Protein AF-0000000085880322 (afdb_homodimer)

pLDDT: mean 81.12, std 27.13, range [18.86, 98.88]

Sequence (532 aa):
MTLLVLLIIFLLPGCHCTVSTVGDVSVLEGGSVTVPCHYNPQYTSHVKYWCQGRMREFCTSLARTDDPESPPNGKGRVTIADDPTQHVFTVSMRNLTEEDSGWYWCGVELGGMWVSDSTASLHISVIQGVSVVSSLLSADEGSSVTVQCLYSKNLRSIEKQWCRSGNLNSCVVTDSEGTFSSTKVFIHDDRNSMFLVTIHQLEMRDSGWYWCRAGQQQVAVHVSVTAQTTTLSTSTIQNLKTTVRNPSVMSSTDPHRENAETSRDKMTLLVLLIIFLLPGCHCTVSTVGDVSVLEGGSVTVPCHYNPQYTSHVKYWCQGRMREFCTSLARTDDPESPPNGKGRVTIADDPTQHVFTVSMRNLTEEDSGWYWCGVELGGMWVSDSTASLHISVIQGVSVVSSLLSADEGSSVTVQCLYSKNLRSIEKQWCRSGNLNSCVVTDSEGTFSSTKVFIHDDRNSMFLVTIHQLEMRDSGWYWCRAGQQQVAVHVSVTAQTTTLSTSTIQNLKTTVRNPSVMSSTDPHRENAETSRDK

Radius of gyration: 36.37 Å; Cα contacts (8 Å, |Δi|>4): 1120; chains: 2; bounding box: 167×111×96 Å

Organism: NCBI:txid630221

Nearest PDB structures (foldseek):
  5f1s-assembly1_A  TM=9.711E-01  e=1.059E-33  Oncorhynchus mykiss
  5ggs-assembly2_Y  TM=8.121E-01  e=3.864E-07  Homo sapiens
  6umv-assembly1_A  TM=7.434E-01  e=2.470E-07  Homo sapiens
  1fo0-assembly1_A  TM=7.767E-01  e=5.069E-06  Mus musculus
  8es7-assembly1_A  TM=4.496E-01  e=1.655E-06  Homo sapiens

Solvent-accessible surface area (backbone atoms only — not comparable to full-atom values): 30355 Å² total; per-residue (Å²): 136,84,79,76,77,77,78,74,76,71,74,65,75,72,82,72,69,49,24,45,60,61,73,66,42,78,44,44,22,54,34,67,50,75,46,56,33,33,42,46,74,90,49,54,86,44,47,41,37,34,28,42,36,90,44,79,92,73,34,46,67,35,34,30,65,89,42,66,85,53,29,60,90,38,88,76,39,52,48,62,48,78,38,65,75,39,28,34,34,37,36,36,40,44,65,36,41,59,83,67,38,43,34,32,33,42,36,35,52,69,55,66,99,84,46,76,57,42,54,32,64,35,43,38,42,38,42,81,47,42,46,60,82,66,48,73,45,75,39,45,40,62,37,64,48,74,44,53,34,33,40,11,48,93,48,43,88,45,55,42,35,43,28,43,44,68,35,78,87,57,50,43,61,33,46,98,83,29,36,34,80,57,91,46,43,38,35,47,38,73,68,55,44,41,34,38,39,32,40,39,62,34,43,67,82,65,38,43,53,28,31,48,32,43,81,94,29,56,36,72,32,36,38,43,45,41,78,64,70,70,70,71,73,71,71,68,74,70,76,72,75,73,70,76,71,71,78,74,80,74,79,82,70,78,87,75,90,81,76,91,69,91,74,68,87,124,136,85,80,76,77,77,76,74,74,72,73,64,74,72,82,72,68,49,25,45,60,60,74,66,44,77,44,46,23,55,33,67,49,75,47,58,34,36,42,45,72,91,48,53,87,42,47,40,37,35,27,42,34,90,43,79,94,71,35,46,67,36,34,30,64,89,42,66,84,53,32,54,92,40,88,76,37,51,48,64,48,77,36,64,75,39,28,35,35,36,37,36,40,44,64,36,41,59,83,67,38,44,34,32,34,42,35,36,52,67,53,68,99,86,46,76,58,43,53,32,65,34,42,37,42,37,42,80,47,44,45,61,81,66,48,73,45,74,42,45,41,61,36,62,48,74,44,53,31,33,39,9,48,92,48,44,88,46,54,43,35,44,28,42,44,66,36,79,86,56,49,44,61,34,48,97,83,30,38,34,81,56,91,46,43,38,37,45,39,71,69,55,45,40,34,37,40,31,41,40,63,35,44,68,82,66,38,44,52,30,30,48,31,44,80,93,30,57,35,73,33,36,37,43,46,41,76,64,70,72,71,72,71,72,73,67,74,69,75,74,74,75,67,79,72,72,79,74,81,77,75,81,75,76,82,82,86,82,78,90,74,90,88,80,78,133

InterPro domains:
  IPR003599 Immunoglobulin domain subtype [SM00409] (22-125)
  IPR003599 Immunoglobulin domain subtype [SM00409] (134-226)
  IPR007110 Immunoglobulin-like domain [PS50835] (13-123)
  IPR007110 Immunoglobulin-like domain [PS50835] (128-233)
  IPR013106 Immunoglobulin V-set domain [PF07686] (24-124)
  IPR013106 Immunoglobulin V-set domain [PF07686] (135-217)
  IPR013783 Immunoglobulin-like fold [G3DSA:2.60.40.10] (18-128)
  IPR013783 Immunoglobulin-like fold [G3DSA:2.60.40.10] (129-235)
  IPR036179 Immunoglobulin-like domain superfamily [SSF48726] (23-122)
  IPR036179 Immunoglobulin-like domain superfamily [SSF48726] (132-224)
  IPR050671 CD300 family immune receptors [PTHR11860] (5-129)

Foldseek 3Di:
DPPPPPPPPPPPPDPPLQKDWDAAEEAEAQAKDKIKIAGHLVLLPFKKWKWFDPDPVPTHTQAIPVCQPCRDPPPPQWGWADDSVRRIIMIMGGRDDQVNWHKMKIWTDPDDPPDDIRIDMYTYGYDFFKDWPAQEEEDEAQAKDKTKMWGHLVLLQFWKWKFAPPDPVRIDTADNQNWDDDPAWTWHDPSRTIIMIMGGRDDQVNFHKMWTDGPPGIDIHTYGYDYDPPPPCPVPVPPPPVVPPPPPPPPPPDDDDDDPPPPDDD/DPPPPPPPPPPPPDPPLQKDWDAAEEAEAQAKDKIKIAGHLVLLPFKKWKWFDPDPVPTHTQAIPVCQPCRDPPPPQWGWADDSVRRIIMIMGGRDDQVNWHKMKIWTDPDDPPDDIRIDMYTYGYDFFKDWPAQEEEDEAQAKDKTKMWGHLVLLQFWKWKFAPPDPVRIDTADNQNWDDDPAWTWHDPSRTIIMIMGGRDDQVNFHWMWTDGPPGIDIHTYGYDYDPPPPCPPPPPPPPPPPPPPPPPPPPPDDDDDDDDDDDD

Structure (mmCIF, N/CA/C/O backbone):
data_AF-0000000085880322-model_v1
#
loop_
_entity.id
_entity.type
_entity.pdbx_description
1 polymer 'Polymeric immunoglobulin receptor'
#
loop_
_atom_site.group_PDB
_atom_site.id
_atom_site.type_symbol
_atom_site.label_atom_id
_atom_site.label_alt_id
_atom_site.label_comp_id
_atom_site.label_asym_id
_atom_site.label_entity_id
_atom_site.label_seq_id
_atom_site.pdbx_PDB_ins_code
_atom_site.Cartn_x
_atom_site.Cartn_y
_atom_site.Cartn_z
_atom_site.occupancy
_atom_site.B_iso_or_equiv
_atom_site.auth_seq_id
_atom_site.auth_comp_id
_atom_site.auth_asym_id
_atom_site.auth_atom_id
_atom_site.pdbx_PDB_model_num
ATOM 1 N N . MET A 1 1 ? -42.844 -8.797 44.5 1 33.19 1 MET A N 1
ATOM 2 C CA . MET A 1 1 ? -41.844 -7.75 44.469 1 33.19 1 MET A CA 1
ATOM 3 C C . MET A 1 1 ? -40.875 -7.957 43.312 1 33.19 1 MET A C 1
ATOM 5 O O . MET A 1 1 ? -40.031 -8.875 43.344 1 33.19 1 MET A O 1
ATOM 9 N N . THR A 1 2 ? -41.344 -7.734 42.031 1 36.94 2 THR A N 1
ATOM 10 C CA . THR A 1 2 ? -40.656 -7.824 40.75 1 36.94 2 THR A CA 1
ATOM 11 C C . THR A 1 2 ? -39.469 -6.855 40.688 1 36.94 2 THR A C 1
ATOM 13 O O . THR A 1 2 ? -39.656 -5.648 40.875 1 36.94 2 THR A O 1
ATOM 16 N N . LEU A 1 3 ? -38.25 -7.297 41.094 1 32.28 3 LEU A N 1
ATOM 17 C CA . LEU A 1 3 ? -37 -6.562 41 1 32.28 3 LEU A CA 1
ATOM 18 C C . LEU A 1 3 ? -36.719 -6.125 39.562 1 32.28 3 LEU A C 1
ATOM 20 O O . LEU A 1 3 ? -36.531 -6.961 38.688 1 32.28 3 LEU A O 1
ATOM 24 N N . LEU A 1 4 ? -37.312 -4.973 39.156 1 31.45 4 LEU A N 1
ATOM 25 C CA . LEU A 1 4 ? -37 -4.301 37.906 1 31.45 4 LEU A CA 1
ATOM 26 C C . LEU A 1 4 ? -35.531 -3.904 37.875 1 31.45 4 LEU A C 1
ATOM 28 O O . LEU A 1 4 ? -35.094 -3.055 38.656 1 31.45 4 LEU A O 1
ATOM 32 N N . VAL A 1 5 ? -34.594 -4.816 37.562 1 33.03 5 VAL A N 1
ATOM 33 C CA . VAL A 1 5 ? -33.188 -4.5 37.281 1 33.03 5 VAL A CA 1
ATOM 34 C C . VAL A 1 5 ? -33.094 -3.523 36.125 1 33.03 5 VAL A C 1
ATOM 36 O O . VAL A 1 5 ? -33.469 -3.852 35 1 33.03 5 VAL A O 1
ATOM 39 N N . LEU A 1 6 ? -33.25 -2.223 36.375 1 29.56 6 LEU A N 1
ATOM 40 C CA . LEU A 1 6 ? -32.969 -1.181 35.406 1 29.56 6 LEU A CA 1
ATOM 41 C C . LEU A 1 6 ? -31.484 -1.239 34.969 1 29.56 6 LEU A C 1
ATOM 43 O O . LEU A 1 6 ? -30.594 -0.992 35.781 1 29.56 6 LEU A O 1
ATOM 47 N N . LEU A 1 7 ? -31.156 -2.133 34.094 1 28.94 7 LEU A N 1
ATOM 48 C CA . LEU A 1 7 ? -29.844 -2.082 33.438 1 28.94 7 LEU A CA 1
ATOM 49 C C . LEU A 1 7 ? -29.594 -0.716 32.812 1 28.94 7 LEU A C 1
ATOM 51 O O . LEU A 1 7 ? -30.234 -0.366 31.812 1 28.94 7 LEU A O 1
ATOM 55 N N . ILE A 1 8 ? -29.266 0.264 33.625 1 32.97 8 ILE A N 1
ATOM 56 C CA . ILE A 1 8 ? -28.812 1.534 33.062 1 32.97 8 ILE A CA 1
ATOM 57 C C . ILE A 1 8 ? -27.594 1.305 32.188 1 32.97 8 ILE A C 1
ATOM 59 O O . ILE A 1 8 ? -26.531 0.874 32.688 1 32.97 8 ILE A O 1
ATOM 63 N N . ILE A 1 9 ? -27.75 0.917 30.969 1 32.97 9 ILE A N 1
ATOM 64 C CA . ILE A 1 9 ? -26.672 0.955 30 1 32.97 9 ILE A CA 1
ATOM 65 C C . ILE A 1 9 ? -26.047 2.348 29.969 1 32.97 9 ILE A C 1
ATOM 67 O O . ILE A 1 9 ? -26.703 3.322 29.594 1 32.97 9 ILE A O 1
ATOM 71 N N . PHE A 1 10 ? -25.172 2.686 30.953 1 30.06 10 PHE A N 1
ATOM 72 C CA . PHE A 1 10 ? -24.328 3.863 30.797 1 30.06 10 PHE A CA 1
ATOM 73 C C . PHE A 1 10 ? -23.688 3.896 29.422 1 30.06 10 PHE A C 1
ATOM 75 O O . PHE A 1 10 ? -22.844 3.053 29.094 1 30.06 10 PHE A O 1
ATOM 82 N N . LEU A 1 11 ? -24.359 4.277 28.391 1 31.66 11 LEU A N 1
ATOM 83 C CA . LEU A 1 11 ? -23.641 4.797 27.234 1 31.66 11 LEU A CA 1
ATOM 84 C C . LEU A 1 11 ? -22.453 5.637 27.672 1 31.66 11 LEU A C 1
ATOM 86 O O . LEU A 1 11 ? -22.609 6.707 28.266 1 31.66 11 LEU A O 1
ATOM 90 N N . LEU A 1 12 ? -21.391 5.098 28.344 1 35.03 12 LEU A N 1
ATOM 91 C CA . LEU A 1 12 ? -20.203 5.949 28.453 1 35.03 12 LEU A CA 1
ATOM 92 C C . LEU A 1 12 ? -20.109 6.887 27.25 1 35.03 12 LEU A C 1
ATOM 94 O O . LEU A 1 12 ? -20.391 6.492 26.125 1 35.03 12 LEU A O 1
ATOM 98 N N . PRO A 1 13 ? -20.266 8.172 27.422 1 37.69 13 PRO A N 1
ATOM 99 C CA . PRO A 1 13 ? -19.828 9.023 26.312 1 37.69 13 PRO A CA 1
ATOM 100 C C . PRO A 1 13 ? -18.656 8.445 25.531 1 37.69 13 PRO A C 1
ATOM 102 O O . PRO A 1 13 ? -17.859 7.688 26.078 1 37.69 13 PRO A O 1
ATOM 105 N N . GLY A 1 14 ? -18.797 8.008 24.281 1 38.5 14 GLY A N 1
ATOM 106 C CA . GLY A 1 14 ? -17.734 7.727 23.328 1 38.5 14 GLY A CA 1
ATOM 107 C C . GLY A 1 14 ? -16.469 8.516 23.594 1 38.5 14 GLY A C 1
ATOM 108 O O . GLY A 1 14 ? -16.531 9.688 23.984 1 38.5 14 GLY A O 1
ATOM 109 N N . CYS A 1 15 ? -15.484 8.07 24.297 1 42.25 15 CYS A N 1
ATOM 110 C CA . CYS A 1 15 ? -14.148 8.656 24.297 1 42.25 15 CYS A CA 1
ATOM 111 C C . CYS A 1 15 ? -13.906 9.453 23.016 1 42.25 15 CYS A C 1
ATOM 113 O O . CYS A 1 15 ? -13.797 8.867 21.922 1 42.25 15 CYS A O 1
ATOM 115 N N . HIS A 1 16 ? -14.539 10.609 22.688 1 48.56 16 HIS A N 1
ATOM 116 C CA . HIS A 1 16 ? -14.242 11.57 21.641 1 48.56 16 HIS A CA 1
ATOM 117 C C . HIS A 1 16 ? -12.742 11.695 21.406 1 48.56 16 HIS A C 1
ATOM 119 O O . HIS A 1 16 ? -12.047 12.367 22.156 1 48.56 16 HIS A O 1
ATOM 125 N N . CYS A 1 17 ? -12.117 10.727 21.016 1 61.38 17 CYS A N 1
ATOM 126 C CA . CYS A 1 17 ? -10.742 10.922 20.562 1 61.38 17 CYS A CA 1
ATOM 127 C C . CYS A 1 17 ? -10.625 12.188 19.719 1 61.38 17 CYS A C 1
ATOM 129 O O . CYS A 1 17 ? -11.297 12.328 18.703 1 61.38 17 CYS A O 1
ATOM 131 N N . THR A 1 18 ? -9.953 13.281 20.375 1 87.19 18 THR A N 1
ATOM 132 C CA . THR A 1 18 ? -9.898 14.641 19.844 1 87.19 18 THR A CA 1
ATOM 133 C C . THR A 1 18 ? -8.781 14.766 18.812 1 87.19 18 THR A C 1
ATOM 135 O O . THR A 1 18 ? -8.828 15.648 17.953 1 87.19 18 THR A O 1
ATOM 138 N N . VAL A 1 19 ? -7.922 13.734 18.922 1 96.25 19 VAL A N 1
ATOM 139 C CA . VAL A 1 19 ? -6.871 13.703 17.922 1 96.25 19 VAL A CA 1
ATOM 140 C C . VAL A 1 19 ? -6.938 12.391 17.141 1 96.25 19 VAL A C 1
ATOM 142 O O . VAL A 1 19 ? -7.188 11.328 17.719 1 96.25 19 VAL A O 1
ATOM 145 N N . SER A 1 20 ? -6.859 12.383 15.82 1 96.06 20 SER A N 1
ATOM 146 C CA . SER A 1 20 ? -6.852 11.18 15 1 96.06 20 SER A CA 1
ATOM 147 C C . SER A 1 20 ? -5.715 11.211 13.984 1 96.06 20 SER A C 1
ATOM 149 O O . SER A 1 20 ? -5.211 12.281 13.641 1 96.06 20 SER A O 1
ATOM 151 N N . THR A 1 21 ? -5.258 10.062 13.586 1 97.31 21 THR A N 1
ATOM 152 C CA . THR A 1 21 ? -4.203 9.922 12.586 1 97.31 21 THR A CA 1
ATOM 153 C C . THR A 1 21 ? -4.418 8.672 11.742 1 97.31 21 THR A C 1
ATOM 155 O O . THR A 1 21 ? -5.449 8.008 11.859 1 97.31 21 THR A O 1
ATOM 158 N N . VAL A 1 22 ? -3.502 8.484 10.797 1 95.06 22 VAL A N 1
ATOM 159 C CA . VAL A 1 22 ? -3.605 7.336 9.898 1 95.06 22 VAL A CA 1
ATOM 160 C C . VAL A 1 22 ? -3.182 6.066 10.633 1 95.06 22 VAL A C 1
ATOM 162 O O . VAL A 1 22 ? -2.678 6.129 11.758 1 95.06 22 VAL A O 1
ATOM 165 N N . GLY A 1 23 ? -3.469 4.91 10.008 1 93.31 23 GLY A N 1
ATOM 166 C CA . GLY A 1 23 ? -3.045 3.635 10.57 1 93.31 23 GLY A CA 1
ATOM 167 C C . GLY A 1 23 ? -1.551 3.402 10.453 1 93.31 23 GLY A C 1
ATOM 168 O O . GLY A 1 23 ? -0.806 4.297 10.047 1 93.31 23 GLY A O 1
ATOM 169 N N . ASP A 1 24 ? -1.149 2.213 10.852 1 94.81 24 ASP A N 1
ATOM 170 C CA . ASP A 1 24 ? 0.268 1.862 10.844 1 94.81 24 ASP A CA 1
ATOM 171 C C . ASP A 1 24 ? 0.855 1.99 9.438 1 94.81 24 ASP A C 1
ATOM 173 O O . ASP A 1 24 ? 0.161 1.761 8.445 1 94.81 24 ASP A O 1
ATOM 177 N N . VAL A 1 25 ? 2.121 2.32 9.453 1 95.94 25 VAL A N 1
ATOM 178 C CA . VAL A 1 25 ? 2.771 2.555 8.172 1 95.94 25 VAL A CA 1
ATOM 179 C C . VAL A 1 25 ? 4.051 1.722 8.078 1 95.94 25 VAL A C 1
ATOM 181 O O . VAL A 1 25 ? 4.773 1.574 9.062 1 95.94 25 VAL A O 1
ATOM 184 N N . SER A 1 26 ? 4.266 1.158 6.902 1 95.69 26 SER A N 1
ATOM 185 C CA . SER A 1 26 ? 5.527 0.504 6.582 1 95.69 26 SER A CA 1
ATOM 186 C C . SER A 1 26 ? 6.277 1.254 5.488 1 95.69 26 SER A C 1
ATOM 188 O O . SER A 1 26 ? 5.68 1.661 4.488 1 95.69 26 SER A O 1
ATOM 190 N N . VAL A 1 27 ? 7.578 1.486 5.707 1 97.06 27 VAL A N 1
ATOM 191 C CA . VAL A 1 27 ? 8.375 2.24 4.75 1 97.06 27 VAL A CA 1
ATOM 192 C C . VAL A 1 27 ? 9.75 1.592 4.598 1 97.06 27 VAL A C 1
ATOM 194 O O . VAL A 1 27 ? 10.273 0.994 5.543 1 97.06 27 VAL A O 1
ATOM 197 N N . LEU A 1 28 ? 10.328 1.694 3.357 1 98.19 28 LEU A N 1
ATOM 198 C CA . LEU A 1 28 ? 11.68 1.187 3.123 1 98.19 28 LEU A CA 1
ATOM 199 C C . LEU A 1 28 ? 12.727 2.127 3.711 1 98.19 28 LEU A C 1
ATOM 201 O O . LEU A 1 28 ? 12.586 3.35 3.629 1 98.19 28 LEU A O 1
ATOM 205 N N . GLU A 1 29 ? 13.758 1.495 4.203 1 97.88 29 GLU A N 1
ATOM 206 C CA . GLU A 1 29 ? 14.852 2.291 4.754 1 97.88 29 GLU A CA 1
ATOM 207 C C . GLU A 1 29 ? 15.352 3.314 3.74 1 97.88 29 GLU A C 1
ATOM 209 O O . GLU A 1 29 ? 15.484 3.01 2.553 1 97.88 29 GLU A O 1
ATOM 214 N N . GLY A 1 30 ? 15.68 4.496 4.293 1 96.62 30 GLY A N 1
ATOM 215 C CA . GLY A 1 30 ? 16.062 5.605 3.436 1 96.62 30 GLY A CA 1
ATOM 216 C C . GLY A 1 30 ? 14.883 6.441 2.969 1 96.62 30 GLY A C 1
ATOM 217 O O . GLY A 1 30 ? 15.062 7.535 2.432 1 96.62 30 GLY A O 1
ATOM 218 N N . GLY A 1 31 ? 13.695 5.895 3.236 1 96.31 31 GLY A N 1
ATOM 219 C CA . GLY A 1 31 ? 12.484 6.59 2.816 1 96.31 31 GLY A CA 1
ATOM 220 C C . GLY A 1 31 ? 12.023 7.637 3.811 1 96.31 31 GLY A C 1
ATOM 221 O O . GLY A 1 31 ? 12.734 7.941 4.773 1 96.31 31 GLY A O 1
ATOM 222 N N . SER A 1 32 ? 10.852 8.258 3.488 1 95.31 32 SER A N 1
ATOM 223 C CA . SER A 1 32 ? 10.25 9.289 4.32 1 95.31 32 SER A CA 1
ATOM 224 C C . SER A 1 32 ? 8.766 9.008 4.566 1 95.31 32 SER A C 1
ATOM 226 O O . SER A 1 32 ? 8.141 8.25 3.822 1 95.31 32 SER A O 1
ATOM 228 N N . VAL A 1 33 ? 8.32 9.578 5.645 1 96.94 33 VAL A N 1
ATOM 229 C CA . VAL A 1 33 ? 6.895 9.469 5.93 1 96.94 33 VAL A CA 1
ATOM 230 C C . VAL A 1 33 ? 6.328 10.852 6.273 1 96.94 33 VAL A C 1
ATOM 232 O O . VAL A 1 33 ? 7.039 11.703 6.809 1 96.94 33 VAL A O 1
ATOM 235 N N . THR A 1 34 ? 5.152 11.109 5.816 1 96.56 34 THR A N 1
ATOM 236 C CA . THR A 1 34 ? 4.355 12.266 6.195 1 96.56 34 THR A CA 1
ATOM 237 C C . THR A 1 34 ? 3.068 11.836 6.891 1 96.56 34 THR A C 1
ATOM 239 O O . THR A 1 34 ? 2.246 11.133 6.305 1 96.56 34 THR A O 1
ATOM 242 N N . VAL A 1 35 ? 2.908 12.242 8.086 1 97.75 35 VAL A N 1
ATOM 243 C CA . VAL A 1 35 ? 1.798 11.789 8.914 1 97.75 35 VAL A CA 1
ATOM 244 C C . VAL A 1 35 ? 0.898 12.969 9.266 1 97.75 35 VAL A C 1
ATOM 246 O O . VAL A 1 35 ? 1.326 13.898 9.961 1 97.75 35 VAL A O 1
ATOM 249 N N . PRO A 1 36 ? -0.346 12.945 8.812 1 98.19 36 PRO A N 1
ATOM 250 C CA . PRO A 1 36 ? -1.306 13.961 9.258 1 98.19 36 PRO A CA 1
ATOM 251 C C . PRO A 1 36 ? -1.928 13.633 10.609 1 98.19 36 PRO A C 1
ATOM 253 O O . PRO A 1 36 ? -2.309 12.484 10.852 1 98.19 36 PRO A O 1
ATOM 256 N N . CYS A 1 37 ? -2.008 14.57 11.492 1 98.56 37 CYS A N 1
ATOM 257 C CA . CYS A 1 37 ? -2.668 14.469 12.789 1 98.56 37 CYS A CA 1
ATOM 258 C C . CYS A 1 37 ? -3.799 15.484 12.906 1 98.56 37 CYS A C 1
ATOM 260 O O . CYS A 1 37 ? -3.551 16.688 13.086 1 98.56 37 CYS A O 1
ATOM 262 N N . HIS A 1 38 ? -4.98 14.961 12.875 1 97.31 38 HIS A N 1
ATOM 263 C CA . HIS A 1 38 ? -6.145 15.836 12.914 1 97.31 38 HIS A CA 1
ATOM 264 C C . HIS A 1 38 ? -6.598 16.078 14.352 1 97.31 38 HIS A C 1
ATOM 266 O O . HIS A 1 38 ? -6.582 15.156 15.18 1 97.31 38 HIS A O 1
ATOM 272 N N . TYR A 1 39 ? -7.031 17.328 14.609 1 97.25 39 TYR A N 1
ATOM 273 C CA . TYR A 1 39 ? -7.445 17.672 15.969 1 97.25 39 TYR A CA 1
ATOM 274 C C . TYR A 1 39 ? -8.734 18.484 15.961 1 97.25 39 TYR A C 1
ATOM 276 O O . TYR A 1 39 ? -9.133 19.016 14.922 1 97.25 39 TYR A O 1
ATOM 284 N N . ASN A 1 40 ? -9.359 18.531 17.094 1 95.56 40 ASN A N 1
ATOM 285 C CA . ASN A 1 40 ? -10.578 19.312 17.266 1 95.56 40 ASN A CA 1
ATOM 286 C C . ASN A 1 40 ? -10.297 20.812 17.234 1 95.56 40 ASN A C 1
ATOM 288 O O . ASN A 1 40 ? -9.305 21.266 17.812 1 95.56 40 ASN A O 1
ATOM 292 N N . PRO A 1 41 ? -11.242 21.562 16.594 1 94.56 41 PRO A N 1
ATOM 293 C CA . PRO A 1 41 ? -11.047 23 16.469 1 94.56 41 PRO A CA 1
ATOM 294 C C . PRO A 1 41 ? -10.789 23.703 17.797 1 94.56 41 PRO A C 1
ATOM 296 O O . PRO A 1 41 ? -10.148 24.75 17.844 1 94.56 41 PRO A O 1
ATOM 299 N N . GLN A 1 42 ? -11.266 23.156 18.875 1 94.12 42 GLN A N 1
ATOM 300 C CA . GLN A 1 42 ? -11.094 23.766 20.188 1 94.12 42 GLN A CA 1
ATOM 301 C C . GLN A 1 42 ? -9.625 23.781 20.594 1 94.12 42 GLN A C 1
ATOM 303 O O . GLN A 1 42 ? -9.242 24.516 21.516 1 94.12 42 GLN A O 1
ATOM 308 N N . TYR A 1 43 ? -8.797 23.031 19.859 1 95.12 43 TYR A N 1
ATOM 309 C CA . TYR A 1 43 ? -7.395 22.938 20.25 1 95.12 43 TYR A CA 1
ATOM 310 C C . TYR A 1 43 ? -6.504 23.719 19.297 1 95.12 43 TYR A C 1
ATOM 312 O O . TYR A 1 43 ? -5.289 23.516 19.25 1 95.12 43 TYR A O 1
ATOM 320 N N . THR A 1 44 ? -7.031 24.609 18.531 1 95.69 44 THR A N 1
ATOM 321 C CA . THR A 1 44 ? -6.328 25.375 17.516 1 95.69 44 THR A CA 1
ATOM 322 C C . THR A 1 44 ? -5.125 26.109 18.109 1 95.69 44 THR A C 1
ATOM 324 O O . THR A 1 44 ? -4.051 26.141 17.5 1 95.69 44 THR A O 1
ATOM 327 N N . SER A 1 45 ? -5.258 26.656 19.312 1 95.31 45 SER A N 1
ATOM 328 C CA . SER A 1 45 ? -4.211 27.484 19.891 1 95.31 45 SER A CA 1
ATOM 329 C C . SER A 1 45 ? -3.273 26.672 20.766 1 95.31 45 SER A C 1
ATOM 331 O O . SER A 1 45 ? -2.283 27.188 21.297 1 95.31 45 SER A O 1
ATOM 333 N N . HIS A 1 46 ? -3.539 25.438 20.953 1 95.88 46 HIS A N 1
ATOM 334 C CA . HIS A 1 46 ? -2.727 24.578 21.812 1 95.88 46 HIS A CA 1
ATOM 335 C C . HIS A 1 46 ? -1.453 24.141 21.109 1 95.88 46 HIS A C 1
ATOM 337 O O . HIS A 1 46 ? -1.4 24.109 19.875 1 95.88 46 HIS A O 1
ATOM 343 N N . VAL A 1 47 ? -0.543 23.781 21.891 1 95.69 47 VAL A N 1
ATOM 344 C CA . VAL A 1 47 ? 0.708 23.25 21.359 1 95.69 47 VAL A CA 1
ATOM 345 C C . VAL A 1 47 ? 0.51 21.812 20.891 1 95.69 47 VAL A C 1
ATOM 347 O O . VAL A 1 47 ? -0.137 21.016 21.562 1 95.69 47 VAL A O 1
ATOM 350 N N . LYS A 1 48 ? 1.038 21.516 19.672 1 96.75 48 LYS A N 1
ATOM 351 C CA . LYS A 1 48 ? 1.06 20.156 19.141 1 96.75 48 LYS A CA 1
ATOM 352 C C . LYS A 1 48 ? 2.463 19.547 19.219 1 96.75 48 LYS A C 1
ATOM 354 O O . LYS A 1 48 ? 3.457 20.281 19.125 1 96.75 48 LYS A O 1
ATOM 359 N N . TYR A 1 49 ? 2.52 18.188 19.359 1 95.38 49 TYR A N 1
ATOM 360 C CA . TYR A 1 49 ? 3.846 17.594 19.422 1 95.38 49 TYR A CA 1
ATOM 361 C C . TYR A 1 49 ? 3.832 16.172 18.859 1 95.38 49 TYR A C 1
ATOM 363 O O . TYR A 1 49 ? 2.766 15.586 18.672 1 95.38 49 TYR A O 1
ATOM 371 N N . TRP A 1 50 ? 4.98 15.703 18.516 1 96.38 50 TRP A N 1
ATOM 372 C CA . TRP A 1 50 ? 5.273 14.375 18 1 96.38 50 TRP A CA 1
ATOM 373 C C . TRP A 1 50 ? 6.305 13.672 18.875 1 96.38 50 TRP A C 1
ATOM 375 O O . TRP A 1 50 ? 7.387 14.203 19.125 1 96.38 50 TRP A O 1
ATOM 385 N N . CYS A 1 51 ? 5.949 12.484 19.375 1 95.44 51 CYS A N 1
ATOM 386 C CA . CYS A 1 51 ? 6.895 11.82 20.266 1 95.44 51 CYS A CA 1
ATOM 387 C C . CYS A 1 51 ? 6.984 10.328 19.938 1 95.44 51 CYS A 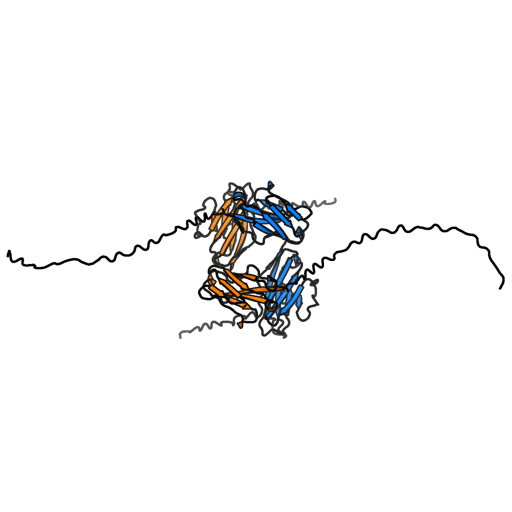C 1
ATOM 389 O O . CYS A 1 51 ? 6.09 9.773 19.312 1 95.44 51 CYS A O 1
ATOM 391 N N . GLN A 1 52 ? 8.062 9.758 20.328 1 96.25 52 GLN A N 1
ATOM 392 C CA . GLN A 1 52 ? 8.352 8.352 20.047 1 96.25 52 GLN A CA 1
ATOM 393 C C . GLN A 1 52 ? 8.414 7.539 21.344 1 96.25 52 GLN A C 1
ATOM 395 O O . GLN A 1 52 ? 9.055 7.957 22.312 1 96.25 52 GLN A O 1
ATOM 400 N N . GLY A 1 53 ? 7.691 6.402 21.312 1 96.88 53 GLY A N 1
ATOM 401 C CA . GLY A 1 53 ? 7.711 5.492 22.453 1 96.88 53 GLY A CA 1
ATOM 402 C C . GLY A 1 53 ? 6.504 4.578 22.5 1 96.88 53 GLY A C 1
ATOM 403 O O . GLY A 1 53 ? 5.453 4.895 21.938 1 96.88 53 GLY A O 1
ATOM 404 N N . ARG A 1 54 ? 6.656 3.504 23.203 1 95.62 54 ARG A N 1
ATOM 405 C CA . ARG A 1 54 ? 5.57 2.533 23.312 1 95.62 54 ARG A CA 1
ATOM 406 C C . ARG A 1 54 ? 4.43 3.086 24.172 1 95.62 54 ARG A C 1
ATOM 408 O O . ARG A 1 54 ? 3.26 2.822 23.891 1 95.62 54 ARG A O 1
ATOM 415 N N . MET A 1 55 ? 4.852 3.84 25.141 1 94.94 55 MET A N 1
ATOM 416 C CA . MET A 1 55 ? 3.873 4.473 26.016 1 94.94 55 MET A CA 1
ATOM 417 C C . MET A 1 55 ? 3.971 5.992 25.938 1 94.94 55 MET A C 1
ATOM 419 O O . MET A 1 55 ? 5.07 6.551 25.969 1 94.94 55 MET A O 1
ATOM 423 N N . ARG A 1 56 ? 2.871 6.574 25.906 1 91 56 ARG A N 1
ATOM 424 C CA . ARG A 1 56 ? 2.805 8.023 25.734 1 91 56 ARG A CA 1
ATOM 425 C C . ARG A 1 56 ? 3.502 8.742 26.891 1 91 56 ARG A C 1
ATOM 427 O O . ARG A 1 56 ? 4.199 9.734 26.672 1 91 56 ARG A O 1
ATOM 434 N N . GLU A 1 57 ? 3.324 8.273 28.078 1 89.88 57 GLU A N 1
ATOM 435 C CA . GLU A 1 57 ? 3.836 8.922 29.281 1 89.88 57 GLU A CA 1
ATOM 436 C C . GLU A 1 57 ? 5.363 8.93 29.297 1 89.88 57 GLU A C 1
ATOM 438 O O . GLU A 1 57 ? 5.977 9.711 30.031 1 89.88 57 GLU A O 1
ATOM 443 N N . PHE A 1 58 ? 5.949 8.047 28.531 1 92.38 58 PHE A N 1
ATOM 444 C CA . PHE A 1 58 ? 7.398 7.898 28.578 1 92.38 58 PHE A CA 1
ATOM 445 C C . PHE A 1 58 ? 8 8.141 27.188 1 92.38 58 PHE A C 1
ATOM 447 O O . PHE A 1 58 ? 9.148 7.758 26.938 1 92.38 58 PHE A O 1
ATOM 454 N N . CYS A 1 59 ? 7.234 8.758 26.406 1 93.06 59 CYS A N 1
ATOM 455 C CA . CYS A 1 59 ? 7.73 8.922 25.031 1 93.06 59 CYS A CA 1
ATOM 456 C C . CYS A 1 59 ? 8.695 10.094 24.938 1 93.06 59 CYS A C 1
ATOM 458 O O . CYS A 1 59 ? 8.672 10.992 25.797 1 93.06 59 CYS A O 1
ATOM 460 N N . THR A 1 60 ? 9.586 10.039 23.984 1 92.81 60 THR A N 1
ATOM 461 C CA . THR A 1 60 ? 10.562 11.094 23.719 1 92.81 60 THR A CA 1
ATOM 462 C C . THR A 1 60 ? 10.031 12.062 22.672 1 92.81 60 THR A C 1
ATOM 464 O O . THR A 1 60 ? 9.68 11.664 21.562 1 92.81 60 THR A O 1
ATOM 467 N N . SER A 1 61 ? 10.039 13.359 23 1 92.44 61 SER A N 1
ATOM 468 C CA . SER A 1 61 ? 9.57 14.391 22.094 1 92.44 61 SER A CA 1
ATOM 469 C C . SER A 1 61 ? 10.523 14.562 20.906 1 92.44 61 SER A C 1
ATOM 471 O O . SER A 1 61 ? 11.727 14.734 21.109 1 92.44 61 SER A O 1
ATOM 473 N N . LEU A 1 62 ? 9.977 14.523 19.75 1 93.5 62 LEU A N 1
ATOM 474 C CA . LEU A 1 62 ? 10.805 14.656 18.562 1 93.5 62 LEU A CA 1
ATOM 475 C C . LEU A 1 62 ? 10.586 16 17.891 1 93.5 62 LEU A C 1
ATOM 477 O O . LEU A 1 62 ? 11.484 16.531 17.234 1 93.5 62 LEU A O 1
ATOM 481 N N . ALA A 1 63 ? 9.445 16.516 17.953 1 93.69 63 ALA A N 1
ATOM 482 C CA . ALA A 1 63 ? 9.086 17.812 17.359 1 93.69 63 ALA A CA 1
ATOM 483 C C . ALA A 1 63 ? 7.895 18.438 18.078 1 93.69 63 ALA A C 1
ATOM 485 O O . ALA A 1 63 ? 7.004 17.719 18.547 1 93.69 63 ALA A O 1
ATOM 486 N N . ARG A 1 64 ? 7.898 19.734 18.172 1 94.38 64 ARG A N 1
ATOM 487 C CA . ARG A 1 64 ? 6.828 20.5 18.797 1 94.38 64 ARG A CA 1
ATOM 488 C C . ARG A 1 64 ? 6.602 21.812 18.062 1 94.38 64 ARG A C 1
ATOM 490 O O . ARG A 1 64 ? 7.543 22.391 17.516 1 94.38 64 ARG A O 1
ATOM 497 N N . THR A 1 65 ? 5.387 22.281 18.109 1 94.31 65 THR A N 1
ATOM 498 C CA . THR A 1 65 ? 5.059 23.469 17.344 1 94.31 65 THR A CA 1
ATOM 499 C C . THR A 1 65 ? 5.543 24.719 18.062 1 94.31 65 THR A C 1
ATOM 501 O O . THR A 1 65 ? 5.684 25.781 17.438 1 94.31 65 THR A O 1
ATOM 504 N N . ASP A 1 66 ? 5.754 24.734 19.406 1 92.25 66 ASP A N 1
ATOM 505 C CA . ASP A 1 66 ? 6.25 25.906 20.125 1 92.25 66 ASP A CA 1
ATOM 506 C C . ASP A 1 66 ? 7.773 25.969 20.078 1 92.25 66 ASP A C 1
ATOM 508 O O . ASP A 1 66 ? 8.367 26.953 20.516 1 92.25 66 ASP A O 1
ATOM 512 N N . ASP A 1 67 ? 8.43 24.969 19.562 1 84.44 67 ASP A N 1
ATOM 513 C CA . ASP A 1 67 ? 9.875 24.922 19.375 1 84.44 67 ASP A CA 1
ATOM 514 C C . ASP A 1 67 ? 10.25 24.172 18.109 1 84.44 67 ASP A C 1
ATOM 516 O O . ASP A 1 67 ? 10.859 23.094 18.156 1 84.44 67 ASP A O 1
ATOM 520 N N . PRO A 1 68 ? 9.914 24.797 16.984 1 68.88 68 PRO A N 1
ATOM 521 C CA . PRO A 1 68 ? 10.055 24.031 15.734 1 68.88 68 PRO A CA 1
ATOM 522 C C . PRO A 1 68 ? 11.508 23.719 15.398 1 68.88 68 PRO A C 1
ATOM 524 O O . PRO A 1 68 ? 11.789 22.766 14.664 1 68.88 68 PRO A O 1
ATOM 527 N N . GLU A 1 69 ? 12.484 24.625 15.82 1 66.12 69 GLU A N 1
ATOM 528 C CA . GLU A 1 69 ? 13.891 24.438 15.461 1 66.12 69 GLU A CA 1
ATOM 529 C C . GLU A 1 69 ? 14.578 23.438 16.391 1 66.12 69 GLU A C 1
ATOM 531 O O . GLU A 1 69 ? 15.688 22.984 16.109 1 66.12 69 GLU A O 1
ATOM 536 N N . SER A 1 70 ? 13.992 23.109 17.531 1 56.62 70 SER A N 1
ATOM 537 C CA . SER A 1 70 ? 14.719 22.328 18.531 1 56.62 70 SER A CA 1
ATOM 538 C C . SER A 1 70 ? 14.531 20.828 18.328 1 56.62 70 SER A C 1
ATOM 540 O O . SER A 1 70 ? 13.609 20.234 18.875 1 56.62 70 SER A O 1
ATOM 542 N N . PRO A 1 71 ? 14.703 20.328 17.156 1 52.94 71 PRO A N 1
ATOM 543 C CA . PRO A 1 71 ? 14.5 18.891 17.359 1 52.94 71 PRO A CA 1
ATOM 544 C C . PRO A 1 71 ? 15.328 18.344 18.531 1 52.94 71 PRO A C 1
ATOM 546 O O . PRO A 1 71 ? 16.531 18.609 18.625 1 52.94 71 PRO A O 1
ATOM 549 N N . PRO A 1 72 ? 14.805 18.172 19.641 1 53.59 72 PRO A N 1
ATOM 550 C CA . PRO A 1 72 ? 15.914 17.562 20.375 1 53.59 72 PRO A CA 1
ATOM 551 C C . PRO A 1 72 ? 16.828 16.719 19.484 1 53.59 72 PRO A C 1
ATOM 553 O O . PRO A 1 72 ? 17.625 17.266 18.719 1 53.59 72 PRO A O 1
ATOM 556 N N . ASN A 1 73 ? 16.969 15.273 19.969 1 47.44 73 ASN A N 1
ATOM 557 C CA . ASN A 1 73 ? 17.781 14.219 19.359 1 47.44 73 ASN A CA 1
ATOM 558 C C . ASN A 1 73 ? 17.406 13.992 17.891 1 47.44 73 ASN A C 1
ATOM 560 O O . ASN A 1 73 ? 17.922 13.086 17.25 1 47.44 73 ASN A O 1
ATOM 564 N N . GLY A 1 74 ? 16.375 14.578 17.422 1 50.84 74 GLY A N 1
ATOM 565 C CA . GLY A 1 74 ? 16.141 14.227 16.031 1 50.84 74 GLY A CA 1
ATOM 566 C C . GLY A 1 74 ? 17.016 14.984 15.062 1 50.84 74 GLY A C 1
ATOM 567 O O . GLY A 1 74 ? 17.219 16.188 15.211 1 50.84 74 GLY A O 1
ATOM 568 N N . LYS A 1 75 ? 18.047 14.578 14.594 1 53.31 75 LYS A N 1
ATOM 569 C CA . LYS A 1 75 ? 19.172 14.953 13.719 1 53.31 75 LYS A CA 1
ATOM 570 C C . LYS A 1 75 ? 18.688 15.781 12.539 1 53.31 75 LYS A C 1
ATOM 572 O O . LYS A 1 75 ? 19.297 15.766 11.469 1 53.31 75 LYS A O 1
ATOM 577 N N . GLY A 1 76 ? 17.594 16.562 12.672 1 62.94 76 GLY A N 1
ATOM 578 C CA . GLY A 1 76 ? 17.188 17.344 11.516 1 62.94 76 GLY A CA 1
ATOM 579 C C . GLY A 1 76 ? 16.312 16.578 10.555 1 62.94 76 GLY A C 1
ATOM 580 O O . GLY A 1 76 ? 15.852 17.125 9.547 1 62.94 76 GLY A O 1
ATOM 581 N N . ARG A 1 77 ? 15.844 15.453 11.008 1 86.62 77 ARG A N 1
ATOM 582 C CA . ARG A 1 77 ? 15.148 14.609 10.047 1 86.62 77 ARG A CA 1
ATOM 583 C C . ARG A 1 77 ? 13.641 14.633 10.281 1 86.62 77 ARG A C 1
ATOM 585 O O . ARG A 1 77 ? 12.875 14.109 9.477 1 86.62 77 ARG A O 1
ATOM 592 N N . VAL A 1 78 ? 13.219 15.445 11.391 1 93.5 78 VAL A N 1
ATOM 593 C CA . VAL A 1 78 ? 11.797 15.477 11.711 1 93.5 78 VAL A CA 1
ATOM 594 C C . VAL A 1 78 ? 11.289 16.922 11.672 1 93.5 78 VAL A C 1
ATOM 596 O O . VAL A 1 78 ? 11.898 17.812 12.258 1 93.5 78 VAL A O 1
ATOM 599 N N . THR A 1 79 ? 10.227 17.156 10.938 1 93.31 79 THR A N 1
ATOM 600 C CA . THR A 1 79 ? 9.602 18.469 10.875 1 93.31 79 THR A CA 1
ATOM 601 C C . THR A 1 79 ? 8.117 18.391 11.219 1 93.31 79 THR A C 1
ATOM 603 O O . THR A 1 79 ? 7.473 17.375 10.945 1 93.31 79 THR A O 1
ATOM 606 N N . ILE A 1 80 ? 7.637 19.422 11.906 1 95.19 80 ILE A N 1
ATOM 607 C CA . ILE A 1 80 ? 6.227 19.516 12.273 1 95.19 80 ILE A CA 1
ATOM 608 C C . ILE A 1 80 ? 5.645 20.844 11.797 1 95.19 80 ILE A C 1
ATOM 610 O O . ILE A 1 80 ? 6.273 21.891 11.953 1 95.19 80 ILE A O 1
ATOM 614 N N . ALA A 1 81 ? 4.5 2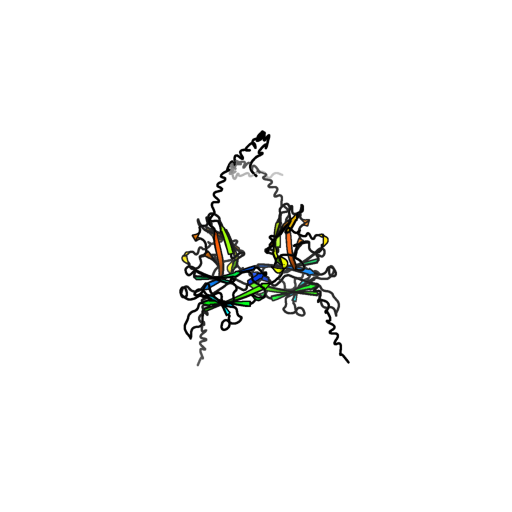0.766 11.055 1 94.56 81 ALA A N 1
ATOM 615 C CA . ALA A 1 81 ? 3.805 21.953 10.57 1 94.56 81 ALA A CA 1
ATOM 616 C C . ALA A 1 81 ? 2.328 21.906 10.953 1 94.56 81 ALA A C 1
ATOM 618 O O . ALA A 1 81 ? 1.626 20.953 10.648 1 94.56 81 ALA A O 1
ATOM 619 N N . ASP A 1 82 ? 1.887 23 11.641 1 96.44 82 ASP A N 1
ATOM 620 C CA . ASP A 1 82 ? 0.49 23.094 12.055 1 96.44 82 ASP A CA 1
ATOM 621 C C . ASP A 1 82 ? -0.312 23.969 11.078 1 96.44 82 ASP A C 1
ATOM 623 O O . ASP A 1 82 ? 0.148 25.031 10.664 1 96.44 82 ASP A O 1
ATOM 627 N N . ASP A 1 83 ? -1.479 23.484 10.648 1 96.88 83 ASP A N 1
ATOM 628 C CA . ASP A 1 83 ? -2.465 24.25 9.898 1 96.88 83 ASP A CA 1
ATOM 629 C C . ASP A 1 83 ? -3.736 24.469 10.711 1 96.88 83 ASP A C 1
ATOM 631 O O . ASP A 1 83 ? -4.664 23.656 10.656 1 96.88 83 ASP A O 1
ATOM 635 N N . PRO A 1 84 ? -3.791 25.609 11.406 1 96.69 84 PRO A N 1
ATOM 636 C CA . PRO A 1 84 ? -4.934 25.844 12.289 1 96.69 84 PRO A CA 1
ATOM 637 C C . PRO A 1 84 ? -6.254 25.953 11.531 1 96.69 84 PRO A C 1
ATOM 639 O O . PRO A 1 84 ? -7.32 25.703 12.094 1 96.69 84 PRO A O 1
ATOM 642 N N . THR A 1 85 ? -6.16 26.391 10.266 1 96.06 85 THR A N 1
ATOM 643 C CA . THR A 1 85 ? -7.367 26.531 9.461 1 96.06 85 THR A CA 1
ATOM 644 C C . THR A 1 85 ? -7.984 25.172 9.148 1 96.06 85 THR A C 1
ATOM 646 O O . THR A 1 85 ? -9.203 25.016 9.18 1 96.06 85 THR A O 1
ATOM 649 N N . GLN A 1 86 ? -7.176 24.203 8.898 1 97.19 86 GLN A N 1
ATOM 650 C CA . GLN A 1 86 ? -7.676 22.875 8.508 1 97.19 86 GLN A CA 1
ATOM 651 C C . GLN A 1 86 ? -7.66 21.922 9.688 1 97.19 86 GLN A C 1
ATOM 653 O O . GLN A 1 86 ? -8.047 20.75 9.547 1 97.19 86 GLN A O 1
ATOM 658 N N . HIS A 1 87 ? -7.219 22.344 10.789 1 97.25 87 HIS A N 1
ATOM 659 C CA . HIS A 1 87 ? -7.188 21.578 12.023 1 97.25 87 HIS A CA 1
ATOM 660 C C . HIS A 1 87 ? -6.402 20.281 11.852 1 97.25 87 HIS A C 1
ATOM 662 O O . HIS A 1 87 ? -6.883 19.203 12.211 1 97.25 87 HIS A O 1
ATOM 668 N N . VAL A 1 88 ? -5.223 20.406 11.305 1 97.94 88 VAL A N 1
ATOM 669 C CA . VAL A 1 88 ? -4.332 19.266 11.094 1 97.94 88 VAL A CA 1
ATOM 670 C C . VAL A 1 88 ? -2.879 19.719 11.242 1 97.94 88 VAL A C 1
ATOM 672 O O . VAL A 1 88 ? -2.496 20.781 10.758 1 97.94 88 VAL A O 1
ATOM 675 N N . PHE A 1 89 ? -2.131 19.016 12.055 1 97.62 89 PHE A N 1
ATOM 676 C CA . PHE A 1 89 ? -0.685 19.203 11.984 1 97.62 89 PHE A CA 1
ATOM 677 C C . PHE A 1 89 ? -0.021 18 11.32 1 97.62 89 PHE A C 1
ATOM 679 O O . PHE A 1 89 ? -0.479 16.859 11.469 1 97.62 89 PHE A O 1
ATOM 686 N N . THR A 1 90 ? 1.006 18.297 10.547 1 97.5 90 THR A N 1
ATOM 687 C CA . THR A 1 90 ? 1.667 17.297 9.734 1 97.5 90 THR A CA 1
ATOM 688 C C . THR A 1 90 ? 3.107 17.094 10.188 1 97.5 90 THR A C 1
ATOM 690 O O . THR A 1 90 ? 3.84 18.047 10.406 1 97.5 90 THR A O 1
ATOM 693 N N . VAL A 1 91 ? 3.408 15.836 10.273 1 96.12 91 VAL A N 1
ATOM 694 C CA . VAL A 1 91 ? 4.77 15.484 10.664 1 96.12 91 VAL A CA 1
ATOM 695 C C . VAL A 1 91 ? 5.473 14.789 9.5 1 96.12 91 VAL A C 1
ATOM 697 O O . VAL A 1 91 ? 4.902 13.906 8.859 1 96.12 91 VAL A O 1
ATOM 700 N N . SER A 1 92 ? 6.656 15.25 9.227 1 95.62 92 SER A N 1
ATOM 701 C CA . SER A 1 92 ? 7.48 14.609 8.203 1 95.62 92 SER A CA 1
ATOM 702 C C . SER A 1 92 ? 8.781 14.086 8.789 1 95.62 92 SER A C 1
ATOM 704 O O . SER A 1 92 ? 9.492 14.812 9.492 1 95.62 92 SER A O 1
ATOM 706 N N . MET A 1 93 ? 9.055 12.859 8.562 1 95.81 93 MET A N 1
ATOM 707 C CA . MET A 1 93 ? 10.32 12.227 8.945 1 95.81 93 MET A CA 1
ATOM 708 C C . MET A 1 93 ? 11.062 11.711 7.715 1 95.81 93 MET A C 1
ATOM 710 O O . MET A 1 93 ? 10.492 10.977 6.902 1 95.81 93 MET A O 1
ATOM 714 N N . ARG A 1 94 ? 12.289 12.039 7.594 1 95.12 94 ARG A N 1
ATOM 715 C CA . ARG A 1 94 ? 13.047 11.688 6.398 1 95.12 94 ARG A CA 1
ATOM 716 C C . ARG A 1 94 ? 14.211 10.773 6.738 1 95.12 94 ARG A C 1
ATOM 718 O O . ARG A 1 94 ? 14.602 10.656 7.902 1 95.12 94 ARG A O 1
ATOM 725 N N . ASN A 1 95 ? 14.75 10.109 5.688 1 95.06 95 ASN A N 1
ATOM 726 C CA . ASN A 1 95 ? 15.922 9.25 5.785 1 95.06 95 ASN A CA 1
ATOM 727 C C . ASN A 1 95 ? 15.805 8.273 6.945 1 95.06 95 ASN A C 1
ATOM 729 O O . ASN A 1 95 ? 16.719 8.164 7.77 1 95.06 95 ASN A O 1
ATOM 733 N N . LEU A 1 96 ? 14.719 7.594 6.922 1 96.81 96 LEU A N 1
ATOM 734 C CA . LEU A 1 96 ? 14.391 6.703 8.031 1 96.81 96 LEU A CA 1
ATOM 735 C C . LEU A 1 96 ? 15.273 5.465 8.016 1 96.81 96 LEU A C 1
ATOM 737 O O . LEU A 1 96 ? 15.617 4.953 6.945 1 96.81 96 LEU A O 1
ATOM 741 N N . THR A 1 97 ? 15.656 4.98 9.25 1 96.38 97 THR A N 1
ATOM 742 C CA . THR A 1 97 ? 16.422 3.75 9.414 1 96.38 97 THR A CA 1
ATOM 743 C C . THR A 1 97 ? 15.641 2.732 10.242 1 96.38 97 THR A C 1
ATOM 745 O O . THR A 1 97 ? 14.617 3.068 10.844 1 96.38 97 THR A O 1
ATOM 748 N N . GLU A 1 98 ? 16.078 1.542 10.25 1 96.75 98 GLU A N 1
ATOM 749 C CA . GLU A 1 98 ? 15.406 0.492 11.008 1 96.75 98 GLU A CA 1
ATOM 750 C C . GLU A 1 98 ? 15.273 0.878 12.477 1 96.75 98 GLU A C 1
ATOM 752 O O . GLU A 1 98 ? 14.312 0.482 13.141 1 96.75 98 GLU A O 1
ATOM 757 N N . GLU A 1 99 ? 16.188 1.671 12.938 1 95.44 99 GLU A N 1
ATOM 758 C CA . GLU A 1 99 ? 16.172 2.111 14.328 1 95.44 99 GLU A CA 1
ATOM 759 C C . GLU A 1 99 ? 14.984 3.033 14.594 1 95.44 99 GLU A C 1
ATOM 761 O O . GLU A 1 99 ? 14.586 3.225 15.75 1 95.44 99 GLU A O 1
ATOM 766 N N . ASP A 1 100 ? 14.492 3.574 13.555 1 96.19 100 ASP A N 1
ATOM 767 C CA . ASP A 1 100 ? 13.367 4.488 13.695 1 96.19 100 ASP A CA 1
ATOM 768 C C . ASP A 1 100 ? 12.047 3.723 13.797 1 96.19 100 ASP A C 1
ATOM 770 O O . ASP A 1 100 ? 10.992 4.32 14.023 1 96.19 100 ASP A O 1
ATOM 774 N N . SER A 1 101 ? 12.117 2.438 13.648 1 97.94 101 SER A N 1
ATOM 775 C CA . SER A 1 101 ? 10.898 1.651 13.805 1 97.94 101 SER A CA 1
ATOM 776 C C . SER A 1 101 ? 10.367 1.733 15.234 1 97.94 101 SER A C 1
ATOM 778 O O . SER A 1 101 ? 11.141 1.679 16.188 1 97.94 101 SER A O 1
ATOM 780 N N . GLY A 1 102 ? 8.992 1.887 15.336 1 97.62 102 GLY A N 1
ATOM 781 C CA . GLY A 1 102 ? 8.422 1.926 16.672 1 97.62 102 GLY A CA 1
ATOM 782 C C . GLY A 1 102 ? 7.09 2.648 16.734 1 97.62 102 GLY A C 1
ATOM 783 O O . GLY A 1 102 ? 6.488 2.939 15.695 1 97.62 102 GLY A O 1
ATOM 784 N N . TRP A 1 103 ? 6.707 2.877 17.969 1 98.31 103 TRP A N 1
ATOM 785 C CA . TRP A 1 103 ? 5.457 3.582 18.219 1 98.31 103 TRP A CA 1
ATOM 786 C C . TRP A 1 103 ? 5.688 5.086 18.297 1 98.31 103 TRP A C 1
ATOM 788 O O . TRP A 1 103 ? 6.672 5.539 18.891 1 98.31 103 TRP A O 1
ATOM 798 N N . TYR A 1 104 ? 4.762 5.793 17.719 1 97.5 104 TYR A N 1
ATOM 799 C CA . TYR A 1 104 ? 4.781 7.25 17.719 1 97.5 104 TYR A CA 1
ATOM 800 C C . TYR A 1 104 ? 3.434 7.816 18.156 1 97.5 104 TYR A C 1
ATOM 802 O O . TYR A 1 104 ? 2.404 7.148 18.031 1 97.5 104 TYR A O 1
ATOM 810 N N . TRP A 1 105 ? 3.494 9.07 18.609 1 97.56 105 TRP A N 1
ATOM 811 C CA . TRP A 1 105 ? 2.279 9.68 19.141 1 97.56 105 TRP A CA 1
ATOM 812 C C . TRP A 1 105 ? 2.109 11.102 18.609 1 97.56 105 TRP A C 1
ATOM 814 O O . TRP A 1 105 ? 3.027 11.922 18.719 1 97.56 105 TRP A O 1
ATOM 824 N N . CYS A 1 106 ? 0.937 11.25 18.016 1 97.81 106 CYS A N 1
ATOM 825 C CA . CYS A 1 106 ? 0.443 12.617 17.875 1 97.81 106 CYS A CA 1
ATOM 826 C C . CYS A 1 106 ? -0.098 13.133 19.203 1 97.81 106 CYS A C 1
ATOM 828 O O . CYS A 1 106 ? -0.866 12.445 19.875 1 97.81 106 CYS A O 1
ATOM 830 N N . GLY A 1 107 ? 0.304 14.43 19.516 1 96.69 107 GLY A N 1
ATOM 831 C CA . GLY A 1 107 ? -0.219 14.938 20.781 1 96.69 107 GLY A CA 1
ATOM 832 C C . GLY A 1 107 ? -0.595 16.406 20.719 1 96.69 107 GLY A C 1
ATOM 833 O O . GLY A 1 107 ? 0.072 17.203 20.047 1 96.69 107 GLY A O 1
ATOM 834 N N . VAL A 1 108 ? -1.651 16.719 21.391 1 96.69 108 VAL A N 1
ATOM 835 C CA . VAL A 1 108 ? -2.041 18.094 21.672 1 96.69 108 VAL A CA 1
ATOM 836 C C . VAL A 1 108 ? -1.927 18.359 23.188 1 96.69 108 VAL A C 1
ATOM 838 O O . VAL A 1 108 ? -2.537 17.656 23.984 1 96.69 108 VAL A O 1
ATOM 841 N N . GLU A 1 109 ? -1.18 19.344 23.438 1 93.94 109 GLU A N 1
ATOM 842 C CA . GLU A 1 109 ? -0.979 19.672 24.844 1 93.94 109 GLU A CA 1
ATOM 843 C C . GLU A 1 109 ? -2.176 20.438 25.406 1 93.94 109 GLU A C 1
ATOM 845 O O . GLU A 1 109 ? -2.496 21.531 24.938 1 93.94 109 GLU A O 1
ATOM 850 N N . LEU A 1 110 ? -2.875 19.953 26.266 1 90.38 110 LEU A N 1
ATOM 851 C CA . LEU A 1 110 ? -4.043 20.609 26.844 1 90.38 110 LEU A CA 1
ATOM 852 C C . LEU A 1 110 ? -3.668 21.359 28.125 1 90.38 110 LEU A C 1
ATOM 854 O O . LEU A 1 110 ? -4.32 22.344 28.484 1 90.38 110 LEU A O 1
ATOM 858 N N . GLY A 1 111 ? -2.594 21.125 28.594 1 76.81 111 GLY A N 1
ATOM 859 C CA . GLY A 1 111 ? -2.162 21.844 29.781 1 76.81 111 GLY A CA 1
ATOM 860 C C . GLY A 1 111 ? -2.834 21.344 31.047 1 76.81 111 GLY A C 1
ATOM 861 O O . GLY A 1 111 ? -3.67 20.438 31 1 76.81 111 GLY A O 1
ATOM 862 N N . GLY A 1 112 ? -2.441 21.781 32.156 1 67.88 112 GLY A N 1
ATOM 863 C CA . GLY A 1 112 ? -3.027 21.547 33.469 1 67.88 112 GLY A CA 1
ATOM 864 C C . GLY A 1 112 ? -2.537 20.266 34.125 1 67.88 112 GLY A C 1
ATOM 865 O O . GLY A 1 112 ? -2.145 19.328 33.438 1 67.88 112 GLY A O 1
ATOM 866 N N . MET A 1 113 ? -2.146 20.281 35.281 1 67.88 113 MET A N 1
ATOM 867 C CA . MET A 1 113 ? -1.562 19.203 36.062 1 67.88 113 MET A CA 1
ATOM 868 C C . MET A 1 113 ? -2.471 17.969 36.062 1 67.88 113 MET A C 1
ATOM 870 O O . MET A 1 113 ? -1.991 16.844 36.125 1 67.88 113 MET A O 1
ATOM 874 N N . TRP A 1 114 ? -3.854 18.109 35.719 1 76.75 114 TRP A N 1
ATOM 875 C CA . TRP A 1 114 ? -4.77 17 35.906 1 76.75 114 TRP A CA 1
ATOM 876 C C . TRP A 1 114 ? -5.438 16.609 34.594 1 76.75 114 TRP A C 1
ATOM 878 O O . TRP A 1 114 ? -6.344 15.766 34.562 1 76.75 114 TRP A O 1
ATOM 888 N N . VAL A 1 115 ? -5.023 17.266 33.531 1 79.62 115 VAL A N 1
ATOM 889 C CA . VAL A 1 115 ? -5.691 16.922 32.281 1 79.62 115 VAL A CA 1
ATOM 890 C C . VAL A 1 115 ? -4.703 16.266 31.328 1 79.62 115 VAL A C 1
ATOM 892 O O . VAL A 1 115 ? -3.641 16.828 31.031 1 79.62 115 VAL A O 1
ATOM 895 N N . SER A 1 116 ? -5.031 15.031 31 1 87.31 116 SER A N 1
ATOM 896 C CA . SER A 1 116 ? -4.176 14.305 30.062 1 87.31 116 SER A CA 1
ATOM 897 C C . SER A 1 116 ? -4.27 14.898 28.656 1 87.31 116 SER A C 1
ATOM 899 O O . SER A 1 116 ? -5.332 15.359 28.25 1 87.31 116 SER A O 1
ATOM 901 N N . ASP A 1 117 ? -3.156 14.914 27.984 1 92.81 117 ASP A N 1
ATOM 902 C CA . ASP A 1 117 ? -3.104 15.391 26.594 1 92.81 117 ASP A CA 1
ATOM 903 C C . ASP A 1 117 ? -3.984 14.539 25.688 1 92.81 117 ASP A C 1
ATOM 905 O O . ASP A 1 117 ? -4.297 13.391 26.016 1 92.81 117 ASP A O 1
ATOM 909 N N . SER A 1 118 ? -4.598 15.148 24.672 1 94.31 118 SER A N 1
ATOM 910 C CA . SER A 1 118 ? -5.27 14.391 23.625 1 94.31 118 SER A CA 1
ATOM 911 C C . SER A 1 118 ? -4.266 13.789 22.641 1 94.31 118 SER A C 1
ATOM 913 O O . SER A 1 118 ? -3.412 14.508 22.109 1 94.31 118 SER A O 1
ATOM 915 N N . THR A 1 119 ? -4.312 12.414 22.438 1 96.5 119 THR A N 1
ATOM 916 C CA . THR A 1 119 ? -3.256 11.789 21.641 1 96.5 119 THR A CA 1
ATOM 917 C C . THR A 1 119 ? -3.828 10.703 20.734 1 96.5 119 THR A C 1
ATOM 919 O O . THR A 1 119 ? -4.949 10.242 20.953 1 96.5 119 THR A O 1
ATOM 922 N N . ALA A 1 120 ? -3.158 10.414 19.656 1 97.56 120 ALA A N 1
ATOM 923 C CA . ALA A 1 120 ? -3.348 9.266 18.781 1 97.56 120 ALA A CA 1
ATOM 924 C C . ALA A 1 120 ? -2.008 8.633 18.406 1 97.56 120 ALA A C 1
ATOM 926 O O . ALA A 1 120 ? -0.998 9.328 18.297 1 97.56 120 ALA A O 1
ATOM 927 N N . SER A 1 121 ? -1.989 7.344 18.266 1 97.75 121 SER A N 1
ATOM 928 C CA . SER A 1 121 ? -0.709 6.684 18.031 1 97.75 121 SER A CA 1
ATOM 929 C C . SER A 1 121 ? -0.734 5.883 16.734 1 97.75 121 SER A C 1
ATOM 931 O O . SER A 1 121 ? -1.805 5.609 16.188 1 97.75 121 SER A O 1
ATOM 933 N N . LEU A 1 122 ? 0.375 5.594 16.203 1 98 122 LEU A N 1
ATOM 934 C CA . LEU A 1 122 ? 0.585 4.684 15.086 1 98 122 LEU A CA 1
ATOM 935 C C . LEU A 1 122 ? 1.952 4.012 15.18 1 98 122 LEU A C 1
ATOM 937 O O . LEU A 1 122 ? 2.846 4.512 15.867 1 98 122 LEU A O 1
ATOM 941 N N . HIS A 1 123 ? 2.027 2.889 14.594 1 98.25 123 HIS A N 1
ATOM 942 C CA . HIS A 1 123 ? 3.314 2.209 14.508 1 98.25 123 HIS A CA 1
ATOM 943 C C . HIS A 1 123 ? 3.965 2.436 13.148 1 98.25 123 HIS A C 1
ATOM 945 O O . HIS A 1 123 ? 3.305 2.32 12.109 1 98.25 123 HIS A O 1
ATOM 951 N N . ILE A 1 124 ? 5.18 2.793 13.07 1 98 124 ILE A N 1
ATOM 952 C CA . ILE A 1 124 ? 5.965 2.912 11.852 1 98 124 ILE A CA 1
ATOM 953 C C . ILE A 1 124 ? 6.984 1.774 11.773 1 98 124 ILE A C 1
ATOM 955 O O . ILE A 1 124 ? 7.801 1.608 12.68 1 98 124 ILE A O 1
ATOM 959 N N . SER A 1 125 ? 6.895 1.02 10.766 1 97.81 125 SER A N 1
ATOM 960 C CA . SER A 1 125 ? 7.855 -0.047 10.5 1 97.81 125 SER A CA 1
ATOM 961 C C . SER A 1 125 ? 8.789 0.321 9.352 1 97.81 125 SER A C 1
ATOM 963 O O . SER A 1 125 ? 8.344 0.528 8.227 1 97.81 125 SER A O 1
ATOM 965 N N . VAL A 1 126 ? 10.023 0.412 9.648 1 97.75 126 VAL A N 1
ATOM 966 C CA . VAL A 1 126 ? 11.031 0.64 8.617 1 97.75 126 VAL A CA 1
ATOM 967 C C . VAL A 1 126 ? 11.695 -0.684 8.242 1 97.75 126 VAL A C 1
ATOM 969 O O . VAL A 1 126 ? 12.297 -1.345 9.094 1 97.75 126 VAL A O 1
ATOM 972 N N . ILE A 1 127 ? 11.586 -1.04 6.984 1 96.94 127 ILE A N 1
ATOM 973 C CA . ILE A 1 127 ? 12.047 -2.363 6.578 1 96.94 127 ILE A CA 1
ATOM 974 C C . ILE A 1 127 ? 13.102 -2.229 5.484 1 96.94 127 ILE A C 1
ATOM 976 O O . ILE A 1 127 ? 13.234 -1.17 4.863 1 96.94 127 ILE A O 1
ATOM 980 N N . GLN A 1 128 ? 13.852 -3.291 5.309 1 97.56 128 GLN A N 1
ATOM 981 C CA . GLN A 1 128 ? 14.828 -3.369 4.227 1 97.56 128 GLN A CA 1
ATOM 982 C C . GLN A 1 128 ? 14.375 -4.352 3.15 1 97.56 128 GLN A C 1
ATOM 984 O O . GLN A 1 128 ? 13.625 -5.289 3.434 1 97.56 128 GLN A O 1
ATOM 989 N N . GLY A 1 129 ? 14.836 -4.051 1.889 1 97.62 129 GLY A N 1
ATOM 990 C CA . GLY A 1 129 ? 14.547 -4.988 0.816 1 97.62 129 GLY A CA 1
ATOM 991 C C . GLY A 1 129 ? 14 -4.316 -0.429 1 97.62 129 GLY A C 1
ATOM 992 O O . GLY A 1 129 ? 14.375 -3.189 -0.751 1 97.62 129 GLY A O 1
ATOM 993 N N . VAL A 1 130 ? 13.297 -5.16 -1.171 1 98 130 VAL A N 1
ATOM 994 C CA . VAL A 1 130 ? 12.688 -4.727 -2.424 1 98 130 VAL A CA 1
ATOM 995 C C . VAL A 1 130 ? 11.172 -4.789 -2.311 1 98 130 VAL A C 1
ATOM 997 O O . VAL A 1 130 ? 10.625 -5.699 -1.681 1 98 130 VAL A O 1
ATOM 1000 N N . SER A 1 131 ? 10.547 -3.783 -2.814 1 97.31 131 SER A N 1
ATOM 1001 C CA . SER A 1 131 ? 9.086 -3.746 -2.906 1 97.31 131 SER A CA 1
ATOM 1002 C C . SER A 1 131 ? 8.633 -3.27 -4.281 1 97.31 131 SER A C 1
ATOM 1004 O O . SER A 1 131 ? 9.461 -3.018 -5.164 1 97.31 131 SER A O 1
ATOM 1006 N N . VAL A 1 132 ? 7.309 -3.344 -4.492 1 97.44 132 VAL A N 1
ATOM 1007 C CA . VAL A 1 132 ? 6.77 -2.932 -5.781 1 97.44 132 VAL A CA 1
ATOM 1008 C C . VAL A 1 132 ? 5.492 -2.121 -5.578 1 97.44 132 VAL A C 1
ATOM 1010 O O . VAL A 1 132 ? 4.738 -2.369 -4.633 1 97.44 132 VAL A O 1
ATOM 1013 N N . VAL A 1 133 ? 5.293 -1.125 -6.484 1 94.81 133 VAL A N 1
ATOM 1014 C CA . VAL A 1 133 ? 4.109 -0.274 -6.387 1 94.81 133 VAL A CA 1
ATOM 1015 C C . VAL A 1 133 ? 2.859 -1.085 -6.719 1 94.81 133 VAL A C 1
ATOM 1017 O O . VAL A 1 133 ? 1.841 -0.975 -6.031 1 94.81 133 VAL A O 1
ATOM 1020 N N . SER A 1 134 ? 2.938 -1.916 -7.734 1 95.31 134 SER A N 1
ATOM 1021 C CA . SER A 1 134 ? 1.855 -2.809 -8.133 1 95.31 134 SER A CA 1
ATOM 1022 C C . SER A 1 134 ? 2.385 -4.195 -8.484 1 95.31 134 SER A C 1
ATOM 1024 O O . SER A 1 134 ? 3.264 -4.336 -9.336 1 95.31 134 SER A O 1
ATOM 1026 N N . SER A 1 135 ? 1.767 -5.184 -7.836 1 96.44 135 SER A N 1
ATOM 1027 C CA . SER A 1 135 ? 2.285 -6.531 -8.039 1 96.44 135 SER A CA 1
ATOM 1028 C C . SER A 1 135 ? 1.518 -7.266 -9.133 1 96.44 135 SER A C 1
ATOM 1030 O O . SER A 1 135 ? 1.932 -8.336 -9.57 1 96.44 135 SER A O 1
ATOM 1032 N N . LEU A 1 136 ? 0.388 -6.793 -9.477 1 96.44 136 LEU A N 1
ATOM 1033 C CA . LEU A 1 136 ? -0.428 -7.371 -10.531 1 96.44 136 LEU A CA 1
ATOM 1034 C C . LEU A 1 136 ? -0.687 -6.355 -11.641 1 96.44 136 LEU A C 1
ATOM 1036 O O . LEU A 1 136 ? -1.389 -5.363 -11.43 1 96.44 136 LEU A O 1
ATOM 1040 N N . LEU A 1 137 ? -0.162 -6.598 -12.828 1 97.62 137 LEU A N 1
ATOM 1041 C CA . LEU A 1 137 ? -0.305 -5.688 -13.953 1 97.62 137 LEU A CA 1
ATOM 1042 C C . LEU A 1 137 ? -0.926 -6.395 -15.148 1 97.62 137 LEU A C 1
ATOM 1044 O O . LEU A 1 137 ? -0.722 -7.598 -15.344 1 97.62 137 LEU A O 1
ATOM 1048 N N . SER A 1 138 ? -1.662 -5.605 -15.891 1 96.88 138 SER A N 1
ATOM 1049 C CA . SER A 1 138 ? -2.266 -6.121 -17.109 1 96.88 138 SER A CA 1
ATOM 1050 C C . SER A 1 138 ? -2.094 -5.137 -18.266 1 96.88 138 SER A C 1
ATOM 1052 O O . SER A 1 138 ? -2.168 -3.924 -18.078 1 96.88 138 SER A O 1
ATOM 1054 N N . ALA A 1 139 ? -1.867 -5.684 -19.422 1 97.31 139 ALA A N 1
ATOM 1055 C CA . ALA A 1 139 ? -1.715 -4.867 -20.625 1 97.31 139 ALA A CA 1
ATOM 1056 C C . ALA A 1 139 ? -2.078 -5.664 -21.875 1 97.31 139 ALA A C 1
ATOM 1058 O O . ALA A 1 139 ? -2.137 -6.895 -21.844 1 97.31 139 ALA A O 1
ATOM 1059 N N . ASP A 1 140 ? -2.27 -4.902 -22.953 1 97.06 140 ASP A N 1
ATOM 1060 C CA . ASP A 1 140 ? -2.65 -5.543 -24.219 1 97.06 140 ASP A CA 1
ATOM 1061 C C . ASP A 1 140 ? -1.419 -6 -24.984 1 97.06 140 ASP A C 1
ATOM 1063 O O . ASP A 1 140 ? -0.358 -5.379 -24.906 1 97.06 140 ASP A O 1
ATOM 1067 N N . GLU A 1 141 ? -1.738 -7.074 -25.75 1 97.44 141 GLU A N 1
ATOM 1068 C CA . GLU A 1 141 ? -0.68 -7.508 -26.656 1 97.44 141 GLU A CA 1
ATOM 1069 C C . GLU A 1 141 ? -0.236 -6.367 -27.562 1 97.44 141 GLU A C 1
ATOM 1071 O O . GLU A 1 141 ? -1.064 -5.59 -28.047 1 97.44 141 GLU A O 1
ATOM 1076 N N . GLY A 1 142 ? 0.997 -6.242 -27.844 1 96.56 142 GLY A N 1
ATOM 1077 C CA . GLY A 1 142 ? 1.542 -5.188 -28.672 1 96.56 142 GLY A CA 1
ATOM 1078 C C . GLY A 1 142 ? 1.867 -3.92 -27.906 1 96.56 142 GLY A C 1
ATOM 1079 O O . GLY A 1 142 ? 2.633 -3.08 -28.391 1 96.56 142 GLY A O 1
ATOM 1080 N N . SER A 1 143 ? 1.297 -3.758 -26.719 1 97.31 143 SER A N 1
ATOM 1081 C CA . SER A 1 143 ? 1.546 -2.574 -25.906 1 97.31 143 SER A CA 1
ATOM 1082 C C . SER A 1 143 ? 2.754 -2.775 -25 1 97.31 143 SER A C 1
ATOM 1084 O O . SER A 1 143 ? 3.562 -3.678 -25.219 1 97.31 143 SER A O 1
ATOM 1086 N N . SER A 1 144 ? 2.982 -1.818 -24.078 1 98 144 SER A N 1
ATOM 1087 C CA . SER A 1 144 ? 4.074 -1.901 -23.125 1 98 144 SER A CA 1
ATOM 1088 C C . SER A 1 144 ? 3.557 -1.824 -21.688 1 98 144 SER A C 1
ATOM 1090 O O . SER A 1 144 ? 2.438 -1.365 -21.453 1 98 144 SER A O 1
ATOM 1092 N N . VAL A 1 145 ? 4.359 -2.34 -20.859 1 98.19 145 VAL A N 1
ATOM 1093 C CA . VAL A 1 145 ? 4.043 -2.232 -19.438 1 98.19 145 VAL A CA 1
ATOM 1094 C C . VAL A 1 145 ? 5.293 -1.816 -18.656 1 98.19 145 VAL A C 1
ATOM 1096 O O . VAL A 1 145 ? 6.402 -2.246 -18.984 1 98.19 145 VAL A O 1
ATOM 1099 N N . THR A 1 146 ? 5.098 -0.948 -17.734 1 98.62 146 THR A N 1
ATOM 1100 C CA . THR A 1 146 ? 6.207 -0.494 -16.891 1 98.62 146 THR A CA 1
ATOM 1101 C C . THR A 1 146 ? 5.984 -0.885 -15.438 1 98.62 146 THR A C 1
ATOM 1103 O O . THR A 1 146 ? 4.93 -0.593 -14.867 1 98.62 146 THR A O 1
ATOM 1106 N N . VAL A 1 147 ? 6.953 -1.545 -14.859 1 98.56 147 VAL A N 1
ATOM 1107 C CA . VAL A 1 147 ? 6.93 -1.951 -13.453 1 98.56 147 VAL A CA 1
ATOM 1108 C C . VAL A 1 147 ? 7.797 -1.005 -12.633 1 98.56 147 VAL A C 1
ATOM 1110 O O . VAL A 1 147 ? 8.938 -0.723 -12.992 1 98.56 147 VAL A O 1
ATOM 1113 N N . GLN A 1 148 ? 7.254 -0.54 -11.531 1 98.56 148 GLN A N 1
ATOM 1114 C CA . GLN A 1 148 ? 7.984 0.335 -10.625 1 98.56 148 GLN A CA 1
ATOM 1115 C C . GLN A 1 148 ? 8.461 -0.428 -9.391 1 98.56 148 GLN A C 1
ATOM 1117 O O . GLN A 1 148 ? 7.688 -0.665 -8.461 1 98.56 148 GLN A O 1
ATOM 1122 N N . CYS A 1 149 ? 9.711 -0.724 -9.352 1 98.81 149 CYS A N 1
ATOM 1123 C CA . CYS A 1 149 ? 10.344 -1.447 -8.25 1 98.81 149 CYS A CA 1
ATOM 1124 C C . CYS A 1 149 ? 11.047 -0.488 -7.297 1 98.81 149 CYS A C 1
ATOM 1126 O O . CYS A 1 149 ? 11.727 0.442 -7.73 1 98.81 149 CYS A O 1
ATOM 1128 N N . LEU A 1 150 ? 10.773 -0.729 -6.047 1 98.56 150 LEU A N 1
ATOM 1129 C CA . LEU A 1 150 ? 11.383 0.096 -5.016 1 98.56 150 LEU A CA 1
ATOM 1130 C C . LEU A 1 150 ? 12.406 -0.706 -4.215 1 98.56 150 LEU A C 1
ATOM 1132 O O . LEU A 1 150 ? 12.281 -1.926 -4.082 1 98.56 150 LEU A O 1
ATOM 1136 N N . TYR A 1 151 ? 13.438 -0.019 -3.715 1 98.5 151 TYR A N 1
ATOM 1137 C CA . TYR A 1 151 ? 14.438 -0.706 -2.91 1 98.5 151 TYR A CA 1
ATOM 1138 C C . TYR A 1 151 ? 14.961 0.196 -1.797 1 98.5 151 TYR A C 1
ATOM 1140 O O . TYR A 1 151 ? 14.922 1.424 -1.916 1 98.5 151 TYR A O 1
ATOM 1148 N N . SER A 1 152 ? 15.391 -0.431 -0.749 1 98.38 152 SER A N 1
ATOM 1149 C CA . SER A 1 152 ? 15.898 0.295 0.409 1 98.38 152 SER A CA 1
ATOM 1150 C C . SER A 1 152 ? 17.312 0.817 0.158 1 98.38 152 SER A C 1
ATOM 1152 O O . SER A 1 152 ? 18 0.362 -0.763 1 98.38 152 SER A O 1
ATOM 1154 N N . LYS A 1 153 ? 17.75 1.68 0.993 1 97.69 153 LYS A N 1
ATOM 1155 C CA . LYS A 1 153 ? 18.984 2.422 0.848 1 97.69 153 LYS A CA 1
ATOM 1156 C C . LYS A 1 153 ? 20.188 1.476 0.763 1 97.69 153 LYS A C 1
ATOM 1158 O O . LYS A 1 153 ? 21.141 1.734 0.024 1 97.69 153 LYS A O 1
ATOM 1163 N N . ASN A 1 154 ? 20.172 0.358 1.503 1 96.94 154 ASN A N 1
ATOM 1164 C CA . ASN A 1 154 ? 21.297 -0.566 1.565 1 96.94 154 ASN A CA 1
ATOM 1165 C C . ASN A 1 154 ? 21.516 -1.284 0.236 1 96.94 154 ASN A C 1
ATOM 1167 O O . ASN A 1 154 ? 22.547 -1.917 0.025 1 96.94 154 ASN A O 1
ATOM 1171 N N . LEU A 1 155 ? 20.578 -1.119 -0.676 1 97.81 155 LEU A N 1
ATOM 1172 C CA . LEU A 1 155 ? 20.672 -1.817 -1.954 1 97.81 155 LEU A CA 1
ATOM 1173 C C . LEU A 1 155 ? 21.016 -0.849 -3.08 1 97.81 155 LEU A C 1
ATOM 1175 O O . LEU A 1 155 ? 21.062 -1.238 -4.25 1 97.81 155 LEU A O 1
ATOM 1179 N N . ARG A 1 156 ? 21.266 0.399 -2.781 1 97 156 ARG A N 1
ATOM 1180 C CA . ARG A 1 156 ? 21.453 1.456 -3.768 1 97 156 ARG A CA 1
ATOM 1181 C C . ARG A 1 156 ? 22.641 1.139 -4.684 1 97 156 ARG A C 1
ATOM 1183 O O . ARG A 1 156 ? 22.562 1.36 -5.895 1 97 156 ARG A O 1
ATOM 1190 N N . SER A 1 157 ? 23.672 0.53 -4.137 1 96.31 157 SER A N 1
ATOM 1191 C CA . SER A 1 157 ? 24.906 0.314 -4.898 1 96.31 157 SER A CA 1
ATOM 1192 C C . SER A 1 157 ? 24.891 -1.04 -5.602 1 96.31 157 SER A C 1
ATOM 1194 O O . SER A 1 157 ? 25.797 -1.363 -6.355 1 96.31 157 SER A O 1
ATOM 1196 N N . ILE A 1 158 ? 23.859 -1.78 -5.359 1 97.44 158 ILE A N 1
ATOM 1197 C CA . ILE A 1 158 ? 23.75 -3.117 -5.934 1 97.44 158 ILE A CA 1
ATOM 1198 C C . ILE A 1 158 ? 23.031 -3.045 -7.281 1 97.44 158 ILE A C 1
ATOM 1200 O O . ILE A 1 158 ? 22.047 -2.316 -7.426 1 97.44 158 ILE A O 1
ATOM 1204 N N . GLU A 1 159 ? 23.531 -3.748 -8.172 1 98.06 159 GLU A N 1
ATOM 1205 C CA . GLU A 1 159 ? 22.875 -3.812 -9.477 1 98.06 159 GLU A CA 1
ATOM 1206 C C . GLU A 1 159 ? 21.453 -4.352 -9.344 1 98.06 159 GLU A C 1
ATOM 1208 O O . GLU A 1 159 ? 21.172 -5.152 -8.453 1 98.06 159 GLU A O 1
ATOM 1213 N N . LYS A 1 160 ? 20.562 -3.953 -10.211 1 98.75 160 LYS A N 1
ATOM 1214 C CA . LYS A 1 160 ? 19.172 -4.379 -10.219 1 98.75 160 LYS A CA 1
ATOM 1215 C C . LYS A 1 160 ? 18.922 -5.418 -11.312 1 98.75 160 LYS A C 1
ATOM 1217 O O . LYS A 1 160 ? 19.594 -5.414 -12.344 1 98.75 160 LYS A O 1
ATOM 1222 N N . GLN A 1 161 ? 17.984 -6.262 -11.023 1 98.56 161 GLN A N 1
ATOM 1223 C CA . GLN A 1 161 ? 17.734 -7.359 -11.961 1 98.56 161 GLN A CA 1
ATOM 1224 C C . GLN A 1 161 ? 16.25 -7.566 -12.18 1 98.56 161 GLN A C 1
ATOM 1226 O O . GLN A 1 161 ? 15.438 -7.258 -11.305 1 98.56 161 GLN A O 1
ATOM 1231 N N . TRP A 1 162 ? 15.992 -8.047 -13.367 1 98.69 162 TRP A N 1
ATOM 1232 C CA . TRP A 1 162 ? 14.664 -8.492 -13.766 1 98.69 162 TRP A CA 1
ATOM 1233 C C . TRP A 1 162 ? 14.703 -9.906 -14.312 1 98.69 162 TRP A C 1
ATOM 1235 O O . TRP A 1 162 ? 15.461 -10.195 -15.25 1 98.69 162 TRP A O 1
ATOM 1245 N N . CYS A 1 163 ? 13.875 -10.781 -13.641 1 98.12 163 CYS A N 1
ATOM 1246 C CA . CYS A 1 163 ? 13.945 -12.195 -13.992 1 98.12 163 CYS A CA 1
ATOM 1247 C C . CYS A 1 163 ? 12.547 -12.781 -14.141 1 98.12 163 CYS A C 1
ATOM 1249 O O . CYS A 1 163 ? 11.633 -12.414 -13.406 1 98.12 163 CYS A O 1
ATOM 1251 N N . ARG A 1 164 ? 12.398 -13.688 -15.078 1 97.44 164 ARG A N 1
ATOM 1252 C CA . ARG A 1 164 ? 11.188 -14.5 -15.117 1 97.44 164 ARG A CA 1
ATOM 1253 C C . ARG A 1 164 ? 11.25 -15.625 -14.086 1 97.44 164 ARG A C 1
ATOM 1255 O O . ARG A 1 164 ? 12.281 -16.281 -13.93 1 97.44 164 ARG A O 1
ATOM 1262 N N . SER A 1 165 ? 10.18 -15.789 -13.391 1 96.81 165 SER A N 1
ATOM 1263 C CA . SER A 1 165 ? 10.156 -16.797 -12.344 1 96.81 165 SER A CA 1
ATOM 1264 C C . SER A 1 165 ? 10.43 -18.188 -12.914 1 96.81 165 SER A C 1
ATOM 1266 O O . SER A 1 165 ? 9.883 -18.547 -13.961 1 96.81 165 SER A O 1
ATOM 1268 N N . GLY A 1 166 ? 11.281 -18.953 -12.273 1 93.5 166 GLY A N 1
ATOM 1269 C CA . GLY A 1 166 ? 11.578 -20.328 -12.664 1 93.5 166 GLY A CA 1
ATOM 1270 C C . GLY A 1 166 ? 12.656 -20.422 -13.727 1 93.5 166 GLY A C 1
ATOM 1271 O O . GLY A 1 166 ? 13.07 -21.531 -14.086 1 93.5 166 GLY A O 1
ATOM 1272 N N . ASN A 1 167 ? 13.086 -19.281 -14.289 1 94.31 167 ASN A N 1
ATOM 1273 C CA . ASN A 1 167 ? 14.094 -19.266 -15.344 1 94.31 167 ASN A CA 1
ATOM 1274 C C . ASN A 1 167 ? 15.227 -18.281 -15.023 1 94.31 167 ASN A C 1
ATOM 1276 O O . ASN A 1 167 ? 15.172 -17.125 -15.422 1 94.31 167 ASN A O 1
ATOM 1280 N N . LEU A 1 168 ? 16.266 -18.781 -14.492 1 91.56 168 LEU A N 1
ATOM 1281 C CA . LEU A 1 168 ? 17.391 -17.953 -14.07 1 91.56 168 LEU A CA 1
ATOM 1282 C C . LEU A 1 168 ? 18.109 -17.344 -15.273 1 91.56 168 LEU A C 1
ATOM 1284 O O . LEU A 1 168 ? 18.719 -16.281 -15.172 1 91.56 168 LEU A O 1
ATOM 1288 N N . ASN A 1 169 ? 18.016 -18.016 -16.391 1 95.56 169 ASN A N 1
ATOM 1289 C CA . ASN A 1 169 ? 18.703 -17.547 -17.594 1 95.56 169 ASN A CA 1
ATOM 1290 C C . ASN A 1 169 ? 18.016 -16.328 -18.188 1 95.56 169 ASN A C 1
ATOM 1292 O O . ASN A 1 169 ? 18.594 -15.633 -19.047 1 95.56 169 ASN A O 1
ATOM 1296 N N . SER A 1 170 ? 16.844 -16.047 -17.703 1 96.38 170 SER A N 1
ATOM 1297 C CA . SER A 1 170 ? 16.094 -14.898 -18.203 1 96.38 170 SER A CA 1
ATOM 1298 C C . SER A 1 170 ? 16.516 -13.609 -17.531 1 96.38 170 SER A C 1
ATOM 1300 O O . SER A 1 170 ? 16.141 -12.516 -17.953 1 96.38 170 SER A O 1
ATOM 1302 N N . CYS A 1 171 ? 17.375 -13.703 -16.516 1 97.81 171 CYS A N 1
ATOM 1303 C CA . CYS A 1 171 ? 17.703 -12.539 -15.703 1 97.81 171 CYS A CA 1
ATOM 1304 C C . CYS A 1 171 ? 18.547 -11.539 -16.5 1 97.81 171 CYS A C 1
ATOM 1306 O O . CYS A 1 171 ? 19.531 -11.922 -17.125 1 97.81 171 CYS A O 1
ATOM 1308 N N . VAL A 1 172 ? 18.047 -10.375 -16.484 1 98.56 172 VAL A N 1
ATOM 1309 C CA . VAL A 1 172 ? 18.828 -9.273 -17.031 1 98.56 172 VAL A CA 1
ATOM 1310 C C . VAL A 1 172 ? 19.25 -8.32 -15.922 1 98.56 172 VAL A C 1
ATOM 1312 O O . VAL A 1 172 ? 18.531 -8.156 -14.938 1 98.56 172 VAL A O 1
ATOM 1315 N N . VAL A 1 173 ? 20.406 -7.664 -16.078 1 98.31 173 VAL A N 1
ATOM 1316 C CA . VAL A 1 173 ? 21.031 -6.91 -14.992 1 98.31 173 VAL A CA 1
ATOM 1317 C C . VAL A 1 173 ? 21.438 -5.527 -15.492 1 98.31 173 VAL A C 1
ATOM 1319 O O . VAL A 1 173 ? 21.906 -5.383 -16.625 1 98.31 173 VAL A O 1
ATOM 1322 N N . THR A 1 174 ? 21.203 -4.582 -14.648 1 98.62 174 THR A N 1
ATOM 1323 C CA . THR A 1 174 ? 21.609 -3.23 -15.008 1 98.62 174 THR A CA 1
ATOM 1324 C C . THR A 1 174 ? 23.141 -3.131 -15.047 1 98.62 174 THR A C 1
ATOM 1326 O O . THR A 1 174 ? 23.828 -3.879 -14.359 1 98.62 174 THR A O 1
ATOM 1329 N N . ASP A 1 175 ? 23.656 -2.168 -15.797 1 97.44 175 ASP A N 1
ATOM 1330 C CA . ASP A 1 175 ? 25.078 -1.906 -15.859 1 97.44 175 ASP A CA 1
ATOM 1331 C C . ASP A 1 175 ? 25.5 -0.886 -14.805 1 97.44 175 ASP A C 1
ATOM 1333 O O . ASP A 1 175 ? 24.734 -0.574 -13.891 1 97.44 175 ASP A O 1
ATOM 1337 N N . SER A 1 176 ? 26.734 -0.373 -14.914 1 94.44 176 SER A N 1
ATOM 1338 C CA . SER A 1 176 ? 27.297 0.538 -13.914 1 94.44 176 SER A CA 1
ATOM 1339 C C . SER A 1 176 ? 26.562 1.876 -13.922 1 94.44 176 SER A C 1
ATOM 1341 O O . SER A 1 176 ? 26.625 2.619 -12.938 1 94.44 176 SER A O 1
ATOM 1343 N N . GLU A 1 177 ? 25.844 2.18 -15.039 1 95.25 177 GLU A N 1
ATOM 1344 C CA . GLU A 1 177 ? 25.078 3.422 -15.141 1 95.25 177 GLU A CA 1
ATOM 1345 C C . GLU A 1 177 ? 23.641 3.229 -14.664 1 95.25 177 GLU A C 1
ATOM 1347 O O . GLU A 1 177 ? 22.844 4.168 -14.695 1 95.25 177 GLU A O 1
ATOM 1352 N N . GLY A 1 178 ? 23.297 1.999 -14.305 1 97.62 178 GLY A N 1
ATOM 1353 C CA . GLY A 1 178 ? 21.969 1.709 -13.789 1 97.62 178 GLY A CA 1
ATOM 1354 C C . GLY A 1 178 ? 20.938 1.475 -14.883 1 97.62 178 GLY A C 1
ATOM 1355 O O . GLY A 1 178 ? 19.75 1.757 -14.703 1 97.62 178 GLY A O 1
ATOM 1356 N N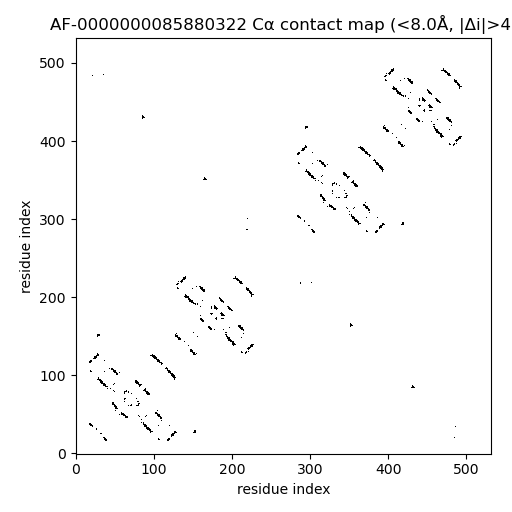 . THR A 1 179 ? 21.438 1.076 -16.016 1 98.12 179 THR A N 1
ATOM 1357 C CA . THR A 1 179 ? 20.5 0.885 -17.125 1 98.12 179 THR A CA 1
ATOM 1358 C C . THR A 1 179 ? 20.688 -0.494 -17.766 1 98.12 179 THR A C 1
ATOM 1360 O O . THR A 1 179 ? 21.734 -1.132 -17.578 1 98.12 179 THR A O 1
ATOM 1363 N N . PHE A 1 180 ? 19.75 -1.038 -18.391 1 98.56 180 PHE A N 1
ATOM 1364 C CA . PHE A 1 180 ? 19.734 -2.182 -19.297 1 98.56 180 PHE A CA 1
ATOM 1365 C C . PHE A 1 180 ? 18.766 -1.951 -20.438 1 98.56 180 PHE A C 1
ATOM 1367 O O . PHE A 1 180 ? 17.656 -1.446 -20.234 1 98.56 180 PHE A O 1
ATOM 1374 N N . SER A 1 181 ? 19.234 -2.252 -21.625 1 97.81 181 SER A N 1
ATOM 1375 C CA . SER A 1 181 ? 18.375 -2.061 -22.781 1 97.81 181 SER A CA 1
ATOM 1376 C C . SER A 1 181 ? 18.469 -3.24 -23.75 1 97.81 181 SER A C 1
ATOM 1378 O O . SER A 1 181 ? 19.562 -3.689 -24.078 1 97.81 181 SER A O 1
ATOM 1380 N N . SER A 1 182 ? 17.406 -3.766 -24.094 1 97 182 SER A N 1
ATOM 1381 C CA . SER A 1 182 ? 17.219 -4.738 -25.156 1 97 182 SER A CA 1
ATOM 1382 C C . SER A 1 182 ? 15.992 -4.418 -26 1 97 182 SER A C 1
ATOM 1384 O O . SER A 1 182 ? 15.32 -3.408 -25.766 1 97 182 SER A O 1
ATOM 1386 N N . THR A 1 183 ? 15.695 -5.195 -26.953 1 95 183 THR A N 1
ATOM 1387 C CA . THR A 1 183 ? 14.516 -4.988 -27.797 1 95 183 THR A CA 1
ATOM 1388 C C . THR A 1 183 ? 13.234 -5.199 -26.984 1 95 183 THR A C 1
ATOM 1390 O O . THR A 1 183 ? 12.203 -4.594 -27.281 1 95 183 THR A O 1
ATOM 1393 N N . LYS A 1 184 ? 13.375 -5.949 -25.953 1 96.81 184 LYS A N 1
ATOM 1394 C CA . LYS A 1 184 ? 12.18 -6.371 -25.234 1 96.81 184 LYS A CA 1
ATOM 1395 C C . LYS A 1 184 ? 12.07 -5.676 -23.875 1 96.81 184 LYS A C 1
ATOM 1397 O O . LYS A 1 184 ? 10.977 -5.328 -23.438 1 96.81 184 LYS A O 1
ATOM 1402 N N . VAL A 1 185 ? 13.195 -5.461 -23.234 1 98.31 185 VAL A N 1
ATOM 1403 C CA . VAL A 1 185 ? 13.164 -4.988 -21.859 1 98.31 185 VAL A CA 1
ATOM 1404 C C . VAL A 1 185 ? 14.086 -3.779 -21.703 1 98.31 185 VAL A C 1
ATOM 1406 O O . VAL A 1 185 ? 15.195 -3.758 -22.25 1 98.31 185 VAL A O 1
ATOM 1409 N N . PHE A 1 186 ? 13.531 -2.766 -21.062 1 98.62 186 PHE A N 1
ATOM 1410 C CA . PHE A 1 186 ? 14.312 -1.602 -20.672 1 98.62 186 PHE A CA 1
ATOM 1411 C C . PHE A 1 186 ? 14.25 -1.389 -19.172 1 98.62 186 PHE A C 1
ATOM 1413 O O . PHE A 1 186 ? 13.172 -1.402 -18.578 1 98.62 186 PHE A O 1
ATOM 1420 N N . ILE A 1 187 ? 15.484 -1.275 -18.484 1 98.75 187 ILE A N 1
ATOM 1421 C CA . ILE A 1 187 ? 15.555 -0.988 -17.047 1 98.75 187 ILE A CA 1
ATOM 1422 C C . ILE A 1 187 ? 16.266 0.343 -16.828 1 98.75 187 ILE A C 1
ATOM 1424 O O . ILE A 1 187 ? 17.312 0.603 -17.422 1 98.75 187 ILE A O 1
ATOM 1428 N N . HIS A 1 188 ? 15.68 1.158 -16 1 98.75 188 HIS A N 1
ATOM 1429 C CA . HIS A 1 188 ? 16.297 2.404 -15.562 1 98.75 188 HIS A CA 1
ATOM 1430 C C . HIS A 1 188 ? 16.281 2.525 -14.047 1 98.75 188 HIS A C 1
ATOM 1432 O O . HIS A 1 188 ? 15.211 2.621 -13.438 1 98.75 188 HIS A O 1
ATOM 1438 N N . ASP A 1 189 ? 17.422 2.504 -13.492 1 98.62 189 ASP A N 1
ATOM 1439 C CA . ASP A 1 189 ? 17.625 2.707 -12.062 1 98.62 189 ASP A CA 1
ATOM 1440 C C . ASP A 1 189 ? 17.922 4.168 -11.75 1 98.62 189 ASP A C 1
ATOM 1442 O O . ASP A 1 189 ? 18.875 4.734 -12.289 1 98.62 189 ASP A O 1
ATOM 1446 N N . ASP A 1 190 ? 17.156 4.816 -10.828 1 97.62 190 ASP A N 1
ATOM 1447 C CA . ASP A 1 190 ? 17.406 6.215 -10.484 1 97.62 190 ASP A CA 1
ATOM 1448 C C . ASP A 1 190 ? 18.547 6.344 -9.477 1 97.62 190 ASP A C 1
ATOM 1450 O O . ASP A 1 190 ? 18.938 7.453 -9.109 1 97.62 190 ASP A O 1
ATOM 1454 N N . ARG A 1 191 ? 19.078 5.238 -8.953 1 96.12 191 ARG A N 1
ATOM 1455 C CA . ARG A 1 191 ? 20.172 5.141 -8 1 96.12 191 ARG A CA 1
ATOM 1456 C C . ARG A 1 191 ? 19.812 5.809 -6.68 1 96.12 191 ARG A C 1
ATOM 1458 O O . ARG A 1 191 ? 20.672 6.402 -6.023 1 96.12 191 ARG A O 1
ATOM 1465 N N . ASN A 1 192 ? 18.641 5.816 -6.406 1 96.38 192 ASN A N 1
ATOM 1466 C CA . ASN A 1 192 ? 18.141 6.383 -5.156 1 96.38 192 ASN A CA 1
ATOM 1467 C C . ASN A 1 192 ? 17.219 5.414 -4.43 1 96.38 192 ASN A C 1
ATOM 1469 O O . ASN A 1 192 ? 17.594 4.82 -3.422 1 96.38 192 ASN A O 1
ATOM 1473 N N . SER A 1 193 ? 16.094 5.086 -5.078 1 97.44 193 SER A N 1
ATOM 1474 C CA . SER A 1 193 ? 15.188 4.203 -4.348 1 97.44 193 SER A CA 1
ATOM 1475 C C . SER A 1 193 ? 14.273 3.432 -5.301 1 97.44 193 SER A C 1
ATOM 1477 O O . SER A 1 193 ? 13.422 2.658 -4.859 1 97.44 193 SER A O 1
ATOM 1479 N N . MET A 1 194 ? 14.445 3.645 -6.586 1 98.38 194 MET A N 1
ATOM 1480 C CA . MET A 1 194 ? 13.477 3.072 -7.52 1 98.38 194 MET A CA 1
ATOM 1481 C C . MET A 1 194 ? 14.156 2.666 -8.828 1 98.38 194 MET A C 1
ATOM 1483 O O . MET A 1 194 ? 15.031 3.379 -9.32 1 98.38 194 MET A O 1
ATOM 1487 N N . PHE A 1 195 ? 13.781 1.55 -9.398 1 98.69 195 PHE A N 1
ATOM 1488 C CA . PHE A 1 195 ? 14.141 1.239 -10.773 1 98.69 195 PHE A CA 1
ATOM 1489 C C . PHE A 1 195 ? 12.914 0.796 -11.57 1 98.69 195 PHE A C 1
ATOM 1491 O O . PHE A 1 195 ? 12.031 0.13 -11.031 1 98.69 195 PHE A O 1
ATOM 1498 N N . LEU A 1 196 ? 12.844 1.274 -12.781 1 98.88 196 LEU A N 1
ATOM 1499 C CA . LEU A 1 196 ? 11.727 1.011 -13.68 1 98.88 196 LEU A CA 1
ATOM 1500 C C . LEU A 1 196 ? 12.07 -0.103 -14.664 1 98.88 196 LEU A C 1
ATOM 1502 O O . LEU A 1 196 ? 13.172 -0.119 -15.227 1 98.88 196 LEU A O 1
ATOM 1506 N N . VAL A 1 197 ? 11.188 -1 -14.812 1 98.81 197 VAL A N 1
ATOM 1507 C CA . VAL A 1 197 ? 11.305 -2.051 -15.82 1 98.81 197 VAL A CA 1
ATOM 1508 C C . VAL A 1 197 ? 10.188 -1.916 -16.844 1 98.81 197 VAL A C 1
ATOM 1510 O O . VAL A 1 197 ? 9.008 -2.014 -16.5 1 98.81 197 VAL A O 1
ATOM 1513 N N . THR A 1 198 ? 10.57 -1.698 -18.031 1 98.81 198 THR A N 1
ATOM 1514 C CA . THR A 1 198 ? 9.578 -1.602 -19.109 1 98.81 198 THR A CA 1
ATOM 1515 C C . THR A 1 198 ? 9.703 -2.779 -20.062 1 98.81 198 THR A C 1
ATOM 1517 O O . THR A 1 198 ? 10.781 -3.029 -20.609 1 98.81 198 THR A O 1
ATOM 1520 N N . ILE A 1 199 ? 8.672 -3.486 -20.219 1 98.5 199 ILE A N 1
ATOM 1521 C CA . ILE A 1 199 ? 8.602 -4.547 -21.219 1 98.5 199 ILE A CA 1
ATOM 1522 C C . ILE A 1 199 ? 7.859 -4.043 -22.453 1 98.5 199 ILE A C 1
ATOM 1524 O O . ILE A 1 199 ? 6.703 -3.625 -22.359 1 98.5 199 ILE A O 1
ATOM 1528 N N . HIS A 1 200 ? 8.5 -4.168 -23.578 1 97.38 200 HIS A N 1
ATOM 1529 C CA . HIS A 1 200 ? 7.953 -3.639 -24.828 1 97.38 200 HIS A CA 1
ATOM 1530 C C . HIS A 1 200 ? 7.371 -4.754 -25.688 1 97.38 200 HIS A C 1
ATOM 1532 O O . HIS A 1 200 ? 7.711 -5.926 -25.516 1 97.38 200 HIS A O 1
ATOM 1538 N N . GLN A 1 201 ? 6.473 -4.312 -26.594 1 96.69 201 GLN A N 1
ATOM 1539 C CA . GLN A 1 201 ? 5.922 -5.227 -27.578 1 96.69 201 GLN A CA 1
ATOM 1540 C C . GLN A 1 201 ? 5.473 -6.535 -26.938 1 96.69 201 GLN A C 1
ATOM 1542 O O . GLN A 1 201 ? 5.891 -7.617 -27.375 1 96.69 201 GLN A O 1
ATOM 1547 N N . LEU A 1 202 ? 4.594 -6.398 -26.062 1 98.06 202 LEU A N 1
ATOM 1548 C CA . LEU A 1 202 ? 4.148 -7.527 -25.266 1 98.06 202 LEU A CA 1
ATOM 1549 C C . LEU A 1 202 ? 3.561 -8.625 -26.141 1 98.06 202 LEU A C 1
ATOM 1551 O O . LEU A 1 202 ? 2.824 -8.336 -27.094 1 98.06 202 LEU A O 1
ATOM 1555 N N . GLU A 1 203 ? 3.973 -9.812 -25.906 1 97.44 203 GLU A N 1
ATOM 1556 C CA . GLU A 1 203 ? 3.408 -11.023 -26.484 1 97.44 203 GLU A CA 1
ATOM 1557 C C . GLU A 1 203 ? 2.682 -11.859 -25.438 1 97.44 203 GLU A C 1
ATOM 1559 O O . GLU A 1 203 ? 2.951 -11.727 -24.234 1 97.44 203 GLU A O 1
ATOM 1564 N N . MET A 1 204 ? 1.785 -12.727 -25.859 1 97.25 204 MET A N 1
ATOM 1565 C CA . MET A 1 204 ? 1.045 -13.578 -24.938 1 97.25 204 MET A CA 1
ATOM 1566 C C . MET A 1 204 ? 1.996 -14.383 -24.062 1 97.25 204 MET A C 1
ATOM 1568 O O . MET A 1 204 ? 1.713 -14.617 -22.891 1 97.25 204 MET A O 1
ATOM 1572 N N . ARG A 1 205 ? 3.072 -14.742 -24.594 1 95.94 205 ARG A N 1
ATOM 1573 C CA . ARG A 1 205 ? 4.027 -15.57 -23.859 1 95.94 205 ARG A CA 1
ATOM 1574 C C . ARG A 1 205 ? 4.695 -14.773 -22.75 1 95.94 205 ARG A C 1
ATOM 1576 O O . ARG A 1 205 ? 5.359 -15.344 -21.875 1 95.94 205 ARG A O 1
ATOM 1583 N N . ASP A 1 206 ? 4.582 -13.445 -22.812 1 97.25 206 ASP A N 1
ATOM 1584 C CA . ASP A 1 206 ? 5.172 -12.602 -21.781 1 97.25 206 ASP A CA 1
ATOM 1585 C C . ASP A 1 206 ? 4.344 -12.648 -20.5 1 97.25 206 ASP A C 1
ATOM 1587 O O . ASP A 1 206 ? 4.797 -12.211 -19.438 1 97.25 206 ASP A O 1
ATOM 1591 N N . SER A 1 207 ? 3.146 -13.227 -20.609 1 97.62 207 SER A N 1
ATOM 1592 C CA . SER A 1 207 ? 2.33 -13.398 -19.422 1 97.62 207 SER A CA 1
ATOM 1593 C C . SER A 1 207 ? 3.008 -14.32 -18.406 1 97.62 207 SER A C 1
ATOM 1595 O O . SER A 1 207 ? 3.578 -15.344 -18.781 1 97.62 207 SER A O 1
ATOM 1597 N N . GLY A 1 208 ? 2.998 -13.891 -17.109 1 97.5 208 GLY A N 1
ATOM 1598 C CA . GLY A 1 208 ? 3.576 -14.75 -16.094 1 97.5 208 GLY A CA 1
ATOM 1599 C C . GLY A 1 208 ? 4.125 -13.984 -14.906 1 97.5 208 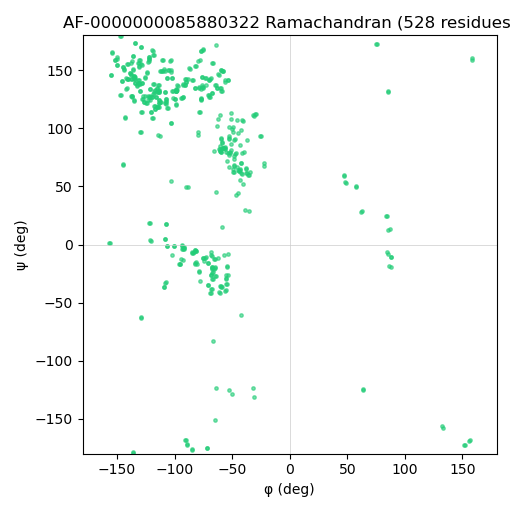GLY A C 1
ATOM 1600 O O . GLY A 1 208 ? 3.867 -12.789 -14.766 1 97.5 208 GLY A O 1
ATOM 1601 N N . TRP A 1 209 ? 4.781 -14.734 -14.055 1 98 209 TRP A N 1
ATOM 1602 C CA . TRP A 1 209 ? 5.391 -14.18 -12.852 1 98 209 TRP A CA 1
ATOM 1603 C C . TRP A 1 209 ? 6.844 -13.789 -13.102 1 98 209 TRP A C 1
ATOM 1605 O O . TRP A 1 209 ? 7.578 -14.523 -13.773 1 98 209 TRP A O 1
ATOM 1615 N N . TYR A 1 210 ? 7.199 -12.656 -12.586 1 98.31 210 TYR A N 1
ATOM 1616 C CA . TYR A 1 210 ? 8.555 -12.117 -12.68 1 98.31 210 TYR A CA 1
ATOM 1617 C C . TYR A 1 210 ? 9.078 -11.703 -11.312 1 98.31 210 TYR A C 1
ATOM 1619 O O . TYR A 1 210 ? 8.328 -11.703 -10.328 1 98.31 210 TYR A O 1
ATOM 1627 N N . TRP A 1 211 ? 10.398 -11.383 -11.266 1 98.12 211 TRP A N 1
ATOM 1628 C CA . TRP A 1 211 ? 11.039 -10.914 -10.039 1 98.12 211 TRP A CA 1
ATOM 1629 C C . TRP A 1 211 ? 11.727 -9.57 -10.258 1 98.12 211 TRP A C 1
ATOM 1631 O O . TRP A 1 211 ? 12.516 -9.414 -11.188 1 98.12 211 TRP A O 1
ATOM 1641 N N . CYS A 1 212 ? 11.297 -8.602 -9.461 1 98.62 212 CYS A N 1
ATOM 1642 C CA . CYS A 1 212 ? 12.219 -7.496 -9.203 1 98.62 212 CYS A CA 1
ATOM 1643 C C . CYS A 1 212 ? 13.281 -7.898 -8.188 1 98.62 212 CYS A C 1
ATOM 1645 O O . CYS A 1 212 ? 12.961 -8.312 -7.074 1 98.62 212 CYS A O 1
ATOM 1647 N N . ARG A 1 213 ? 14.539 -7.688 -8.617 1 98.06 213 ARG A N 1
ATOM 1648 C CA . ARG A 1 213 ? 15.578 -8.242 -7.75 1 98.06 213 ARG A CA 1
ATOM 1649 C C . ARG A 1 213 ? 16.734 -7.262 -7.586 1 98.06 213 ARG A C 1
ATOM 1651 O O . ARG A 1 213 ? 17.094 -6.551 -8.523 1 98.06 213 ARG A O 1
ATOM 1658 N N . ALA A 1 214 ? 17.266 -7.227 -6.43 1 98 214 ALA A N 1
ATOM 1659 C CA . ALA A 1 214 ? 18.516 -6.559 -6.078 1 98 214 ALA A CA 1
ATOM 1660 C C . ALA A 1 214 ? 19.297 -7.363 -5.043 1 98 214 ALA A C 1
ATOM 1662 O O . ALA A 1 214 ? 18.891 -7.449 -3.883 1 98 214 ALA A O 1
ATOM 1663 N N . GLY A 1 215 ? 20.375 -7.934 -5.445 1 94.19 215 GLY A N 1
ATOM 1664 C CA . GLY A 1 215 ? 21.078 -8.844 -4.559 1 94.19 215 GLY A CA 1
ATOM 1665 C C . GLY A 1 215 ? 20.266 -10.078 -4.203 1 94.19 215 GLY A C 1
ATOM 1666 O O . GLY A 1 215 ? 19.781 -10.789 -5.09 1 94.19 215 GLY A O 1
ATOM 1667 N N . GLN A 1 216 ? 20.172 -10.211 -2.877 1 94.38 216 GLN A N 1
ATOM 1668 C CA . GLN A 1 216 ? 19.438 -11.383 -2.414 1 94.38 216 GLN A CA 1
ATOM 1669 C C . GLN A 1 216 ? 17.969 -11.062 -2.172 1 94.38 216 GLN A C 1
ATOM 1671 O O . GLN A 1 216 ? 17.172 -11.945 -1.824 1 94.38 216 GLN A O 1
ATOM 1676 N N . GLN A 1 217 ? 17.609 -9.844 -2.389 1 96.62 217 GLN A N 1
ATOM 1677 C CA . GLN A 1 217 ? 16.234 -9.406 -2.15 1 96.62 217 GLN A CA 1
ATOM 1678 C C . GLN A 1 217 ? 15.43 -9.406 -3.441 1 96.62 217 GLN A C 1
ATOM 1680 O O . GLN A 1 217 ? 15.938 -9.039 -4.504 1 96.62 217 GLN A O 1
ATOM 1685 N N . GLN A 1 218 ? 14.219 -9.898 -3.332 1 96.81 218 GLN A N 1
ATOM 1686 C CA . GLN A 1 218 ? 13.367 -9.922 -4.52 1 96.81 218 GLN A CA 1
ATOM 1687 C C . GLN A 1 218 ? 11.891 -9.852 -4.145 1 96.81 218 GLN A C 1
ATOM 1689 O O . GLN A 1 218 ? 11.523 -10.148 -3.008 1 96.81 218 GLN A O 1
ATOM 1694 N N . VAL A 1 219 ? 11.062 -9.445 -5.051 1 97.38 219 VAL A N 1
ATOM 1695 C CA . VAL A 1 219 ? 9.609 -9.398 -4.891 1 97.38 219 VAL A CA 1
ATOM 1696 C C . VAL A 1 219 ? 8.938 -9.828 -6.188 1 97.38 219 VAL A C 1
ATOM 1698 O O . VAL A 1 219 ? 9.414 -9.523 -7.281 1 97.38 219 VAL A O 1
ATOM 1701 N N . ALA A 1 220 ? 7.848 -10.547 -6.027 1 97.5 220 ALA A N 1
ATOM 1702 C CA . ALA A 1 220 ? 7.168 -11.125 -7.18 1 97.5 220 ALA A CA 1
ATOM 1703 C C . ALA A 1 220 ? 6.215 -10.125 -7.82 1 97.5 220 ALA A C 1
ATOM 1705 O O . ALA A 1 220 ? 5.535 -9.367 -7.121 1 97.5 220 ALA A O 1
ATOM 1706 N N . VAL A 1 221 ? 6.145 -10.141 -9.172 1 98.25 221 VAL A N 1
ATOM 1707 C CA . VAL A 1 221 ? 5.219 -9.344 -9.969 1 98.25 221 VAL A CA 1
ATOM 1708 C C . VAL A 1 221 ? 4.562 -10.227 -11.023 1 98.25 221 VAL A C 1
ATOM 1710 O O . VAL A 1 221 ? 5.23 -11.047 -11.664 1 98.25 221 VAL A O 1
ATOM 1713 N N . HIS A 1 222 ? 3.307 -10.094 -11.227 1 98.44 222 HIS A N 1
ATOM 1714 C CA . HIS A 1 222 ? 2.615 -10.82 -12.281 1 98.44 222 HIS A CA 1
ATOM 1715 C C . HIS A 1 222 ? 2.213 -9.891 -13.422 1 98.44 222 HIS A C 1
ATOM 1717 O O . HIS A 1 222 ? 1.614 -8.836 -13.18 1 98.44 222 HIS A O 1
ATOM 1723 N N . VAL A 1 223 ? 2.51 -10.289 -14.602 1 98.12 223 VAL A N 1
ATOM 1724 C CA . VAL A 1 223 ? 2.109 -9.57 -15.805 1 98.12 223 VAL A CA 1
ATOM 1725 C C . VAL A 1 223 ? 1.11 -10.406 -16.594 1 98.12 223 VAL A C 1
ATOM 1727 O O . VAL A 1 223 ? 1.393 -11.555 -16.953 1 98.12 223 VAL A O 1
ATOM 1730 N N . SER A 1 224 ? -0.032 -9.836 -16.797 1 97.81 224 SER A N 1
ATOM 1731 C CA . SER A 1 224 ? -1.046 -10.477 -17.625 1 97.81 224 SER A CA 1
ATOM 1732 C C . SER A 1 224 ? -1.194 -9.758 -18.969 1 97.81 224 SER A C 1
ATOM 1734 O O . SER A 1 224 ? -1.438 -8.547 -19 1 97.81 224 SER A O 1
ATOM 1736 N N . VAL A 1 225 ? -1.054 -10.523 -20.047 1 97.88 225 VAL A N 1
ATOM 1737 C CA . VAL A 1 225 ? -1.18 -9.969 -21.391 1 97.88 225 VAL A CA 1
ATOM 1738 C C . VAL A 1 225 ? -2.488 -10.43 -22.031 1 97.88 225 VAL A C 1
ATOM 1740 O O . VAL A 1 225 ? -2.768 -11.633 -22.062 1 97.88 225 VAL A O 1
ATOM 1743 N N . THR A 1 226 ? -3.297 -9.469 -22.422 1 96.5 226 THR A N 1
ATOM 1744 C CA . THR A 1 226 ? -4.574 -9.805 -23.047 1 96.5 226 THR A CA 1
ATOM 1745 C C . THR A 1 226 ? -4.496 -9.633 -24.562 1 96.5 226 THR A C 1
ATOM 1747 O O . THR A 1 226 ? -3.812 -8.727 -25.062 1 96.5 226 THR A O 1
ATOM 1750 N N . ALA A 1 227 ? -5.191 -10.555 -25.281 1 92.56 227 ALA A N 1
ATOM 1751 C CA . ALA A 1 227 ? -5.176 -10.516 -26.75 1 92.56 227 ALA A CA 1
ATOM 1752 C C . ALA A 1 227 ? -5.891 -9.273 -27.266 1 92.56 227 ALA A C 1
ATOM 1754 O O . ALA A 1 227 ? -6.895 -8.844 -26.703 1 92.56 227 ALA A O 1
ATOM 1755 N N . GLN A 1 228 ? -5.25 -8.578 -28.156 1 82.75 228 GLN A N 1
ATOM 1756 C CA . GLN A 1 228 ? -5.859 -7.402 -28.766 1 82.75 228 GLN A CA 1
ATOM 1757 C C . GLN A 1 228 ? -7.16 -7.766 -29.484 1 82.75 228 GLN A C 1
ATOM 1759 O O . GLN A 1 228 ? -7.211 -8.75 -30.219 1 82.75 228 GLN A O 1
ATOM 1764 N N . THR A 1 229 ? -8.203 -7.742 -28.828 1 65.12 229 THR A N 1
ATOM 1765 C CA . THR A 1 229 ? -9.414 -7.988 -29.609 1 65.12 229 THR A CA 1
ATOM 1766 C C . THR A 1 229 ? -9.484 -7.039 -30.812 1 65.12 229 THR A C 1
ATOM 1768 O O . THR A 1 229 ? -9.336 -5.828 -30.656 1 65.12 229 THR A O 1
ATOM 1771 N N . THR A 1 230 ? -8.969 -7.48 -31.875 1 54.97 230 THR A N 1
ATOM 1772 C CA . THR A 1 230 ? -9.312 -6.758 -33.094 1 54.97 230 THR A CA 1
ATOM 1773 C C . THR A 1 230 ? -10.797 -6.41 -33.094 1 54.97 230 THR A C 1
ATOM 1775 O O . THR A 1 230 ? -11.648 -7.301 -33.156 1 54.97 230 THR A O 1
ATOM 1778 N N . THR A 1 231 ? -11.211 -5.691 -32.219 1 50.59 231 THR A N 1
ATOM 1779 C CA . THR A 1 231 ? -12.539 -5.27 -32.625 1 50.59 231 THR A CA 1
ATOM 1780 C C . THR A 1 231 ? -12.57 -4.977 -34.125 1 50.59 231 THR A C 1
ATOM 1782 O O . THR A 1 231 ? -11.883 -4.07 -34.625 1 50.59 231 THR A O 1
ATOM 1785 N N . LEU A 1 232 ? -12.664 -6.062 -34.969 1 44.84 232 LEU A N 1
ATOM 1786 C CA . LEU A 1 232 ? -13.172 -5.746 -36.312 1 44.84 232 LEU A CA 1
ATOM 1787 C C . LEU A 1 232 ? -14.344 -4.77 -36.219 1 44.84 232 LEU A C 1
ATOM 1789 O O . LEU A 1 232 ? -15.391 -5.094 -35.656 1 44.84 232 LEU A O 1
ATOM 1793 N N . SER A 1 233 ? -14.094 -3.625 -35.875 1 42.25 233 SER A N 1
ATOM 1794 C CA . SER A 1 233 ? -15.125 -2.639 -36.188 1 42.25 233 SER A CA 1
ATOM 1795 C C . SER A 1 233 ? -15.734 -2.869 -37.562 1 42.25 233 SER A C 1
ATOM 1797 O O . SER A 1 233 ? -15.109 -2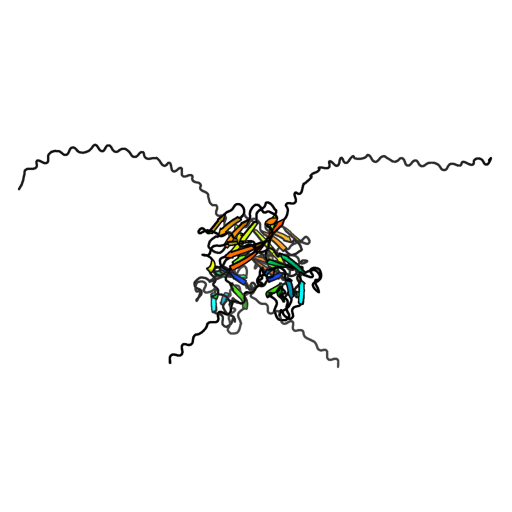.557 -38.562 1 42.25 233 SER A O 1
ATOM 1799 N N . THR A 1 234 ? -16.203 -4.152 -37.844 1 39.78 234 THR A N 1
ATOM 1800 C CA . THR A 1 234 ? -17.078 -4.172 -39 1 39.78 234 THR A CA 1
ATOM 1801 C C . THR A 1 234 ? -18.141 -3.086 -38.906 1 39.78 234 THR A C 1
ATOM 1803 O O . THR A 1 234 ? -19.047 -3.174 -38.094 1 39.78 234 THR A O 1
ATOM 1806 N N . SER A 1 235 ? -17.734 -1.891 -38.875 1 38.06 235 SER A N 1
ATOM 1807 C CA . SER A 1 235 ? -18.672 -0.821 -39.188 1 38.06 235 SER A CA 1
ATOM 1808 C C . SER A 1 235 ? -19.469 -1.166 -40.469 1 38.06 235 SER A C 1
ATOM 1810 O O . SER A 1 235 ? -18.984 -0.975 -41.562 1 38.06 235 SER A O 1
ATOM 1812 N N . THR A 1 236 ? -19.922 -2.422 -40.594 1 35.25 236 THR A N 1
ATOM 1813 C CA . THR A 1 236 ? -20.906 -2.479 -41.688 1 35.25 236 THR A CA 1
ATOM 1814 C C . THR A 1 236 ? -22.062 -1.509 -41.406 1 35.25 236 THR A C 1
ATOM 1816 O O . THR A 1 236 ? -22.797 -1.659 -40.438 1 35.25 236 THR A O 1
ATOM 1819 N N . ILE A 1 237 ? -21.844 -0.248 -41.75 1 33 237 ILE A N 1
ATOM 1820 C CA . ILE A 1 237 ? -22.922 0.701 -42 1 33 237 ILE A CA 1
ATOM 1821 C C . ILE A 1 237 ? -24.094 -0.008 -42.688 1 33 237 ILE A C 1
ATOM 1823 O O . ILE A 1 237 ? -23.969 -0.461 -43.812 1 33 237 ILE A O 1
ATOM 1827 N N . GLN A 1 238 ? -24.641 -1.001 -42.031 1 31.05 238 GLN A N 1
ATOM 1828 C CA . GLN A 1 238 ? -25.891 -1.432 -42.656 1 31.05 238 GLN A CA 1
ATOM 1829 C C . GLN A 1 238 ? -26.828 -0.246 -42.906 1 31.05 238 GLN A C 1
ATOM 1831 O O . GLN A 1 238 ? -27.188 0.474 -41.969 1 31.05 238 GLN A O 1
ATOM 1836 N N . ASN A 1 239 ? -26.578 0.455 -44 1 31.77 239 ASN A N 1
ATOM 1837 C CA . ASN A 1 239 ? -27.562 1.354 -44.594 1 31.77 239 ASN A CA 1
ATOM 1838 C C . ASN A 1 239 ? -28.984 0.771 -44.5 1 31.77 239 ASN A C 1
ATOM 1840 O O . ASN A 1 239 ? -29.297 -0.182 -45.219 1 31.77 239 ASN A O 1
ATOM 1844 N N . LEU A 1 240 ? -29.406 0.582 -43.281 1 28.16 240 LEU A N 1
ATOM 1845 C CA . LEU A 1 240 ? -30.812 0.234 -43.188 1 28.16 240 LEU A CA 1
ATOM 1846 C C . LEU A 1 240 ? -31.672 1.183 -44.031 1 28.16 240 LEU A C 1
ATOM 1848 O O . LEU A 1 240 ? -31.797 2.367 -43.688 1 28.16 240 LEU A O 1
ATOM 1852 N N . LYS A 1 241 ? -31.594 0.984 -45.375 1 29.11 241 LYS A N 1
ATOM 1853 C CA . LYS A 1 241 ? -32.594 1.562 -46.25 1 29.11 241 LYS A CA 1
ATOM 1854 C C . LYS A 1 241 ? -34 1.386 -45.688 1 29.11 241 LYS A C 1
ATOM 1856 O O . LYS A 1 241 ? -34.531 0.268 -45.625 1 29.11 241 LYS A O 1
ATOM 1861 N N . THR A 1 242 ? -34.312 2.045 -44.5 1 26.31 242 THR A N 1
ATOM 1862 C CA . THR A 1 242 ? -35.688 2.086 -44.031 1 26.31 242 THR A CA 1
ATOM 1863 C C . THR A 1 242 ? -36.625 2.504 -45.156 1 26.31 242 THR A C 1
ATOM 1865 O O . THR A 1 242 ? -36.562 3.633 -45.656 1 26.31 242 THR A O 1
ATOM 1868 N N . THR A 1 243 ? -36.75 1.625 -46.156 1 27.72 243 THR A N 1
ATOM 1869 C CA . THR A 1 243 ? -37.781 1.855 -47.156 1 27.72 243 THR A CA 1
ATOM 1870 C C . THR A 1 243 ? -39.125 2.168 -46.469 1 27.72 243 THR A C 1
ATOM 1872 O O . THR A 1 243 ? -39.625 1.359 -45.688 1 27.72 243 THR A O 1
ATOM 1875 N N . VAL A 1 244 ? -39.312 3.455 -46.25 1 25.61 244 VAL A N 1
ATOM 1876 C CA . VAL A 1 244 ? -40.594 3.994 -45.812 1 25.61 244 VAL A CA 1
ATOM 1877 C C . VAL A 1 244 ? -41.719 3.383 -46.656 1 25.61 244 VAL A C 1
ATOM 1879 O O . VAL A 1 244 ? -41.781 3.594 -47.875 1 25.61 244 VAL A O 1
ATOM 1882 N N . ARG A 1 245 ? -41.906 2.025 -46.469 1 23.5 245 ARG A N 1
ATOM 1883 C CA . ARG A 1 245 ? -43.031 1.454 -47.188 1 23.5 245 ARG A CA 1
ATOM 1884 C C . ARG A 1 245 ? -44.281 2.303 -47 1 23.5 245 ARG A C 1
ATOM 1886 O O . ARG A 1 245 ? -44.656 2.639 -45.875 1 23.5 245 ARG A O 1
ATOM 1893 N N . ASN A 1 246 ? -44.531 3.287 -47.875 1 24.84 246 ASN A N 1
ATOM 1894 C CA . ASN A 1 246 ? -45.719 4.09 -48.031 1 24.84 246 ASN A CA 1
ATOM 1895 C C . ASN A 1 246 ? -47 3.258 -47.781 1 24.84 246 ASN A C 1
ATOM 1897 O O . ASN A 1 246 ? -47.188 2.238 -48.438 1 24.84 246 ASN A O 1
ATOM 1901 N N . PRO A 1 247 ? -47.469 3.223 -46.469 1 23.89 247 PRO A N 1
ATOM 1902 C CA . PRO A 1 247 ? -48.688 2.465 -46.219 1 23.89 247 PRO A CA 1
ATOM 1903 C C . PRO A 1 247 ? -49.781 2.725 -47.25 1 23.89 247 PRO A C 1
ATOM 1905 O O . PRO A 1 247 ? -50.031 3.877 -47.625 1 23.89 247 PRO A O 1
ATOM 1908 N N . SER A 1 248 ? -49.875 1.872 -48.25 1 23.02 248 SER A N 1
ATOM 1909 C CA . SER A 1 248 ? -50.906 1.925 -49.281 1 23.02 248 SER A CA 1
ATOM 1910 C C . SER A 1 248 ? -52.281 2.154 -48.656 1 23.02 248 SER A C 1
ATOM 1912 O O . SER A 1 248 ? -52.594 1.556 -47.625 1 23.02 248 SER A O 1
ATOM 1914 N N . VAL A 1 249 ? -52.875 3.326 -48.781 1 25.72 249 VAL A N 1
ATOM 1915 C CA . VAL A 1 249 ? -54.219 3.787 -48.562 1 25.72 249 VAL A CA 1
ATOM 1916 C C . VAL A 1 249 ? -55.219 2.779 -49.125 1 25.72 249 VAL A C 1
ATOM 1918 O O . VAL A 1 249 ? -55.312 2.604 -50.344 1 25.72 249 VAL A O 1
ATOM 1921 N N . MET A 1 250 ? -55.25 1.516 -48.531 1 21.5 250 MET A N 1
ATOM 1922 C CA . MET A 1 250 ? -56.219 0.575 -49.062 1 21.5 250 MET A CA 1
ATOM 1923 C C . MET A 1 250 ? -57.594 1.206 -49.125 1 21.5 250 MET A C 1
ATOM 1925 O O . MET A 1 250 ? -58.062 1.837 -48.188 1 21.5 250 MET A O 1
ATOM 1929 N N . SER A 1 251 ? -58.125 1.542 -50.312 1 23.02 251 SER A N 1
ATOM 1930 C CA . SER A 1 251 ? -59.438 2 -50.781 1 23.02 251 SER A CA 1
ATOM 1931 C C . SER A 1 251 ? -60.531 1.057 -50.344 1 23.02 251 SER A C 1
ATOM 1933 O O . SER A 1 251 ? -60.5 -0.135 -50.656 1 23.02 251 SER A O 1
ATOM 1935 N N . SER A 1 252 ? -60.938 1.201 -49 1 21.77 252 SER A N 1
ATOM 1936 C CA . SER A 1 252 ? -62.094 0.441 -48.5 1 21.77 252 SER A CA 1
ATOM 1937 C C . SER A 1 252 ? -63.281 0.581 -49.438 1 21.77 252 SER A C 1
ATOM 1939 O O . SER A 1 252 ? -64 1.602 -49.406 1 21.77 252 SER A O 1
ATOM 1941 N N . THR A 1 253 ? -63.281 0.173 -50.656 1 20.45 253 THR A N 1
ATOM 1942 C CA . THR A 1 253 ? -64.5 0.307 -51.469 1 20.45 253 THR A CA 1
ATOM 1943 C C . THR A 1 253 ? -65.625 -0.599 -50.906 1 20.45 253 THR A C 1
ATOM 1945 O O . THR A 1 253 ? -66.75 -0.404 -51.25 1 20.45 253 THR A O 1
ATOM 1948 N N . ASP A 1 254 ? -65.375 -1.733 -50.062 1 19.98 254 ASP A N 1
ATOM 1949 C CA . ASP A 1 254 ? -66.125 -2.85 -50.625 1 19.98 254 ASP A CA 1
ATOM 1950 C C . ASP A 1 254 ? -67.625 -2.59 -50.562 1 19.98 254 ASP A C 1
ATOM 1952 O O . ASP A 1 254 ? -68.312 -2.666 -51.594 1 19.98 254 ASP A O 1
ATOM 1956 N N . PRO A 1 255 ? -68.438 -3.652 -49.812 1 22.59 255 PRO A N 1
ATOM 1957 C CA . PRO A 1 255 ? -69.5 -4.527 -50.312 1 22.59 255 PRO A CA 1
ATOM 1958 C C . PRO A 1 255 ? -70.875 -3.891 -50.219 1 22.59 255 PRO A C 1
ATOM 1960 O O . PRO A 1 255 ? -71.062 -2.998 -49.406 1 22.59 255 PRO A O 1
ATOM 1963 N N . HIS A 1 256 ? -71.812 -4.109 -51.25 1 22.45 256 HIS A N 1
ATOM 1964 C CA . HIS A 1 256 ? -73.125 -3.902 -51.75 1 22.45 256 HIS A CA 1
ATOM 1965 C C . HIS A 1 256 ? -74.188 -4.664 -50.906 1 22.45 256 HIS A C 1
ATOM 1967 O O . HIS A 1 256 ? -75.375 -4.621 -51.188 1 22.45 256 HIS A O 1
ATOM 1973 N N . ARG A 1 257 ? -73.938 -5.535 -49.906 1 21.56 257 ARG A N 1
ATOM 1974 C CA . ARG A 1 257 ? -74.875 -6.621 -49.781 1 21.56 257 ARG A CA 1
ATOM 1975 C C . ARG A 1 257 ? -76.25 -6.082 -49.469 1 21.56 257 ARG A C 1
ATOM 1977 O O . ARG A 1 257 ? -76.438 -5.375 -48.469 1 21.56 257 ARG A O 1
ATOM 1984 N N . GLU A 1 258 ? -77.125 -6.199 -50.562 1 20.86 258 GLU A N 1
ATOM 1985 C CA . GLU A 1 258 ? -78.562 -6.059 -50.656 1 20.86 258 GLU A CA 1
ATOM 1986 C C . GLU A 1 258 ? -79.312 -6.93 -49.656 1 20.86 258 GLU A C 1
ATOM 1988 O O . GLU A 1 258 ? -80 -6.414 -48.75 1 20.86 258 GLU A O 1
ATOM 1993 N N . ASN A 1 259 ? -80.312 -7.824 -50.25 1 21.12 259 ASN A N 1
ATOM 1994 C CA . ASN A 1 259 ? -81.75 -8.172 -50.219 1 21.12 259 ASN A CA 1
ATOM 1995 C C . ASN A 1 259 ? -82 -9.469 -49.438 1 21.12 259 ASN A C 1
ATOM 1997 O O . ASN A 1 259 ? -81.688 -10.555 -49.938 1 21.12 259 ASN A O 1
ATOM 2001 N N . ALA A 1 260 ? -81.75 -9.938 -48.312 1 20.83 260 ALA A N 1
ATOM 2002 C CA . ALA A 1 260 ? -81.938 -11.328 -47.938 1 20.83 260 ALA A CA 1
ATOM 2003 C C . ALA A 1 260 ? -83.438 -11.641 -47.969 1 20.83 260 ALA A C 1
ATOM 2005 O O . ALA A 1 260 ? -84.25 -11.109 -47.156 1 20.83 260 ALA A O 1
ATOM 2006 N N . GLU A 1 261 ? -84.062 -11.906 -49.188 1 21.47 261 GLU A N 1
ATOM 2007 C CA . GLU A 1 261 ? -85.438 -12.477 -49.406 1 21.47 261 GLU A CA 1
ATOM 2008 C C . GLU A 1 261 ? -85.5 -13.875 -48.812 1 21.47 261 GLU A C 1
ATOM 2010 O O . GLU A 1 261 ? -86.562 -14.531 -48.938 1 21.47 261 GLU A O 1
ATOM 2015 N N . THR A 1 262 ? -84.625 -14.672 -48.375 1 21.27 262 THR A N 1
ATOM 2016 C CA . THR A 1 262 ? -84.938 -16.094 -48.469 1 21.27 262 THR A CA 1
ATOM 2017 C C . THR A 1 262 ? -86.188 -16.406 -47.594 1 21.27 262 THR A C 1
ATOM 2019 O O . THR A 1 262 ? -86.188 -16.188 -46.375 1 21.27 262 THR A O 1
ATOM 2022 N N . SER A 1 263 ? -87.5 -16.578 -48.156 1 24.09 263 SER A N 1
ATOM 2023 C CA . SER A 1 263 ? -88.75 -17.203 -47.812 1 24.09 263 SER A CA 1
ATOM 2024 C C . SER A 1 263 ? -88.562 -18.578 -47.188 1 24.09 263 SER A C 1
ATOM 2026 O O . SER A 1 263 ? -89.438 -19.078 -46.5 1 24.09 263 SER A O 1
ATOM 2028 N N . ARG A 1 264 ? -87.938 -19.547 -47.906 1 18.86 264 ARG A N 1
ATOM 2029 C CA . ARG A 1 264 ? -88.438 -20.906 -47.844 1 18.86 264 ARG A CA 1
ATOM 2030 C C . ARG A 1 264 ? -88.625 -21.328 -46.375 1 18.86 264 ARG A C 1
ATOM 2032 O O . ARG A 1 264 ? -89.688 -21.828 -46.031 1 18.86 264 ARG A O 1
ATOM 2039 N N . ASP A 1 265 ? -88 -22.641 -45.938 1 20.97 265 ASP A N 1
ATOM 2040 C CA . ASP A 1 265 ? -88.5 -24.016 -45.938 1 20.97 265 ASP A CA 1
ATOM 2041 C C . ASP A 1 265 ? -88.938 -24.438 -44.531 1 20.97 265 ASP A C 1
ATOM 2043 O O . ASP A 1 265 ? -89.375 -25.578 -44.344 1 20.97 265 ASP A O 1
ATOM 2047 N N . LYS A 1 266 ? -88.875 -23.984 -43.344 1 19.12 266 LYS A N 1
ATOM 2048 C CA . LYS A 1 266 ? -90.062 -24.406 -42.656 1 19.12 266 LYS A CA 1
ATOM 2049 C C . LYS A 1 266 ? -91.312 -23.547 -43.031 1 19.12 266 LYS A C 1
ATOM 2051 O O . LYS A 1 266 ? -91.125 -22.328 -43.219 1 19.12 266 LYS A O 1
ATOM 2056 N N . MET B 1 1 ? 48.188 -26.781 29.812 1 33.62 1 MET B N 1
ATOM 2057 C CA . MET B 1 1 ? 47.062 -27.453 29.156 1 33.62 1 MET B CA 1
ATOM 2058 C C . MET B 1 1 ? 46.031 -26.438 28.719 1 33.62 1 MET B C 1
ATOM 2060 O O . MET B 1 1 ? 45.312 -25.875 29.547 1 33.62 1 MET B O 1
ATOM 2064 N N . THR B 1 2 ? 46.312 -25.547 27.656 1 37.78 2 THR B N 1
ATOM 2065 C CA . THR B 1 2 ? 45.531 -24.531 27.016 1 37.78 2 THR B CA 1
ATOM 2066 C C . THR B 1 2 ? 44.25 -25.141 26.406 1 37.78 2 THR B C 1
ATOM 2068 O O . THR B 1 2 ? 44.344 -26.062 25.594 1 37.78 2 THR B O 1
ATOM 2071 N N . LEU B 1 3 ? 43.125 -25.172 27.172 1 33.62 3 LEU B N 1
ATOM 2072 C CA . LEU B 1 3 ? 41.812 -25.594 26.734 1 33.62 3 LEU B CA 1
ATOM 2073 C C . LEU B 1 3 ? 41.344 -24.797 25.516 1 33.62 3 LEU B C 1
ATOM 2075 O O . LEU B 1 3 ? 41.156 -23.594 25.609 1 33.62 3 LEU B O 1
ATOM 2079 N N . LEU B 1 4 ? 41.781 -25.219 24.312 1 32.16 4 LEU B N 1
ATOM 2080 C CA . LEU B 1 4 ? 41.281 -24.703 23.047 1 32.16 4 LEU B CA 1
ATOM 2081 C C . LEU B 1 4 ? 39.781 -24.984 22.906 1 32.16 4 LEU B C 1
ATOM 2083 O O . LEU B 1 4 ? 39.375 -26.141 22.828 1 32.16 4 LEU B O 1
ATOM 2087 N N . VAL B 1 5 ? 38.906 -24.141 23.5 1 34.03 5 VAL B N 1
ATOM 2088 C CA . VAL B 1 5 ? 37.469 -24.203 23.266 1 34.03 5 VAL B CA 1
ATOM 2089 C C . VAL B 1 5 ? 37.156 -23.969 21.797 1 34.03 5 VAL B C 1
ATOM 2091 O O . VAL B 1 5 ? 37.406 -22.891 21.266 1 34.03 5 VAL B O 1
ATOM 2094 N N . LEU B 1 6 ? 37.219 -25 20.969 1 29.88 6 LEU B N 1
ATOM 2095 C CA . LEU B 1 6 ? 36.719 -24.969 19.594 1 29.88 6 LEU B CA 1
ATOM 2096 C C . LEU B 1 6 ? 35.219 -24.656 19.547 1 29.88 6 LEU B C 1
ATOM 2098 O O . LEU B 1 6 ? 34.406 -25.453 20 1 29.88 6 LEU B O 1
ATOM 2102 N N . LEU B 1 7 ? 34.875 -23.391 19.688 1 29.42 7 LEU B N 1
ATOM 2103 C CA . LEU B 1 7 ? 33.5 -22.984 19.406 1 29.42 7 LEU B CA 1
ATOM 2104 C C . LEU B 1 7 ? 33.094 -23.391 18 1 29.42 7 LEU B C 1
ATOM 2106 O O . LEU B 1 7 ? 33.594 -22.859 17.016 1 29.42 7 LEU B O 1
ATOM 2110 N N . ILE B 1 8 ? 32.75 -24.656 17.844 1 33.28 8 ILE B N 1
ATOM 2111 C CA . ILE B 1 8 ? 32.156 -25.078 16.578 1 33.28 8 ILE B CA 1
ATOM 2112 C C . ILE B 1 8 ? 30.859 -24.297 16.344 1 33.28 8 ILE B C 1
ATOM 2114 O O . ILE B 1 8 ? 29.891 -24.422 17.109 1 33.28 8 ILE B O 1
ATOM 2118 N N . ILE B 1 9 ? 30.922 -23.109 15.844 1 33.38 9 ILE B N 1
ATOM 2119 C CA . ILE B 1 9 ? 29.75 -22.422 15.32 1 33.38 9 ILE B CA 1
ATOM 2120 C C . ILE B 1 9 ? 29.031 -23.328 14.32 1 33.38 9 ILE B C 1
ATOM 2122 O O . ILE B 1 9 ? 29.562 -23.641 13.258 1 33.38 9 ILE B O 1
ATOM 2126 N N . PHE B 1 10 ? 28.219 -24.312 14.789 1 30.23 10 PHE B N 1
ATOM 2127 C CA . PHE B 1 10 ? 27.281 -24.984 13.898 1 30.23 10 PHE B CA 1
ATOM 2128 C C . PHE B 1 10 ? 26.5 -23.969 13.062 1 30.23 10 PHE B C 1
ATOM 2130 O O . PHE B 1 10 ? 25.703 -23.203 13.594 1 30.23 10 PHE B O 1
ATOM 2137 N N . LEU B 1 11 ? 27.047 -23.422 12.047 1 31.75 11 LEU B N 1
ATOM 2138 C CA . LEU B 1 11 ? 26.172 -22.906 10.992 1 31.75 11 LEU B CA 1
ATOM 2139 C C . LEU B 1 11 ? 24.984 -23.828 10.773 1 31.75 11 LEU B C 1
ATOM 2141 O O . LEU B 1 11 ? 25.141 -24.969 10.32 1 31.75 11 LEU B O 1
ATOM 2145 N N . LEU B 1 12 ? 24.031 -24.016 11.734 1 35.06 12 LEU B N 1
ATOM 2146 C CA . LEU B 1 12 ? 22.812 -24.688 11.297 1 35.06 12 LEU B CA 1
ATOM 2147 C C . LEU B 1 12 ? 22.531 -24.391 9.828 1 35.06 12 LEU B C 1
ATOM 2149 O O . LEU B 1 12 ? 22.703 -23.266 9.367 1 35.06 12 LEU B O 1
ATOM 2153 N N . PRO B 1 13 ? 22.625 -25.344 8.961 1 37.62 13 PRO B N 1
ATOM 2154 C CA . PRO B 1 13 ? 22.047 -25.094 7.641 1 37.62 13 PRO B CA 1
ATOM 2155 C C . PRO B 1 13 ? 20.828 -24.188 7.703 1 37.62 13 PRO B C 1
ATOM 2157 O O . PRO B 1 13 ? 20.125 -24.156 8.719 1 37.62 13 PRO B O 1
ATOM 2160 N N . GLY B 1 14 ? 20.828 -22.953 7.211 1 38.66 14 GLY B N 1
ATOM 2161 C CA . GLY B 1 14 ? 19.672 -22.125 6.934 1 38.66 14 GLY B CA 1
ATOM 2162 C C . GLY B 1 14 ? 18.406 -22.922 6.668 1 38.66 14 GLY B C 1
ATOM 2163 O O . GLY B 1 14 ? 18.453 -23.969 6.035 1 38.66 14 GLY B O 1
ATOM 2164 N N . CYS B 1 15 ? 17.547 -23.219 7.562 1 42.5 15 CYS B N 1
ATOM 2165 C CA . CYS B 1 15 ? 16.188 -23.688 7.273 1 42.5 15 CYS B CA 1
ATOM 2166 C C . CYS B 1 15 ? 15.758 -23.266 5.879 1 42.5 15 CYS B C 1
ATOM 2168 O O . CYS B 1 15 ? 15.539 -22.078 5.625 1 42.5 15 CYS B O 1
ATOM 2170 N N . HIS B 1 16 ? 16.266 -23.781 4.73 1 48.62 16 HIS B N 1
ATOM 2171 C CA . HIS B 1 16 ? 15.82 -23.625 3.348 1 48.62 16 HIS B CA 1
ATOM 2172 C C . HIS B 1 16 ? 14.305 -23.594 3.262 1 48.62 16 HIS B C 1
ATOM 2174 O O . HIS B 1 16 ? 13.648 -24.641 3.295 1 48.62 16 HIS B O 1
ATOM 2180 N N . CYS B 1 17 ? 13.672 -22.719 3.816 1 61.34 17 CYS B N 1
ATOM 2181 C CA . CYS B 1 17 ? 12.258 -22.562 3.51 1 61.34 17 CYS B CA 1
ATOM 2182 C C . CYS B 1 17 ? 12 -22.734 2.018 1 61.34 17 CYS B C 1
ATOM 2184 O O . CYS B 1 17 ? 12.547 -22 1.198 1 61.34 17 CYS B O 1
ATOM 2186 N N . THR B 1 18 ? 11.375 -23.969 1.653 1 87.19 18 THR B N 1
ATOM 2187 C CA . THR B 1 18 ? 11.203 -24.438 0.281 1 87.19 18 THR B CA 1
ATOM 2188 C C . THR B 1 18 ? 9.992 -23.766 -0.367 1 87.19 18 THR B C 1
ATOM 2190 O O . THR B 1 18 ? 9.898 -23.688 -1.594 1 87.19 18 THR B O 1
ATOM 2193 N N . VAL B 1 19 ? 9.195 -23.219 0.584 1 96.25 19 VAL B N 1
ATOM 2194 C CA . VAL B 1 19 ? 8.047 -22.469 0.072 1 96.25 19 VAL B CA 1
ATOM 2195 C C . VAL B 1 19 ? 8.102 -21.031 0.58 1 96.25 19 VAL B C 1
ATOM 2197 O O . VAL B 1 19 ? 8.461 -20.781 1.735 1 96.25 19 VAL B O 1
ATOM 2200 N N . SER B 1 20 ? 7.895 -20.031 -0.239 1 96.12 20 SER B N 1
ATOM 2201 C CA . SER B 1 20 ? 7.867 -18.625 0.166 1 96.12 20 SER B CA 1
ATOM 2202 C C . SER B 1 20 ? 6.637 -17.906 -0.392 1 96.12 20 SER B C 1
ATOM 2204 O O . SER B 1 20 ? 6.055 -18.359 -1.383 1 96.12 20 SER B O 1
ATOM 2206 N N . THR B 1 21 ? 6.203 -16.875 0.27 1 97.44 21 THR B N 1
ATOM 2207 C CA . THR B 1 21 ? 5.07 -16.078 -0.16 1 97.44 21 THR B CA 1
ATOM 2208 C C . THR B 1 21 ? 5.258 -14.609 0.246 1 97.44 21 THR B C 1
ATOM 2210 O O . THR B 1 21 ? 6.324 -14.234 0.736 1 97.44 21 THR B O 1
ATOM 2213 N N . VAL B 1 22 ? 4.27 -13.805 -0.124 1 95.19 22 VAL B N 1
ATOM 2214 C CA . VAL B 1 22 ? 4.34 -12.383 0.173 1 95.19 22 VAL B CA 1
ATOM 2215 C C . VAL B 1 22 ? 4.043 -12.141 1.652 1 95.19 22 VAL B C 1
ATOM 2217 O O . VAL B 1 22 ? 3.641 -13.062 2.365 1 95.19 22 VAL B O 1
ATOM 2220 N N . GLY B 1 23 ? 4.324 -10.906 2.117 1 93.5 23 GLY B N 1
ATOM 2221 C CA . GLY B 1 23 ? 4.012 -10.539 3.488 1 93.5 23 GLY B CA 1
ATOM 2222 C C . GLY B 1 23 ? 2.523 -10.367 3.736 1 93.5 23 GLY B C 1
ATOM 2223 O O . GLY B 1 23 ? 1.705 -10.664 2.861 1 93.5 23 GLY B O 1
ATOM 2224 N N . ASP B 1 24 ? 2.207 -9.93 4.938 1 94.81 24 ASP B N 1
ATOM 2225 C CA . ASP B 1 24 ? 0.812 -9.758 5.332 1 94.81 24 ASP B CA 1
ATOM 2226 C C . ASP B 1 24 ? 0.092 -8.789 4.402 1 94.81 24 ASP B C 1
ATOM 2228 O O . ASP B 1 24 ? 0.701 -7.852 3.881 1 94.81 24 ASP B O 1
ATOM 2232 N N . VAL B 1 25 ? -1.185 -9.07 4.285 1 96 25 VAL B N 1
ATOM 2233 C CA . VAL B 1 25 ? -1.964 -8.266 3.354 1 96 25 VAL B CA 1
ATOM 2234 C C . VAL B 1 25 ? -3.203 -7.715 4.059 1 96 25 VAL B C 1
ATOM 2236 O O . VAL B 1 25 ? -3.826 -8.406 4.863 1 96 25 VAL B O 1
ATOM 2239 N N . SER B 1 26 ? -3.5 -6.457 3.768 1 95.69 26 SER B N 1
ATOM 2240 C CA . SER B 1 26 ? -4.758 -5.848 4.184 1 95.69 26 SER B CA 1
ATOM 2241 C C . SER B 1 26 ? -5.641 -5.52 2.984 1 95.69 26 SER B C 1
ATOM 2243 O O . SER B 1 26 ? -5.156 -4.984 1.983 1 95.69 26 SER B O 1
ATOM 2245 N N . VAL B 1 27 ? -6.914 -5.902 3.066 1 97.12 27 VAL B N 1
ATOM 2246 C CA . VAL B 1 27 ? -7.832 -5.688 1.952 1 97.12 27 VAL B CA 1
ATOM 2247 C C . VAL B 1 27 ? -9.188 -5.219 2.48 1 97.12 27 VAL B C 1
ATOM 2249 O O . VAL B 1 27 ? -9.586 -5.582 3.588 1 97.12 27 VAL B O 1
ATOM 2252 N N . LEU B 1 28 ? -9.891 -4.355 1.664 1 98.19 28 LEU B N 1
ATOM 2253 C CA . LEU B 1 28 ? -11.234 -3.912 2.031 1 98.19 28 LEU B CA 1
ATOM 2254 C C . LEU B 1 28 ? -12.258 -5.012 1.781 1 98.19 28 LEU B C 1
ATOM 2256 O O . LEU B 1 28 ? -12.18 -5.727 0.779 1 98.19 28 LEU B O 1
ATOM 2260 N N . GLU B 1 29 ? -13.203 -5.031 2.672 1 97.88 29 GLU B N 1
ATOM 2261 C CA . GLU B 1 29 ? -14.273 -6.008 2.512 1 97.88 29 GLU B CA 1
ATOM 2262 C C . GLU B 1 29 ? -14.914 -5.906 1.129 1 97.88 29 GLU B C 1
ATOM 2264 O O . GLU B 1 29 ? -15.141 -4.805 0.623 1 97.88 29 GLU B O 1
ATOM 2269 N N . GLY B 1 30 ? -15.242 -7.109 0.604 1 96.62 30 GLY B N 1
ATOM 2270 C CA . GLY B 1 30 ? -15.758 -7.176 -0.755 1 96.62 30 GLY B CA 1
ATOM 2271 C C . GLY B 1 30 ? -14.664 -7.297 -1.801 1 96.62 30 GLY B C 1
ATOM 2272 O O . GLY B 1 30 ? -14.945 -7.586 -2.967 1 96.62 30 GLY B O 1
ATOM 2273 N N . GLY B 1 31 ? -13.438 -7.098 -1.323 1 96.38 31 GLY B N 1
ATOM 2274 C CA . GLY B 1 31 ? -12.305 -7.164 -2.232 1 96.38 31 GLY B CA 1
ATOM 2275 C C . GLY B 1 31 ? -11.797 -8.578 -2.447 1 96.38 31 GLY B C 1
ATOM 2276 O O . GLY B 1 31 ? -12.43 -9.547 -2.012 1 96.38 31 GLY B O 1
ATOM 2277 N N . SER B 1 32 ? -10.68 -8.664 -3.236 1 95.38 32 SER B N 1
ATOM 2278 C CA . SER B 1 32 ? -10.047 -9.938 -3.562 1 95.38 32 SER B CA 1
ATOM 2279 C C . SER B 1 32 ? -8.539 -9.883 -3.328 1 95.38 32 SER B C 1
ATOM 2281 O O . SER B 1 32 ? -7.957 -8.797 -3.26 1 95.38 32 SER B O 1
ATOM 2283 N N . VAL B 1 33 ? -8.016 -11.055 -3.125 1 97 33 VAL B N 1
ATOM 2284 C CA . VAL B 1 33 ? -6.562 -11.148 -2.996 1 97 33 VAL B CA 1
ATOM 2285 C C . VAL B 1 33 ? -6.031 -12.266 -3.891 1 97 33 VAL B C 1
ATOM 2287 O O . VAL B 1 33 ? -6.73 -13.25 -4.145 1 97 33 VAL B O 1
ATOM 2290 N N . THR B 1 34 ? -4.914 -12.031 -4.488 1 96.69 34 THR B N 1
ATOM 2291 C CA . THR B 1 34 ? -4.141 -13.031 -5.215 1 96.69 34 THR B CA 1
ATOM 2292 C C . THR B 1 34 ? -2.773 -13.234 -4.57 1 96.69 34 THR B C 1
ATOM 2294 O O . THR B 1 34 ? -1.979 -12.297 -4.477 1 96.69 34 THR B O 1
ATOM 2297 N N . VAL B 1 35 ? -2.523 -14.406 -4.141 1 97.81 35 VAL B N 1
ATOM 2298 C CA . VAL B 1 35 ? -1.321 -14.703 -3.365 1 97.81 35 VAL B CA 1
ATOM 2299 C C . VAL B 1 35 ? -0.448 -15.695 -4.129 1 97.81 35 VAL B C 1
ATOM 2301 O O . VAL B 1 35 ? -0.853 -16.844 -4.359 1 97.81 35 VAL B O 1
ATOM 2304 N N . PRO B 1 36 ? 0.752 -15.273 -4.516 1 98.25 36 PRO B N 1
ATOM 2305 C CA . PRO B 1 36 ? 1.7 -16.234 -5.098 1 98.25 36 PRO B CA 1
ATOM 2306 C C . PRO B 1 36 ? 2.459 -17.031 -4.039 1 98.25 36 PRO B C 1
ATOM 2308 O O . PRO B 1 36 ? 2.916 -16.469 -3.043 1 98.25 36 PRO B O 1
ATOM 2311 N N . CYS B 1 37 ? 2.574 -18.312 -4.207 1 98.56 37 CYS B N 1
ATOM 2312 C CA . CYS B 1 37 ? 3.357 -19.219 -3.369 1 98.56 37 CYS B CA 1
ATOM 2313 C C . CYS B 1 37 ? 4.449 -19.906 -4.184 1 98.56 37 CYS B C 1
ATOM 2315 O O . CYS B 1 37 ? 4.164 -20.812 -4.965 1 98.56 37 CYS B O 1
ATOM 2317 N N . HIS B 1 38 ? 5.648 -19.484 -3.906 1 97.38 38 HIS B N 1
ATOM 2318 C CA . HIS B 1 38 ? 6.77 -20.031 -4.66 1 97.38 38 HIS B CA 1
ATOM 2319 C C . HIS B 1 38 ? 7.34 -21.266 -3.977 1 97.38 38 HIS B C 1
ATOM 2321 O O . HIS B 1 38 ? 7.441 -21.312 -2.748 1 97.38 38 HIS B O 1
ATOM 2327 N N . TYR B 1 39 ? 7.738 -22.25 -4.82 1 97.31 39 TYR B N 1
ATOM 2328 C CA . TYR B 1 39 ? 8.258 -23.484 -4.258 1 97.31 39 TYR B CA 1
ATOM 2329 C C . TYR B 1 39 ? 9.508 -23.953 -5.008 1 97.31 39 TYR B C 1
ATOM 2331 O O . TYR B 1 39 ? 9.781 -23.469 -6.113 1 97.31 39 TYR B O 1
ATOM 2339 N N . ASN B 1 40 ? 10.234 -24.812 -4.375 1 95.62 40 ASN B N 1
ATOM 2340 C CA . ASN B 1 40 ? 11.43 -25.391 -4.98 1 95.62 40 ASN B CA 1
ATOM 2341 C C . ASN B 1 40 ? 11.07 -26.344 -6.117 1 95.62 40 ASN B C 1
ATOM 2343 O O . ASN B 1 40 ? 10.125 -27.125 -6.004 1 95.62 40 ASN B O 1
ATOM 2347 N N . PRO B 1 41 ? 11.914 -26.297 -7.191 1 94.62 41 PRO B N 1
ATOM 2348 C CA . PRO B 1 41 ? 11.633 -27.125 -8.367 1 94.62 41 PRO B CA 1
ATOM 2349 C C . PRO B 1 41 ? 11.484 -28.609 -8.016 1 94.62 41 PRO B C 1
ATOM 2351 O O . PRO B 1 41 ? 10.805 -29.344 -8.734 1 94.62 41 PRO B O 1
ATOM 2354 N N . GLN B 1 42 ? 12.094 -29.062 -6.961 1 94.12 42 GLN B N 1
ATOM 2355 C CA . GLN B 1 42 ? 12.016 -30.469 -6.578 1 94.12 42 GLN B CA 1
ATOM 2356 C C . GLN B 1 42 ? 10.594 -30.859 -6.191 1 94.12 42 GLN B C 1
ATOM 2358 O O . GLN B 1 42 ? 10.258 -32.031 -6.148 1 94.12 42 GLN B O 1
ATOM 2363 N N . TYR B 1 43 ? 9.734 -29.844 -6.016 1 95.12 43 TYR B N 1
ATOM 2364 C CA . TYR B 1 43 ? 8.375 -30.141 -5.562 1 95.12 43 TYR B CA 1
ATOM 2365 C C . TYR B 1 43 ? 7.371 -29.953 -6.688 1 95.12 43 TYR B C 1
ATOM 2367 O O . TYR B 1 43 ? 6.168 -29.828 -6.441 1 95.12 43 TYR B O 1
ATOM 2375 N N . THR B 1 44 ? 7.777 -29.922 -7.895 1 95.75 44 THR B N 1
ATOM 2376 C CA . THR B 1 44 ? 6.949 -29.641 -9.062 1 95.75 44 THR B CA 1
ATOM 2377 C C . THR B 1 44 ? 5.777 -30.609 -9.133 1 95.75 44 THR B C 1
ATOM 2379 O O . THR B 1 44 ? 4.648 -30.219 -9.438 1 95.75 44 THR B O 1
ATOM 2382 N N . SER B 1 45 ? 6 -31.891 -8.812 1 95.38 45 SER B N 1
ATOM 2383 C CA . SER B 1 45 ? 4.977 -32.906 -8.977 1 95.38 45 SER B CA 1
ATOM 2384 C C . SER B 1 45 ? 4.164 -33.094 -7.703 1 95.38 45 SER B C 1
ATOM 2386 O O . SER B 1 45 ? 3.203 -33.875 -7.68 1 95.38 45 SER B O 1
ATOM 2388 N N . HIS B 1 46 ? 4.504 -32.438 -6.672 1 95.88 46 HIS B N 1
ATOM 2389 C CA . HIS B 1 46 ? 3.814 -32.594 -5.398 1 95.88 46 HIS B CA 1
ATOM 2390 C C . HIS B 1 46 ? 2.504 -31.812 -5.379 1 95.88 46 HIS B C 1
ATOM 2392 O O . HIS B 1 46 ? 2.338 -30.844 -6.133 1 95.88 46 HIS B O 1
ATOM 2398 N N . VAL B 1 47 ? 1.682 -32.25 -4.52 1 95.75 47 VAL B N 1
ATOM 2399 C CA . VAL B 1 47 ? 0.409 -31.547 -4.34 1 95.75 47 VAL B CA 1
ATOM 2400 C C . VAL B 1 47 ? 0.628 -30.25 -3.555 1 95.75 47 VAL B C 1
ATOM 2402 O O . VAL B 1 47 ? 1.373 -30.234 -2.572 1 95.75 47 VAL B O 1
ATOM 2405 N N . LYS B 1 48 ? 0.006 -29.141 -4.039 1 96.75 48 LYS B N 1
ATOM 2406 C CA . LYS B 1 48 ? -0.003 -27.875 -3.33 1 96.75 48 LYS B CA 1
ATOM 2407 C C . LYS B 1 48 ? -1.367 -27.594 -2.701 1 96.75 48 LYS B C 1
ATOM 2409 O O . LYS B 1 48 ? -2.396 -28.031 -3.229 1 96.75 48 LYS B O 1
ATOM 2414 N N . TYR B 1 49 ? -1.354 -26.844 -1.563 1 95.44 49 TYR B N 1
ATOM 2415 C CA . TYR B 1 49 ? -2.641 -26.562 -0.933 1 95.44 49 TYR B CA 1
ATOM 2416 C C . TYR B 1 49 ? -2.617 -25.234 -0.206 1 95.44 49 TYR B C 1
ATOM 2418 O O . TYR B 1 49 ? -1.548 -24.656 0.028 1 95.44 49 TYR B O 1
ATOM 2426 N N . TRP B 1 50 ? -3.764 -24.703 0.03 1 96.44 50 TRP B N 1
ATOM 2427 C CA . TRP B 1 50 ? -4.047 -23.469 0.757 1 96.44 50 TRP B CA 1
ATOM 2428 C C . TRP B 1 50 ? -4.957 -23.75 1.952 1 96.44 50 TRP B C 1
ATOM 2430 O O . TRP B 1 50 ? -6.031 -24.328 1.802 1 96.44 50 TRP B O 1
ATOM 2440 N N . CYS B 1 51 ? -4.5 -23.344 3.146 1 95.44 51 CYS B N 1
ATOM 2441 C CA . CYS B 1 51 ? -5.32 -23.656 4.312 1 95.44 51 CYS B CA 1
ATOM 2442 C C . CYS B 1 51 ? -5.379 -22.453 5.258 1 95.44 51 CYS B C 1
ATOM 2444 O O . CYS B 1 51 ? -4.523 -21.562 5.199 1 95.44 51 CYS B O 1
ATOM 2446 N N . GLN B 1 52 ? -6.406 -22.422 6.027 1 96.31 52 GLN B N 1
ATOM 2447 C CA . GLN B 1 52 ? -6.652 -21.328 6.957 1 96.31 52 GLN B CA 1
ATOM 2448 C C . GLN B 1 52 ? -6.559 -21.812 8.406 1 96.31 52 GLN B C 1
ATOM 2450 O O . GLN B 1 52 ? -7.125 -22.844 8.766 1 96.31 52 GLN B O 1
ATOM 2455 N N . GLY B 1 53 ? -5.789 -21.031 9.195 1 96.88 53 GLY B N 1
ATOM 2456 C CA . GLY B 1 53 ? -5.66 -21.312 10.617 1 96.88 53 GLY B CA 1
ATOM 2457 C C . GLY B 1 53 ? -4.414 -20.719 11.242 1 96.88 53 GLY B C 1
ATOM 2458 O O . GLY B 1 53 ? -3.436 -20.453 10.539 1 96.88 53 GLY B O 1
ATOM 2459 N N . ARG B 1 54 ? -4.453 -20.594 12.523 1 95.69 54 ARG B N 1
ATOM 2460 C CA . ARG B 1 54 ? -3.322 -20.016 13.234 1 95.69 54 ARG B CA 1
ATOM 2461 C C . ARG B 1 54 ? -2.133 -20.969 13.242 1 95.69 54 ARG B C 1
ATOM 2463 O O . ARG B 1 54 ? -0.982 -20.531 13.164 1 95.69 54 ARG B O 1
ATOM 2470 N N . MET B 1 55 ? -2.498 -22.219 13.32 1 94.94 55 MET B N 1
ATOM 2471 C CA . MET B 1 55 ? -1.47 -23.25 13.305 1 94.94 55 MET B CA 1
ATOM 2472 C C . MET B 1 55 ? -1.643 -24.156 12.094 1 94.94 55 MET B C 1
ATOM 2474 O O . MET B 1 55 ? -2.758 -24.594 11.789 1 94.94 55 MET B O 1
ATOM 2478 N N . ARG B 1 56 ? -0.582 -24.453 11.523 1 90.81 56 ARG B N 1
ATOM 2479 C CA . ARG B 1 56 ? -0.594 -25.25 10.297 1 90.81 56 ARG B CA 1
ATOM 2480 C C . ARG B 1 56 ? -1.218 -26.625 10.539 1 90.81 56 ARG B C 1
ATOM 2482 O O . ARG B 1 56 ? -1.976 -27.125 9.703 1 90.81 56 ARG B O 1
ATOM 2489 N N . GLU B 1 57 ? -0.9 -27.234 11.641 1 89.75 57 GLU B N 1
ATOM 2490 C CA . GLU B 1 57 ? -1.33 -28.594 11.945 1 89.75 57 GLU B CA 1
ATOM 2491 C C . GLU B 1 57 ? -2.846 -28.672 12.102 1 89.75 57 GLU B C 1
ATOM 2493 O O . GLU B 1 57 ? -3.43 -29.75 12.031 1 89.75 57 GLU B O 1
ATOM 2498 N N . PHE B 1 58 ? -3.463 -27.547 12.344 1 92.25 58 PHE B N 1
ATOM 2499 C CA . PHE B 1 58 ? -4.895 -27.531 12.625 1 92.25 58 PHE B CA 1
ATOM 2500 C C . PHE B 1 58 ? -5.633 -26.641 11.625 1 92.25 58 PHE B C 1
ATOM 2502 O O . PHE B 1 58 ? -6.773 -26.25 11.859 1 92.25 58 PHE B O 1
ATOM 2509 N N . CYS B 1 59 ? -4.965 -26.406 10.57 1 93.12 59 CYS B N 1
ATOM 2510 C CA . CYS B 1 59 ? -5.59 -25.484 9.625 1 93.12 59 CYS B CA 1
ATOM 2511 C C . CYS B 1 59 ? -6.609 -26.219 8.75 1 93.12 59 CYS B C 1
ATOM 2513 O O . CYS B 1 59 ? -6.551 -27.438 8.609 1 93.12 59 CYS B O 1
ATOM 2515 N N . THR B 1 60 ? -7.582 -25.484 8.273 1 92.88 60 THR B N 1
ATOM 2516 C CA . THR B 1 60 ? -8.625 -26 7.391 1 92.88 60 THR B CA 1
ATOM 2517 C C . THR B 1 60 ? -8.234 -25.797 5.93 1 92.88 60 THR B C 1
ATOM 2519 O O . THR B 1 60 ? -7.965 -24.672 5.5 1 92.88 60 THR B O 1
ATOM 2522 N N . SER B 1 61 ? -8.273 -26.875 5.148 1 92.5 61 SER B N 1
ATOM 2523 C CA . SER B 1 61 ? -7.934 -26.797 3.73 1 92.5 61 SER B CA 1
ATOM 2524 C C . SER B 1 61 ? -9 -26.062 2.941 1 92.5 61 SER B C 1
ATOM 2526 O O . SER B 1 61 ? -10.188 -26.375 3.039 1 92.5 61 SER B O 1
ATOM 2528 N N . LEU B 1 62 ? -8.57 -25.109 2.189 1 93.5 62 LEU B N 1
ATOM 2529 C CA . LEU B 1 62 ? -9.516 -24.328 1.409 1 93.5 62 LEU B CA 1
ATOM 2530 C C . LEU B 1 62 ? -9.414 -24.672 -0.074 1 93.5 62 LEU B C 1
ATOM 2532 O O . LEU B 1 62 ? -10.398 -24.547 -0.81 1 93.5 62 LEU B O 1
ATOM 2536 N N . ALA B 1 63 ? -8.297 -25 -0.544 1 93.75 63 ALA B N 1
ATOM 2537 C CA . ALA B 1 63 ? -8.055 -25.359 -1.939 1 93.75 63 ALA B CA 1
ATOM 2538 C C . ALA B 1 63 ? -6.824 -26.25 -2.072 1 93.75 63 ALA B C 1
ATOM 2540 O O . ALA B 1 63 ? -5.859 -26.109 -1.317 1 93.75 63 ALA B O 1
ATOM 2541 N N . ARG B 1 64 ? -6.875 -27.156 -3.012 1 94.38 64 ARG B N 1
ATOM 2542 C CA . ARG B 1 64 ? -5.781 -28.078 -3.303 1 94.38 64 ARG B CA 1
ATOM 2543 C C . ARG B 1 64 ? -5.68 -28.359 -4.801 1 94.38 64 ARG B C 1
ATOM 2545 O O . ARG B 1 64 ? -6.691 -28.344 -5.508 1 94.38 64 ARG B O 1
ATOM 2552 N N . THR B 1 65 ? -4.488 -28.625 -5.223 1 94.38 65 THR B N 1
ATOM 2553 C CA . THR B 1 65 ? -4.281 -28.781 -6.656 1 94.38 65 THR B CA 1
ATOM 2554 C C . THR B 1 65 ? -4.746 -30.156 -7.129 1 94.38 65 THR B C 1
ATOM 2556 O O . THR B 1 65 ? -4.988 -30.359 -8.32 1 94.38 65 THR B O 1
ATOM 2559 N N . ASP B 1 66 ? -4.836 -31.203 -6.246 1 92.25 66 ASP B N 1
ATOM 2560 C CA . ASP B 1 66 ? -5.309 -32.531 -6.641 1 92.25 66 ASP B CA 1
ATOM 2561 C C . ASP B 1 66 ? -6.832 -32.594 -6.586 1 92.25 66 ASP B C 1
ATOM 2563 O O . ASP B 1 66 ? -7.426 -33.594 -7.016 1 92.25 66 ASP B O 1
ATOM 2567 N N . ASP B 1 67 ? -7.492 -31.594 -6.082 1 84.5 67 ASP B N 1
ATOM 2568 C CA . ASP B 1 67 ? -8.945 -31.484 -6.027 1 84.5 67 ASP B CA 1
ATOM 2569 C C . ASP B 1 67 ? -9.398 -30.031 -6.227 1 84.5 67 ASP B C 1
ATOM 2571 O O . ASP B 1 67 ? -9.953 -29.422 -5.309 1 84.5 67 ASP B O 1
ATOM 2575 N N . PRO B 1 68 ? -9.203 -29.562 -7.457 1 69.25 68 PRO B N 1
ATOM 2576 C CA . PRO B 1 68 ? -9.43 -28.125 -7.645 1 69.25 68 PRO B CA 1
ATOM 2577 C C . PRO B 1 68 ? -10.898 -27.734 -7.48 1 69.25 68 PRO B C 1
ATOM 2579 O O . PRO B 1 68 ? -11.203 -26.578 -7.18 1 69.25 68 PRO B O 1
ATOM 2582 N N . GLU B 1 69 ? -11.875 -28.672 -7.801 1 66.38 69 GLU B N 1
ATOM 2583 C CA . GLU B 1 69 ? -13.297 -28.359 -7.754 1 66.38 69 GLU B CA 1
ATOM 2584 C C . GLU B 1 69 ? -13.844 -28.469 -6.332 1 66.38 69 GLU B C 1
ATOM 2586 O O . GLU B 1 69 ? -14.961 -28.031 -6.055 1 66.38 69 GLU B O 1
ATOM 2591 N N . SER B 1 70 ? -13.133 -29.109 -5.418 1 56.62 70 SER B N 1
ATOM 2592 C CA . SER B 1 70 ? -13.711 -29.406 -4.113 1 56.62 70 SER B CA 1
ATOM 2593 C C . SER B 1 70 ? -13.5 -28.266 -3.131 1 56.62 70 SER B C 1
ATOM 2595 O O . SER B 1 70 ? -12.516 -28.25 -2.385 1 56.62 70 SER B O 1
ATOM 2597 N N . PRO B 1 71 ? -13.805 -27.062 -3.49 1 52.81 71 PRO B N 1
ATOM 2598 C CA . PRO B 1 71 ? -13.547 -26.25 -2.309 1 52.81 71 PRO B CA 1
ATOM 2599 C C . PRO B 1 71 ? -14.18 -26.812 -1.04 1 52.81 71 PRO B C 1
ATOM 2601 O O . PRO B 1 71 ? -15.359 -27.172 -1.048 1 52.81 71 PRO B O 1
ATOM 2604 N N . PRO B 1 72 ? -13.547 -27.5 -0.235 1 53.31 72 PRO B N 1
ATOM 2605 C CA . PRO B 1 72 ? -14.531 -27.688 0.833 1 53.31 72 PRO B CA 1
ATOM 2606 C C . PRO B 1 72 ? -15.492 -26.516 0.97 1 53.31 72 PRO B C 1
ATOM 2608 O O . PRO B 1 72 ? -16.031 -26.031 -0.029 1 53.31 72 PRO B O 1
ATOM 2611 N N . ASN B 1 73 ? -15.664 -25.984 2.416 1 47.44 73 ASN B N 1
ATOM 2612 C CA . ASN B 1 73 ? -16.516 -24.891 2.869 1 47.44 73 ASN B CA 1
ATOM 2613 C C . ASN B 1 73 ? -16.234 -23.609 2.08 1 47.44 73 ASN B C 1
ATOM 2615 O O . ASN B 1 73 ? -16.812 -22.562 2.371 1 47.44 73 ASN B O 1
ATOM 2619 N N . GLY B 1 74 ? -15.25 -23.578 1.276 1 50.53 74 GLY B N 1
ATOM 2620 C CA . GLY B 1 74 ? -15.117 -22.281 0.635 1 50.53 74 GLY B CA 1
ATOM 2621 C C . GLY B 1 74 ? -16.078 -22.078 -0.521 1 50.53 74 GLY B C 1
ATOM 2622 O O . GLY B 1 74 ? -16.234 -22.969 -1.363 1 50.53 74 GLY B O 1
ATOM 2623 N N . LYS B 1 75 ? -17.172 -21.547 -0.462 1 53.22 75 LYS B N 1
ATOM 2624 C CA . LYS B 1 75 ? -18.359 -21.172 -1.221 1 53.22 75 LYS B CA 1
ATOM 2625 C C . LYS B 1 75 ? -18 -20.766 -2.646 1 53.22 75 LYS B C 1
ATOM 2627 O O . LYS B 1 75 ? -18.703 -19.953 -3.266 1 53.22 75 LYS B O 1
ATOM 2632 N N . GLY B 1 76 ? -16.906 -21.312 -3.229 1 63.44 76 GLY B N 1
ATOM 2633 C CA . GLY B 1 76 ? -16.641 -20.906 -4.594 1 63.44 76 GLY B CA 1
ATOM 2634 C C . GLY B 1 76 ? -15.805 -19.625 -4.668 1 63.44 76 GLY B C 1
ATOM 2635 O O . GLY B 1 76 ? -15.469 -19.172 -5.762 1 63.44 76 GLY B O 1
ATOM 2636 N N . ARG B 1 77 ? -15.258 -19.266 -3.555 1 86.62 77 ARG B N 1
ATOM 2637 C CA . ARG B 1 77 ? -14.609 -17.953 -3.561 1 86.62 77 ARG B CA 1
ATOM 2638 C C . ARG B 1 77 ? -13.094 -18.094 -3.564 1 86.62 77 ARG B C 1
ATOM 2640 O O . ARG B 1 77 ? -12.375 -17.109 -3.73 1 86.62 77 ARG B O 1
ATOM 2647 N N . VAL B 1 78 ? -12.617 -19.422 -3.523 1 93.56 78 VAL B N 1
ATOM 2648 C CA . VAL B 1 78 ? -11.172 -19.641 -3.473 1 93.56 78 VAL B CA 1
ATOM 2649 C C . VAL B 1 78 ? -10.734 -20.5 -4.648 1 93.56 78 VAL B C 1
ATOM 2651 O O . VAL B 1 78 ? -11.328 -21.562 -4.902 1 93.56 78 VAL B O 1
ATOM 2654 N N . THR B 1 79 ? -9.758 -20.047 -5.402 1 93.38 79 THR B N 1
ATOM 2655 C CA . THR B 1 79 ? -9.195 -20.828 -6.508 1 93.38 79 THR B CA 1
ATOM 2656 C C . THR B 1 79 ? -7.688 -20.969 -6.363 1 93.38 79 THR B C 1
ATOM 2658 O O . THR B 1 79 ? -7.027 -20.078 -5.816 1 93.38 79 THR B O 1
ATOM 2661 N N . ILE B 1 80 ? -7.195 -22.141 -6.773 1 95.25 80 ILE B N 1
ATOM 2662 C CA . ILE B 1 80 ? -5.762 -22.406 -6.734 1 95.25 80 ILE B CA 1
ATOM 2663 C C . ILE B 1 80 ? -5.289 -22.875 -8.109 1 95.25 80 ILE B C 1
ATOM 2665 O O . ILE B 1 80 ? -5.945 -23.703 -8.758 1 95.25 80 ILE B O 1
ATOM 2669 N N . ALA B 1 81 ? -4.223 -22.203 -8.625 1 94.69 81 ALA B N 1
ATOM 2670 C CA . ALA B 1 81 ? -3.629 -22.562 -9.914 1 94.69 81 ALA B CA 1
ATOM 2671 C C . ALA B 1 81 ? -2.121 -22.766 -9.781 1 94.69 81 ALA B C 1
ATOM 2673 O O . ALA B 1 81 ? -1.41 -21.891 -9.297 1 94.69 81 ALA B O 1
ATOM 2674 N N . ASP B 1 82 ? -1.669 -23.984 -10.227 1 96.44 82 ASP B N 1
ATOM 2675 C CA . ASP B 1 82 ? -0.245 -24.297 -10.164 1 96.44 82 ASP B CA 1
ATOM 2676 C C . ASP B 1 82 ? 0.426 -24.062 -11.516 1 96.44 82 ASP B C 1
ATOM 2678 O O . ASP B 1 82 ? -0.117 -24.453 -12.555 1 96.44 82 ASP B O 1
ATOM 2682 N N . ASP B 1 83 ? 1.569 -23.391 -11.531 1 96.94 83 ASP B N 1
ATOM 2683 C CA . ASP B 1 83 ? 2.443 -23.266 -12.695 1 96.94 83 ASP B CA 1
ATOM 2684 C C . ASP B 1 83 ? 3.775 -23.969 -12.461 1 96.94 83 ASP B C 1
ATOM 2686 O O . ASP B 1 83 ? 4.727 -23.359 -11.953 1 96.94 83 ASP B O 1
ATOM 2690 N N . PRO B 1 84 ? 3.846 -25.219 -12.898 1 96.75 84 PRO B N 1
ATOM 2691 C CA . PRO B 1 84 ? 5.059 -26 -12.625 1 96.75 84 PRO B CA 1
ATOM 2692 C C . PRO B 1 84 ? 6.293 -25.422 -13.32 1 96.75 84 PRO B C 1
ATOM 2694 O O . PRO B 1 84 ? 7.418 -25.656 -12.875 1 96.75 84 PRO B O 1
ATOM 2697 N N . THR B 1 85 ? 6.059 -24.734 -14.445 1 96.12 85 THR B N 1
ATOM 2698 C CA . THR B 1 85 ? 7.18 -24.156 -15.18 1 96.12 85 THR B CA 1
ATOM 2699 C C . THR B 1 85 ? 7.824 -23.016 -14.391 1 96.12 85 THR B C 1
ATOM 2701 O O . THR B 1 85 ? 9.047 -22.891 -14.359 1 96.12 85 THR B O 1
ATOM 2704 N N . GLN B 1 86 ? 7.035 -22.234 -13.719 1 97.25 86 GLN B N 1
ATOM 2705 C CA . GLN B 1 86 ? 7.555 -21.078 -13.008 1 97.25 86 GLN B CA 1
ATOM 2706 C C . GLN B 1 86 ? 7.695 -21.375 -11.516 1 97.25 86 GLN B C 1
ATOM 2708 O O . GLN B 1 86 ? 8.133 -20.5 -10.75 1 97.25 86 GLN B O 1
ATOM 2713 N N . HIS B 1 87 ? 7.332 -22.516 -11.109 1 97.31 87 HIS B N 1
ATOM 2714 C CA . HIS B 1 87 ? 7.453 -22.969 -9.727 1 97.31 87 HIS B CA 1
ATOM 2715 C C . HIS B 1 87 ? 6.719 -22.031 -8.773 1 97.31 87 HIS B C 1
ATOM 2717 O O . HIS B 1 87 ? 7.281 -21.609 -7.762 1 97.31 87 HIS B O 1
ATOM 2723 N N . VAL B 1 88 ? 5.488 -21.75 -9.102 1 98 88 VAL B N 1
ATOM 2724 C CA . VAL B 1 88 ? 4.633 -20.906 -8.281 1 98 88 VAL B CA 1
ATOM 2725 C C . VAL B 1 88 ? 3.184 -21.359 -8.391 1 98 88 VAL B C 1
ATOM 2727 O O . VAL B 1 88 ? 2.709 -21.688 -9.477 1 98 88 VAL B O 1
ATOM 2730 N N . PHE B 1 89 ? 2.557 -21.562 -7.262 1 97.62 89 PHE B N 1
ATOM 2731 C CA . PHE B 1 89 ? 1.104 -21.688 -7.309 1 97.62 89 PHE B CA 1
ATOM 2732 C C . PHE B 1 89 ? 0.435 -20.438 -6.75 1 97.62 89 PHE B C 1
ATOM 2734 O O . PHE B 1 89 ? 0.957 -19.812 -5.824 1 97.62 89 PHE B O 1
ATOM 2741 N N . THR B 1 90 ? -0.677 -20.094 -7.387 1 97.5 90 THR B N 1
ATOM 2742 C CA . THR B 1 90 ? -1.365 -18.859 -7.066 1 97.5 90 THR B CA 1
ATOM 2743 C C . THR B 1 90 ? -2.748 -19.125 -6.488 1 97.5 90 THR B C 1
ATOM 2745 O O . THR B 1 90 ? -3.496 -19.953 -7.02 1 97.5 90 THR B O 1
ATOM 2748 N N . VAL B 1 91 ? -2.979 -18.422 -5.441 1 96.19 91 VAL B N 1
ATOM 2749 C CA . VAL B 1 91 ? -4.281 -18.547 -4.801 1 96.19 91 VAL B CA 1
ATOM 2750 C C . VAL B 1 91 ? -5.059 -17.234 -4.938 1 96.19 91 VAL B C 1
ATOM 2752 O O . VAL B 1 91 ? -4.508 -16.156 -4.715 1 96.19 91 VAL B O 1
ATOM 2755 N N . SER B 1 92 ? -6.289 -17.359 -5.355 1 95.75 92 SER B N 1
ATOM 2756 C CA . SER B 1 92 ? -7.172 -16.203 -5.434 1 95.75 92 SER B CA 1
ATOM 2757 C C . SER B 1 92 ? -8.391 -16.375 -4.539 1 95.75 92 SER B C 1
ATOM 2759 O O . SER B 1 92 ? -9.07 -17.406 -4.59 1 95.75 92 SER B O 1
ATOM 2761 N N . MET B 1 93 ? -8.617 -15.43 -3.709 1 95.88 93 MET B N 1
ATOM 2762 C CA . MET B 1 93 ? -9.812 -15.375 -2.869 1 95.88 93 MET B CA 1
ATOM 2763 C C . MET B 1 93 ? -10.641 -14.133 -3.186 1 95.88 93 MET B C 1
ATOM 2765 O O . MET B 1 93 ? -10.117 -13.016 -3.197 1 95.88 93 MET B O 1
ATOM 2769 N N . ARG B 1 94 ? -11.898 -14.305 -3.396 1 95.19 94 ARG B N 1
ATOM 2770 C CA . ARG B 1 94 ? -12.742 -13.195 -3.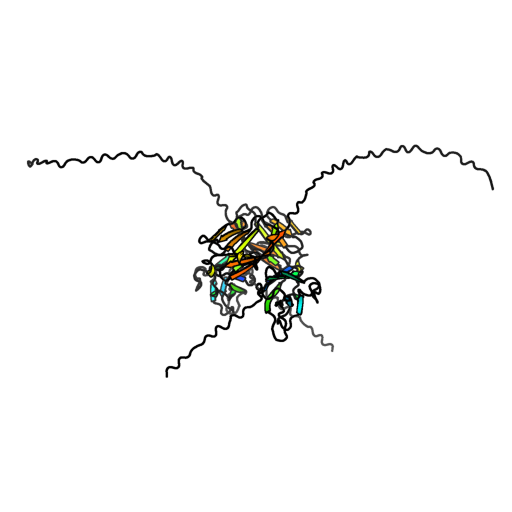818 1 95.19 94 ARG B CA 1
ATOM 2771 C C . ARG B 1 94 ? -13.836 -12.914 -2.789 1 95.19 94 ARG B C 1
ATOM 2773 O O . ARG B 1 94 ? -14.117 -13.758 -1.931 1 95.19 94 ARG B O 1
ATOM 2780 N N . ASN B 1 95 ? -14.438 -11.719 -2.898 1 95.19 95 ASN B N 1
ATOM 2781 C CA . ASN B 1 95 ? -15.555 -11.297 -2.064 1 95.19 95 ASN B CA 1
ATOM 2782 C C . ASN B 1 95 ? -15.289 -11.555 -0.586 1 95.19 95 ASN B C 1
ATOM 2784 O O . ASN B 1 95 ? -16.109 -12.164 0.103 1 95.19 95 ASN B O 1
ATOM 2788 N N . LEU B 1 96 ? -14.188 -11.047 -0.183 1 96.88 96 LEU B N 1
ATOM 2789 C CA . LEU B 1 96 ? -13.711 -11.32 1.171 1 96.88 96 LEU B CA 1
ATOM 2790 C C . LEU B 1 96 ? -14.539 -10.555 2.199 1 96.88 96 LEU B C 1
ATOM 2792 O O . LEU B 1 96 ? -14.961 -9.422 1.949 1 96.88 96 LEU B O 1
ATOM 2796 N N . THR B 1 97 ? -14.781 -11.203 3.387 1 96.5 97 THR B N 1
ATOM 2797 C CA . THR B 1 97 ? -15.477 -10.586 4.512 1 96.5 97 THR B CA 1
ATOM 2798 C C . THR B 1 97 ? -14.578 -10.531 5.742 1 96.5 97 THR B C 1
ATOM 2800 O O . THR B 1 97 ? -13.523 -11.172 5.773 1 96.5 97 THR B O 1
ATOM 2803 N N . GLU B 1 98 ? -14.953 -9.805 6.699 1 96.75 98 GLU B N 1
ATOM 2804 C CA . GLU B 1 98 ? -14.172 -9.688 7.926 1 96.75 98 GLU B CA 1
ATOM 2805 C C . GLU B 1 98 ? -13.914 -11.055 8.547 1 96.75 98 GLU B C 1
ATOM 2807 O O . GLU B 1 98 ? -12.875 -11.266 9.18 1 96.75 98 GLU B O 1
ATOM 2812 N N . GLU B 1 99 ? -14.828 -11.945 8.312 1 95.5 99 GLU B N 1
ATOM 2813 C CA . GLU B 1 99 ? -14.695 -13.297 8.852 1 95.5 99 GLU B CA 1
ATOM 2814 C C . GLU B 1 99 ? -13.523 -14.039 8.203 1 95.5 99 GLU B C 1
ATOM 2816 O O . GLU B 1 99 ? -13.031 -15.023 8.75 1 95.5 99 GLU B O 1
ATOM 2821 N N . ASP B 1 100 ? -13.156 -13.57 7.086 1 96.25 100 ASP B N 1
ATOM 2822 C CA . ASP B 1 100 ? -12.062 -14.211 6.363 1 96.25 100 ASP B CA 1
ATOM 2823 C C . ASP B 1 100 ? -10.711 -13.734 6.895 1 96.25 100 ASP B C 1
ATOM 2825 O O . ASP B 1 100 ? -9.664 -14.242 6.477 1 96.25 100 ASP B O 1
ATOM 2829 N N . SER B 1 101 ? -10.734 -12.805 7.797 1 97.94 101 SER B N 1
ATOM 2830 C CA . SER B 1 101 ? -9.469 -12.367 8.383 1 97.94 101 SER B CA 1
ATOM 2831 C C . SER B 1 101 ? -8.812 -13.484 9.18 1 97.94 101 SER B C 1
ATOM 2833 O O . SER B 1 101 ? -9.484 -14.219 9.906 1 97.94 101 SER B O 1
ATOM 2835 N N . GLY B 1 102 ? -7.445 -13.609 8.992 1 97.62 102 GLY B N 1
ATOM 2836 C CA . GLY B 1 102 ? -6.75 -14.633 9.758 1 97.62 102 GLY B CA 1
ATOM 2837 C C . GLY B 1 102 ? -5.453 -15.078 9.117 1 97.62 102 GLY B C 1
ATOM 2838 O O . GLY B 1 102 ? -4.969 -14.445 8.172 1 97.62 102 GLY B O 1
ATOM 2839 N N . TRP B 1 103 ? -4.969 -16.156 9.688 1 98.38 103 TRP B N 1
ATOM 2840 C CA . TRP B 1 103 ? -3.73 -16.75 9.195 1 98.38 103 TRP B CA 1
ATOM 2841 C C . TRP B 1 103 ? -4.02 -17.781 8.109 1 98.38 103 TRP B C 1
ATOM 2843 O O . TRP B 1 103 ? -4.961 -18.562 8.227 1 98.38 103 TRP B O 1
ATOM 2853 N N . TYR B 1 104 ? -3.186 -17.75 7.117 1 97.56 104 TYR B N 1
ATOM 2854 C CA . TYR B 1 104 ? -3.27 -18.688 5.996 1 97.56 104 TYR B CA 1
ATOM 2855 C C . TYR B 1 104 ? -1.913 -19.312 5.711 1 97.56 104 TYR B C 1
ATOM 2857 O O . TYR B 1 104 ? -0.872 -18.75 6.043 1 97.56 104 TYR B O 1
ATOM 2865 N N . TRP B 1 105 ? -1.984 -20.469 5.047 1 97.62 105 TRP B N 1
ATOM 2866 C CA . TRP B 1 105 ? -0.755 -21.219 4.801 1 97.62 105 TRP B CA 1
ATOM 2867 C C . TRP B 1 105 ? -0.7 -21.719 3.363 1 97.62 105 TRP B C 1
ATOM 2869 O O . TRP B 1 105 ? -1.639 -22.359 2.887 1 97.62 105 TRP B O 1
ATOM 2879 N N . CYS B 1 106 ? 0.401 -21.297 2.752 1 97.81 106 CYS B N 1
ATOM 2880 C CA . CYS B 1 106 ? 0.819 -22.047 1.576 1 97.81 106 CYS B CA 1
ATOM 2881 C C . CYS B 1 106 ? 1.459 -23.375 1.976 1 97.81 106 CYS B C 1
ATOM 2883 O O . CYS B 1 106 ? 2.312 -23.422 2.863 1 97.81 106 CYS B O 1
ATOM 2885 N N . GLY B 1 107 ? 1.041 -24.469 1.216 1 96.62 107 GLY B N 1
ATOM 2886 C CA . GLY B 1 107 ? 1.658 -25.734 1.571 1 96.62 107 GLY B CA 1
ATOM 2887 C C . GLY B 1 107 ? 1.96 -26.609 0.369 1 96.62 107 GLY B C 1
ATOM 2888 O O . GLY B 1 107 ? 1.199 -26.625 -0.601 1 96.62 107 GLY B O 1
ATOM 2889 N N . VAL B 1 108 ? 3.051 -27.297 0.449 1 96.62 108 VAL B N 1
ATOM 2890 C CA . VAL B 1 108 ? 3.402 -28.375 -0.455 1 96.62 108 VAL B CA 1
ATOM 2891 C C . VAL B 1 108 ? 3.418 -29.703 0.31 1 96.62 108 VAL B C 1
ATOM 2893 O O . VAL B 1 108 ? 4.133 -29.844 1.305 1 96.62 108 VAL B O 1
ATOM 2896 N N . GLU B 1 109 ? 2.65 -30.562 -0.216 1 93.94 109 GLU B N 1
ATOM 2897 C CA . GLU B 1 109 ? 2.568 -31.859 0.44 1 93.94 109 GLU B CA 1
ATOM 2898 C C . GLU B 1 109 ? 3.779 -32.719 0.102 1 93.94 109 GLU B C 1
ATOM 2900 O O . GLU B 1 109 ? 4.008 -33.062 -1.064 1 93.94 109 GLU B O 1
ATOM 2905 N N . LEU B 1 110 ? 4.582 -33.031 0.966 1 90.38 110 LEU B N 1
ATOM 2906 C CA . LEU B 1 110 ? 5.77 -33.844 0.724 1 90.38 110 LEU B CA 1
ATOM 2907 C C . LEU B 1 110 ? 5.477 -35.344 0.984 1 90.38 110 LEU B C 1
ATOM 2909 O O . LEU B 1 110 ? 6.113 -36.219 0.393 1 90.38 110 LEU B O 1
ATOM 2913 N N . GLY B 1 111 ? 4.453 -35.594 1.557 1 76.69 111 GLY B N 1
ATOM 2914 C CA . GLY B 1 111 ? 4.098 -36.969 1.803 1 76.69 111 GLY B CA 1
ATOM 2915 C C . GLY B 1 111 ? 4.902 -37.594 2.926 1 76.69 111 GLY B C 1
ATOM 2916 O O . GLY B 1 111 ? 5.777 -36.969 3.508 1 76.69 111 GLY B O 1
ATOM 2917 N N . GLY B 1 112 ? 4.59 -38.75 3.336 1 67.88 112 GLY B N 1
ATOM 2918 C CA . GLY B 1 112 ? 5.297 -39.594 4.293 1 67.88 112 GLY B CA 1
ATOM 2919 C C . GLY B 1 112 ? 4.93 -39.281 5.734 1 67.88 112 GLY B C 1
ATOM 2920 O O . GLY B 1 112 ? 4.512 -38.188 6.055 1 67.88 112 GLY B O 1
ATOM 2921 N N . MET B 1 113 ? 4.641 -40.219 6.512 1 67.75 113 MET B N 1
ATOM 2922 C CA . MET B 1 113 ? 4.188 -40.125 7.898 1 67.75 113 MET B CA 1
ATOM 2923 C C . MET B 1 113 ? 5.152 -39.312 8.742 1 67.75 113 MET B C 1
ATOM 2925 O O . MET B 1 113 ? 4.742 -38.656 9.703 1 67.75 113 MET B O 1
ATOM 2929 N N . TRP B 1 114 ? 6.492 -39.094 8.281 1 76.81 114 TRP B N 1
ATOM 2930 C CA . TRP B 1 114 ? 7.484 -38.5 9.172 1 76.81 114 TRP B CA 1
ATOM 2931 C C . TRP B 1 114 ? 8.039 -37.188 8.578 1 76.81 114 TRP B C 1
ATOM 2933 O O . TRP B 1 114 ? 8.977 -36.625 9.125 1 76.81 114 TRP B O 1
ATOM 2943 N N . VAL B 1 115 ? 7.496 -36.812 7.43 1 79.69 115 VAL B N 1
ATOM 2944 C CA . VAL B 1 115 ? 8.062 -35.594 6.828 1 79.69 115 VAL B CA 1
ATOM 2945 C C . VAL B 1 115 ? 7.016 -34.5 6.828 1 79.69 115 VAL B C 1
ATOM 2947 O O . VAL B 1 115 ? 5.906 -34.688 6.32 1 79.69 115 VAL B O 1
ATOM 2950 N N . SER B 1 116 ? 7.367 -33.438 7.535 1 87.31 116 SER B N 1
ATOM 2951 C CA . SER B 1 116 ? 6.465 -32.281 7.574 1 87.31 116 SER B CA 1
ATOM 2952 C C . SER B 1 116 ? 6.402 -31.594 6.223 1 87.31 116 SER B C 1
ATOM 2954 O O . SER B 1 116 ? 7.41 -31.516 5.512 1 87.31 116 SER B O 1
ATOM 2956 N N . ASP B 1 117 ? 5.238 -31.125 5.895 1 92.88 117 ASP B N 1
ATOM 2957 C CA . ASP B 1 117 ? 5.039 -30.375 4.656 1 92.88 117 ASP B CA 1
ATOM 2958 C C . ASP B 1 117 ? 5.871 -29.094 4.652 1 92.88 117 ASP B C 1
ATOM 2960 O O . ASP B 1 117 ? 6.262 -28.594 5.707 1 92.88 117 ASP B O 1
ATOM 2964 N N . SER B 1 118 ? 6.359 -28.672 3.482 1 94.31 118 SER B N 1
ATOM 2965 C CA . SER B 1 118 ? 6.965 -27.344 3.334 1 94.31 118 SER B CA 1
ATOM 2966 C C . SER B 1 118 ? 5.902 -26.25 3.264 1 94.31 118 SER B C 1
ATOM 2968 O O . SER B 1 118 ? 4.969 -26.344 2.465 1 94.31 118 SER B O 1
ATOM 2970 N N . THR B 1 119 ? 5.996 -25.203 4.176 1 96.5 119 THR B N 1
ATOM 2971 C CA . THR B 1 119 ? 4.898 -24.25 4.254 1 96.5 119 THR B CA 1
ATOM 2972 C C . THR B 1 119 ? 5.434 -22.844 4.457 1 96.5 119 THR B C 1
ATOM 2974 O O . THR B 1 119 ? 6.59 -22.656 4.832 1 96.5 119 THR B O 1
ATOM 2977 N N . ALA B 1 120 ? 4.68 -21.859 4.059 1 97.62 120 ALA B N 1
ATOM 2978 C CA . ALA B 1 120 ? 4.836 -20.438 4.363 1 97.62 120 ALA B CA 1
ATOM 2979 C C . ALA B 1 120 ? 3.498 -19.797 4.73 1 97.62 120 ALA B C 1
ATOM 2981 O O . ALA B 1 120 ? 2.451 -20.219 4.227 1 97.62 120 ALA B O 1
ATOM 2982 N N . SER B 1 121 ? 3.518 -18.875 5.629 1 97.81 121 SER B N 1
ATOM 2983 C CA . SER B 1 121 ? 2.252 -18.328 6.105 1 97.81 121 SER B CA 1
ATOM 2984 C C . SER B 1 121 ? 2.191 -16.812 5.895 1 97.81 121 SER B C 1
ATOM 2986 O O . SER B 1 121 ? 3.219 -16.172 5.664 1 97.81 121 SER B O 1
ATOM 2988 N N . LEU B 1 122 ? 1.048 -16.266 5.883 1 98 122 LEU B N 1
ATOM 2989 C CA . LEU B 1 122 ? 0.773 -14.836 5.891 1 98 122 LEU B CA 1
ATOM 2990 C C . LEU B 1 122 ? -0.546 -14.547 6.594 1 98 122 LEU B C 1
ATOM 2992 O O . LEU B 1 122 ? -1.393 -15.43 6.734 1 98 122 LEU B O 1
ATOM 2996 N N . HIS B 1 123 ? -0.624 -13.375 7.094 1 98.31 123 HIS B N 1
ATOM 2997 C CA . HIS B 1 123 ? -1.883 -12.93 7.68 1 98.31 123 HIS B CA 1
ATOM 2998 C C . HIS B 1 123 ? -2.666 -12.062 6.703 1 98.31 123 HIS B C 1
ATOM 3000 O O . HIS B 1 123 ? -2.102 -11.164 6.074 1 98.31 123 HIS B O 1
ATOM 3006 N N . ILE B 1 124 ? -3.898 -12.281 6.5 1 98.06 124 ILE B N 1
ATOM 3007 C CA . ILE B 1 124 ? -4.801 -11.453 5.707 1 98.06 124 ILE B CA 1
ATOM 3008 C C . ILE B 1 124 ? -5.766 -10.719 6.633 1 98.06 124 ILE B C 1
ATOM 3010 O O . ILE B 1 124 ? -6.484 -11.344 7.418 1 98.06 124 ILE B O 1
ATOM 3014 N N . SER B 1 125 ? -5.746 -9.453 6.559 1 97.81 125 SER B N 1
ATOM 3015 C CA . SER B 1 125 ? -6.676 -8.609 7.305 1 97.81 125 SER B CA 1
ATOM 3016 C C . SER B 1 125 ? -7.73 -8 6.383 1 97.81 125 SER B C 1
ATOM 3018 O O . SER B 1 125 ? -7.402 -7.246 5.469 1 97.81 125 SER B O 1
ATOM 3020 N N . VAL B 1 126 ? -8.938 -8.336 6.609 1 97.81 126 VAL B N 1
ATOM 3021 C CA . VAL B 1 126 ? -10.055 -7.734 5.879 1 97.81 126 VAL B CA 1
ATOM 3022 C C . VAL B 1 126 ? -10.688 -6.633 6.723 1 97.81 126 VAL B C 1
ATOM 3024 O O . VAL B 1 126 ? -11.172 -6.887 7.824 1 97.81 126 VAL B O 1
ATOM 3027 N N . ILE B 1 127 ? -10.68 -5.438 6.184 1 96.94 127 ILE B N 1
ATOM 3028 C CA . ILE B 1 127 ? -11.117 -4.297 6.984 1 96.94 127 ILE B CA 1
ATOM 3029 C C . ILE B 1 127 ? -12.273 -3.594 6.289 1 96.94 127 ILE B C 1
ATOM 3031 O O . ILE B 1 127 ? -12.508 -3.799 5.094 1 96.94 127 ILE B O 1
ATOM 3035 N N . GLN B 1 128 ? -12.992 -2.809 7.07 1 97.5 128 GLN B N 1
ATOM 3036 C CA . GLN B 1 128 ? -14.062 -1.967 6.539 1 97.5 128 GLN B CA 1
ATOM 3037 C C . GLN B 1 128 ? -13.664 -0.493 6.57 1 97.5 128 GLN B C 1
ATOM 3039 O O . GLN B 1 128 ? -12.867 -0.077 7.406 1 97.5 128 GLN B O 1
ATOM 3044 N N . GLY B 1 129 ? -14.234 0.25 5.57 1 97.56 129 GLY B N 1
ATOM 3045 C CA . GLY B 1 129 ? -14 1.686 5.582 1 97.56 129 GLY B CA 1
ATOM 3046 C C . GLY B 1 129 ? -13.609 2.238 4.227 1 97.56 129 GLY B C 1
ATOM 3047 O O . GLY B 1 129 ? -14.055 1.739 3.191 1 97.56 129 GLY B O 1
ATOM 3048 N N . VAL B 1 130 ? -12.961 3.387 4.336 1 97.94 130 VAL B N 1
ATOM 3049 C CA . VAL B 1 130 ? -12.492 4.098 3.15 1 97.94 130 VAL B CA 1
ATOM 3050 C C . VAL B 1 130 ? -10.961 4.121 3.131 1 97.94 130 VAL B C 1
ATOM 3052 O O . VAL B 1 130 ? -1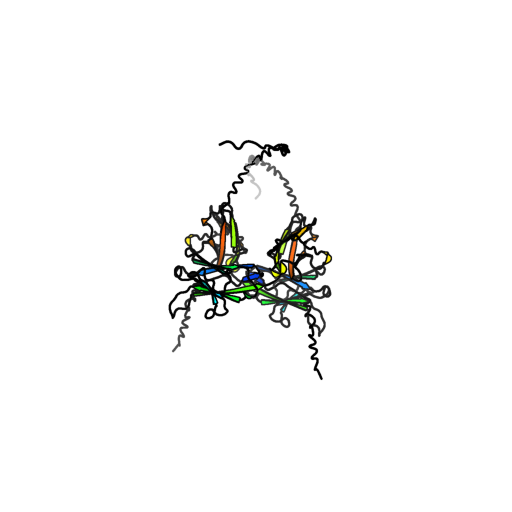0.32 4.246 4.18 1 97.94 130 VAL B O 1
ATOM 3055 N N . SER B 1 131 ? -10.43 3.887 1.981 1 97.25 131 SER B N 1
ATOM 3056 C CA . SER B 1 131 ? -8.992 3.998 1.759 1 97.25 131 SER B CA 1
ATOM 3057 C C . SER B 1 131 ? -8.695 4.766 0.476 1 97.25 131 SER B C 1
ATOM 3059 O O . SER B 1 131 ? -9.609 5.238 -0.201 1 97.25 131 SER B O 1
ATOM 3061 N N . VAL B 1 132 ? -7.395 5.031 0.276 1 97.44 132 VAL B N 1
ATOM 3062 C CA . VAL B 1 132 ? -7 5.773 -0.916 1 97.44 132 VAL B CA 1
ATOM 3063 C C . VAL B 1 132 ? -5.75 5.148 -1.526 1 97.44 132 VAL B C 1
ATOM 3065 O O . VAL B 1 132 ? -4.902 4.609 -0.808 1 97.44 132 VAL B O 1
ATOM 3068 N N . VAL B 1 133 ? -5.672 5.215 -2.883 1 94.81 133 VAL B N 1
ATOM 3069 C CA . VAL B 1 133 ? -4.523 4.648 -3.584 1 94.81 133 VAL B CA 1
ATOM 3070 C C . VAL B 1 133 ? -3.277 5.48 -3.291 1 94.81 133 VAL B C 1
ATOM 3072 O O . VAL B 1 133 ? -2.203 4.93 -3.035 1 94.81 133 VAL B O 1
ATOM 3075 N N . SER B 1 134 ? -3.416 6.785 -3.291 1 95.31 134 SER B N 1
ATOM 3076 C CA . SER B 1 134 ? -2.342 7.719 -2.961 1 95.31 134 SER B CA 1
ATOM 3077 C C . SER B 1 134 ? -2.846 8.844 -2.066 1 95.31 134 SER B C 1
ATOM 3079 O O . SER B 1 134 ? -3.801 9.539 -2.416 1 95.31 134 SER B O 1
ATOM 3081 N N . SER B 1 135 ? -2.121 9.008 -0.958 1 96.44 135 SER B N 1
ATOM 3082 C CA . SER B 1 135 ? -2.602 10 0.002 1 96.44 135 SER B CA 1
ATOM 3083 C C . SER B 1 135 ? -1.911 11.344 -0.198 1 96.44 135 SER B C 1
ATOM 3085 O O . SER B 1 135 ? -2.326 12.352 0.378 1 96.44 135 SER B O 1
ATOM 3087 N N . LEU B 1 136 ? -0.838 11.352 -0.878 1 96.44 136 LEU B N 1
ATOM 3088 C CA . LEU B 1 136 ? -0.103 12.57 -1.179 1 96.44 136 LEU B CA 1
ATOM 3089 C C . LEU B 1 136 ? 0.007 12.789 -2.686 1 96.44 136 LEU B C 1
ATOM 3091 O O . LEU B 1 136 ? 0.687 12.023 -3.375 1 96.44 136 LEU B O 1
ATOM 3095 N N . LEU B 1 137 ? -0.61 13.82 -3.207 1 97.62 137 LEU B N 1
ATOM 3096 C CA . LEU B 1 137 ? -0.613 14.109 -4.637 1 97.62 137 LEU B CA 1
ATOM 3097 C C . LEU B 1 137 ? -0.077 15.516 -4.91 1 97.62 137 LEU B C 1
ATOM 3099 O O . LEU B 1 137 ? -0.253 16.422 -4.094 1 97.62 137 LEU B O 1
ATOM 3103 N N . SER B 1 138 ? 0.561 15.602 -6.051 1 96.88 138 SER B N 1
ATOM 3104 C CA . SER B 1 138 ? 1.068 16.906 -6.488 1 96.88 138 SER B CA 1
ATOM 3105 C C . SER B 1 138 ? 0.752 17.156 -7.961 1 96.88 138 SER B C 1
ATOM 3107 O O . SER B 1 138 ? 0.793 16.234 -8.773 1 96.88 138 SER B O 1
ATOM 3109 N N . ALA B 1 139 ? 0.437 18.375 -8.266 1 97.31 139 ALA B N 1
ATOM 3110 C CA . ALA B 1 139 ? 0.142 18.766 -9.641 1 97.31 139 ALA B CA 1
ATOM 3111 C C . ALA B 1 139 ? 0.418 20.25 -9.852 1 97.31 139 ALA B C 1
ATOM 3113 O O . ALA B 1 139 ? 0.527 21.016 -8.891 1 97.31 139 ALA B O 1
ATOM 3114 N N . ASP B 1 140 ? 0.468 20.609 -11.133 1 97.06 140 ASP B N 1
ATOM 3115 C CA . ASP B 1 140 ? 0.757 22 -11.477 1 97.06 140 ASP B CA 1
ATOM 3116 C C . ASP B 1 140 ? -0.521 22.828 -11.508 1 97.06 140 ASP B C 1
ATOM 3118 O O . ASP B 1 140 ? -1.596 22.328 -11.828 1 97.06 140 ASP B O 1
ATOM 3122 N N . GLU B 1 141 ? -0.22 24.109 -11.203 1 97.44 141 GLU B N 1
ATOM 3123 C CA . GLU B 1 141 ? -1.34 25.047 -11.344 1 97.44 141 GLU B CA 1
ATOM 3124 C C . GLU B 1 141 ? -1.915 25 -12.758 1 97.44 141 GLU B C 1
ATOM 3126 O O . GLU B 1 141 ? -1.17 24.906 -13.734 1 97.44 141 GLU B O 1
ATOM 3131 N N . GLY B 1 142 ? -3.174 25.062 -12.898 1 96.56 142 GLY B N 1
ATOM 3132 C CA . GLY B 1 142 ? -3.842 25.016 -14.195 1 96.56 142 GLY B CA 1
ATOM 3133 C C . GLY B 1 142 ? -4.148 23.609 -14.648 1 96.56 142 GLY B C 1
ATOM 3134 O O . GLY B 1 142 ? -4.988 23.391 -15.523 1 96.56 142 GLY B O 1
ATOM 3135 N N . SER B 1 143 ? -3.482 22.609 -14.086 1 97.38 143 SER B N 1
ATOM 3136 C CA . SER B 1 143 ? -3.705 21.219 -14.453 1 97.38 143 SER B CA 1
ATOM 3137 C C . SER B 1 143 ? -4.812 20.594 -13.609 1 97.38 143 SER B C 1
ATOM 3139 O O . SER B 1 143 ? -5.605 21.297 -12.984 1 97.38 143 SER B O 1
ATOM 3141 N N . SER B 1 144 ? -5 19.281 -13.742 1 98 144 SER B N 1
ATOM 3142 C CA . SER B 1 144 ? -5.992 18.547 -12.961 1 98 144 SER B CA 1
ATOM 3143 C C . SER B 1 144 ? -5.348 17.422 -12.156 1 98 144 SER B C 1
ATOM 3145 O O . SER B 1 144 ? -4.227 17 -12.461 1 98 144 SER B O 1
ATOM 3147 N N . VAL B 1 145 ? -6.039 17.062 -11.156 1 98.19 145 VAL B N 1
ATOM 3148 C CA . VAL B 1 145 ? -5.598 15.922 -10.367 1 98.19 145 VAL B CA 1
ATOM 3149 C C . VAL B 1 145 ? -6.785 15.008 -10.078 1 98.19 145 VAL B C 1
ATOM 3151 O O . VAL B 1 145 ? -7.902 15.477 -9.859 1 98.19 145 VAL B O 1
ATOM 3154 N N . THR B 1 146 ? -6.539 13.742 -10.172 1 98.62 146 THR B N 1
ATOM 3155 C CA . THR B 1 146 ? -7.582 12.758 -9.891 1 98.62 146 THR B CA 1
ATOM 3156 C C . THR B 1 146 ? -7.207 11.898 -8.688 1 98.62 146 THR B C 1
ATOM 3158 O O . THR B 1 146 ? -6.117 11.32 -8.641 1 98.62 146 THR B O 1
ATOM 3161 N N . VAL B 1 147 ? -8.094 11.828 -7.719 1 98.56 147 VAL B N 1
ATOM 3162 C CA . VAL B 1 147 ? -7.922 11.016 -6.52 1 98.56 147 VAL B CA 1
ATOM 3163 C C . VAL B 1 147 ? -8.75 9.742 -6.637 1 98.56 147 VAL B C 1
ATOM 3165 O O . VAL B 1 147 ? -9.93 9.789 -6.984 1 98.56 147 VAL B O 1
ATOM 3168 N N . GLN B 1 148 ? -8.117 8.633 -6.34 1 98.56 148 GLN B N 1
ATOM 3169 C CA . GLN B 1 148 ? -8.805 7.344 -6.363 1 98.56 148 GLN B CA 1
ATOM 3170 C C . GLN B 1 148 ? -9.133 6.871 -4.949 1 98.56 148 GLN B C 1
ATOM 3172 O O . GLN B 1 148 ? -8.266 6.348 -4.25 1 98.56 148 GLN B O 1
ATOM 3177 N N . CYS B 1 149 ? -10.367 6.977 -4.578 1 98.81 149 CYS B N 1
ATOM 3178 C CA . CYS B 1 149 ? -10.859 6.57 -3.266 1 98.81 149 CYS B CA 1
ATOM 3179 C C . CYS B 1 149 ? -11.508 5.195 -3.328 1 98.81 149 CYS B C 1
ATOM 3181 O O . CYS B 1 149 ? -12.281 4.91 -4.246 1 98.81 149 CYS B O 1
ATOM 3183 N N . LEU B 1 150 ? -11.102 4.402 -2.385 1 98.56 150 LEU B N 1
ATOM 3184 C CA . LEU B 1 150 ? -11.648 3.055 -2.303 1 98.56 150 LEU B CA 1
ATOM 3185 C C . LEU B 1 150 ? -12.562 2.91 -1.087 1 98.56 150 LEU B C 1
ATOM 3187 O O . LEU B 1 150 ? -12.367 3.596 -0.079 1 98.56 150 LEU B O 1
ATOM 3191 N N . TYR B 1 151 ? -13.57 2.041 -1.2 1 98.44 151 TYR B N 1
ATOM 3192 C CA . TYR B 1 151 ? -14.461 1.817 -0.07 1 98.44 151 TYR B CA 1
ATOM 3193 C C . TYR B 1 151 ? -14.906 0.362 -0.008 1 98.44 151 TYR B C 1
ATOM 3195 O O . TYR B 1 151 ? -14.938 -0.329 -1.029 1 98.44 151 TYR B O 1
ATOM 3203 N N . SER B 1 152 ? -15.211 -0.064 1.179 1 98.38 152 SER B N 1
ATOM 3204 C CA . SER B 1 152 ? -15.641 -1.44 1.402 1 98.38 152 SER B CA 1
ATOM 3205 C C . SER B 1 152 ? -17.094 -1.642 0.975 1 98.38 152 SER B C 1
ATOM 3207 O O . SER B 1 152 ? -17.844 -0.672 0.809 1 98.38 152 SER B O 1
ATOM 3209 N N . LYS B 1 153 ? -17.484 -2.846 0.878 1 97.69 153 LYS B N 1
ATOM 3210 C CA . LYS B 1 153 ? -18.766 -3.264 0.334 1 97.69 153 LYS B CA 1
ATOM 3211 C C . LYS B 1 153 ? -19.922 -2.646 1.118 1 97.69 153 LYS B C 1
ATOM 3213 O O . LYS B 1 153 ? -20.953 -2.285 0.54 1 97.69 153 LYS B O 1
ATOM 3218 N N . ASN B 1 154 ? -19.797 -2.504 2.439 1 96.88 154 ASN B N 1
ATOM 3219 C CA . ASN B 1 154 ? -20.859 -2.008 3.295 1 96.88 154 ASN B CA 1
ATOM 3220 C C . ASN B 1 154 ? -21.172 -0.538 3.02 1 96.88 154 ASN B C 1
ATOM 3222 O O . ASN B 1 154 ? -22.188 -0.014 3.469 1 96.88 154 ASN B O 1
ATOM 3226 N N . LEU B 1 155 ? -20.344 0.093 2.232 1 97.81 155 LEU B N 1
ATOM 3227 C CA . LEU B 1 155 ? -20.516 1.516 1.964 1 97.81 155 LEU B CA 1
ATOM 3228 C C . LEU B 1 155 ? -21 1.742 0.538 1 97.81 155 LEU B C 1
ATOM 3230 O O . LEU B 1 155 ? -21.141 2.887 0.096 1 97.81 155 LEU B O 1
ATOM 3234 N N . ARG B 1 156 ? -21.281 0.699 -0.211 1 96.94 156 ARG B N 1
ATOM 3235 C CA . ARG B 1 156 ? -21.609 0.769 -1.63 1 96.94 156 ARG B CA 1
ATOM 3236 C C . ARG B 1 156 ? -22.844 1.624 -1.861 1 96.94 156 ARG B C 1
ATOM 3238 O O . ARG B 1 156 ? -22.906 2.412 -2.807 1 96.94 156 ARG B O 1
ATOM 3245 N N . SER B 1 157 ? -23.797 1.555 -0.938 1 96.25 157 SER B N 1
ATOM 3246 C CA . SER B 1 157 ? -25.078 2.223 -1.143 1 96.25 157 SER B CA 1
ATOM 3247 C C . SER B 1 157 ? -25.078 3.629 -0.549 1 96.25 157 SER B C 1
ATOM 3249 O O . SER B 1 157 ? -26.047 4.375 -0.689 1 96.25 157 SER B O 1
ATOM 3251 N N . ILE B 1 158 ? -24 3.963 0.07 1 97.38 158 ILE B N 1
ATOM 3252 C CA . ILE B 1 158 ? -23.891 5.262 0.723 1 97.38 158 ILE B CA 1
ATOM 3253 C C . ILE B 1 158 ? -23.312 6.281 -0.253 1 97.38 158 ILE B C 1
ATOM 3255 O O . ILE B 1 158 ? -22.375 5.973 -1.003 1 97.38 158 ILE B O 1
ATOM 3259 N N . GLU B 1 159 ? -23.859 7.395 -0.239 1 98 159 GLU B N 1
ATOM 3260 C CA . GLU B 1 159 ? -23.328 8.461 -1.074 1 98 159 GLU B CA 1
ATOM 3261 C C . GLU B 1 159 ? -21.875 8.773 -0.71 1 98 159 GLU B C 1
ATOM 3263 O O . GLU B 1 159 ? -21.469 8.609 0.444 1 98 159 GLU B O 1
ATOM 3268 N N . LYS B 1 160 ? -21.094 9.211 -1.643 1 98.75 160 LYS B N 1
ATOM 3269 C CA . LYS B 1 160 ? -19.688 9.555 -1.455 1 98.75 160 LYS B CA 1
ATOM 3270 C C . LYS B 1 160 ? -19.484 11.07 -1.378 1 98.75 160 LYS B C 1
ATOM 3272 O O . LYS B 1 160 ? -20.266 11.828 -1.97 1 98.75 160 LYS B O 1
ATOM 3277 N N . GLN B 1 161 ? -18.5 11.438 -0.629 1 98.56 161 GLN B N 1
ATOM 3278 C CA . GLN B 1 161 ? -18.297 12.867 -0.405 1 98.56 161 GLN B CA 1
ATOM 3279 C C . GLN B 1 161 ? -16.828 13.234 -0.523 1 98.56 161 GLN B C 1
ATOM 3281 O O . GLN B 1 161 ? -15.945 12.406 -0.28 1 98.56 161 GLN B O 1
ATOM 3286 N N . TRP B 1 162 ? -16.672 14.445 -0.934 1 98.69 162 TRP B N 1
ATOM 3287 C CA . TRP B 1 162 ? -15.367 15.102 -0.974 1 98.69 162 TRP B CA 1
ATOM 3288 C C . TRP B 1 162 ? -15.398 16.438 -0.231 1 98.69 162 TRP B C 1
ATOM 3290 O O . TRP B 1 162 ? -16.219 17.297 -0.531 1 98.69 162 TRP B O 1
ATOM 3300 N N . CYS B 1 163 ? -14.469 16.516 0.781 1 98.06 163 CYS B N 1
ATOM 3301 C CA . CYS B 1 163 ? -14.508 17.688 1.647 1 98.06 163 CYS B CA 1
ATOM 3302 C C . CYS B 1 163 ? -13.109 18.234 1.88 1 98.06 163 CYS B C 1
ATOM 3304 O O . CYS B 1 163 ? -12.148 17.484 1.986 1 98.06 163 CYS B O 1
ATOM 3306 N N . ARG B 1 164 ? -13.023 19.547 1.964 1 97.38 164 ARG B N 1
ATOM 3307 C CA . ARG B 1 164 ? -11.781 20.141 2.453 1 97.38 164 ARG B CA 1
ATOM 3308 C C . ARG B 1 164 ? -11.703 20.062 3.973 1 97.38 164 ARG B C 1
ATOM 3310 O O . ARG B 1 164 ? -12.688 20.328 4.668 1 97.38 164 ARG B O 1
ATOM 3317 N N . SER B 1 165 ? -10.555 19.688 4.438 1 96.75 165 SER B N 1
ATOM 3318 C CA . SER B 1 165 ? -10.391 19.531 5.883 1 96.75 165 SER B CA 1
ATOM 3319 C C . SER B 1 165 ? -10.656 20.859 6.609 1 96.75 165 SER B C 1
ATOM 3321 O O . SER B 1 165 ? -10.195 21.906 6.168 1 96.75 165 SER B O 1
ATOM 3323 N N . GLY B 1 166 ? -11.406 20.812 7.684 1 93.5 166 GLY B N 1
ATOM 3324 C CA . GLY B 1 166 ? -11.68 21.969 8.516 1 93.5 166 GLY B CA 1
ATOM 3325 C C . GLY B 1 166 ? -12.844 22.812 8.016 1 93.5 166 GLY B C 1
ATOM 3326 O O . GLY B 1 166 ? -13.25 23.781 8.664 1 93.5 166 GLY B O 1
ATOM 3327 N N . ASN B 1 167 ? -13.375 22.484 6.824 1 94.25 167 ASN B N 1
ATOM 3328 C CA . ASN B 1 167 ? -14.477 23.25 6.234 1 94.25 167 ASN B CA 1
ATOM 3329 C C . ASN B 1 167 ? -15.609 22.328 5.793 1 94.25 167 ASN B C 1
ATOM 3331 O O . ASN B 1 167 ? -15.648 21.891 4.645 1 94.25 167 ASN B O 1
ATOM 3335 N N . LEU B 1 168 ? -16.578 22.188 6.613 1 91.31 168 LEU B N 1
ATOM 3336 C CA . LEU B 1 168 ? -17.688 21.281 6.348 1 91.31 168 LEU B CA 1
ATOM 3337 C C . LEU B 1 168 ? -18.547 21.781 5.188 1 91.31 168 LEU B C 1
ATOM 3339 O O . LEU B 1 168 ? -19.188 21 4.492 1 91.31 168 LEU B O 1
ATOM 3343 N N . ASN B 1 169 ? -18.547 23.078 4.977 1 95.44 169 ASN B N 1
ATOM 3344 C CA . ASN B 1 169 ? -19.359 23.672 3.918 1 95.44 169 ASN B CA 1
ATOM 3345 C C . ASN B 1 169 ? -18.781 23.375 2.537 1 95.44 169 ASN B C 1
ATOM 3347 O O . ASN B 1 169 ? -19.453 23.562 1.522 1 95.44 169 ASN B O 1
ATOM 3351 N N . SER B 1 170 ? -17.578 22.859 2.514 1 96.25 170 SER B N 1
ATOM 3352 C CA . SER B 1 170 ? -16.938 22.547 1.244 1 96.25 170 SER B CA 1
ATOM 3353 C C . SER B 1 170 ? -17.359 21.188 0.725 1 96.25 170 SER B C 1
ATOM 3355 O O . SER B 1 170 ? -17.062 20.828 -0.42 1 96.25 170 SER B O 1
ATOM 3357 N N . CYS B 1 171 ? -18.094 20.438 1.519 1 97.75 171 CYS B N 1
ATOM 3358 C CA . CYS B 1 171 ? -18.406 19.047 1.17 1 97.75 171 CYS B CA 1
ATOM 3359 C C . CYS B 1 171 ? -19.359 18.984 -0.02 1 97.75 171 CYS B C 1
ATOM 3361 O O . CYS B 1 171 ? -20.375 19.656 -0.04 1 97.75 171 CYS B O 1
ATOM 3363 N N . VAL B 1 172 ? -18.906 18.234 -0.951 1 98.56 172 VAL B N 1
ATOM 3364 C CA . VAL B 1 172 ? -19.781 17.922 -2.076 1 98.56 172 VAL B CA 1
ATOM 3365 C C . VAL B 1 172 ? -20.141 16.438 -2.062 1 98.56 172 VAL B C 1
ATOM 3367 O O . VAL B 1 172 ? -19.344 15.617 -1.62 1 98.56 172 VAL B O 1
ATOM 3370 N N . VAL B 1 173 ? -21.328 16.094 -2.551 1 98.31 173 VAL B N 1
ATOM 3371 C CA . VAL B 1 173 ? -21.891 14.758 -2.379 1 98.31 173 VAL B CA 1
ATOM 3372 C C . VAL B 1 173 ? -22.391 14.227 -3.719 1 98.31 173 VAL B C 1
ATOM 3374 O O . VAL B 1 173 ? -22.984 14.977 -4.504 1 98.31 173 VAL B O 1
ATOM 3377 N N . THR B 1 174 ? -22.109 13 -3.924 1 98.62 174 THR B N 1
ATOM 3378 C CA . THR B 1 174 ? -22.625 12.383 -5.145 1 98.62 174 THR B CA 1
ATOM 3379 C C . THR B 1 174 ? -24.141 12.289 -5.109 1 98.62 174 THR B C 1
ATOM 3381 O O . THR B 1 174 ? -24.734 12.211 -4.035 1 98.62 174 THR B O 1
ATOM 3384 N N . ASP B 1 175 ? -24.766 12.211 -6.277 1 97.38 175 ASP B N 1
ATOM 3385 C CA . ASP B 1 175 ? -26.203 12.031 -6.383 1 97.38 175 ASP B CA 1
ATOM 3386 C C . ASP B 1 175 ? -26.578 10.547 -6.449 1 97.38 175 ASP B C 1
ATOM 3388 O O . ASP B 1 175 ? -25.734 9.688 -6.18 1 97.38 175 ASP B O 1
ATOM 3392 N N . SER B 1 176 ? -27.828 10.242 -6.793 1 94.38 176 SER B N 1
ATOM 3393 C CA . SER B 1 176 ? -28.328 8.875 -6.801 1 94.38 176 SER B CA 1
ATOM 3394 C C . SER B 1 176 ? -27.656 8.047 -7.895 1 94.38 176 SER B C 1
ATOM 3396 O O . SER B 1 176 ? -27.656 6.816 -7.828 1 94.38 176 SER B O 1
ATOM 3398 N N . GLU B 1 177 ? -27.062 8.742 -8.914 1 95.19 177 GLU B N 1
ATOM 3399 C CA . GLU B 1 177 ? -26.375 8.055 -9.992 1 95.19 177 GLU B CA 1
ATOM 3400 C C . GLU B 1 177 ? -24.891 7.887 -9.688 1 95.19 177 GLU B C 1
ATOM 3402 O O . GLU B 1 177 ? -24.141 7.34 -10.492 1 95.19 177 GLU B O 1
ATOM 3407 N N . GLY B 1 178 ? -24.453 8.406 -8.547 1 97.56 178 GLY B N 1
ATOM 3408 C CA . GLY B 1 178 ? -23.078 8.266 -8.125 1 97.56 178 GLY B CA 1
ATOM 3409 C C . GLY B 1 178 ? -22.156 9.297 -8.742 1 97.56 178 GLY B C 1
ATOM 3410 O O . GLY B 1 178 ? -20.969 9.039 -8.953 1 97.56 178 GLY B O 1
ATOM 3411 N N . THR B 1 179 ? -22.734 10.414 -9.117 1 98.12 179 THR B N 1
ATOM 3412 C CA . THR B 1 179 ? -21.906 11.43 -9.766 1 98.12 179 THR B CA 1
ATOM 3413 C C . THR B 1 179 ? -22.078 12.789 -9.094 1 98.12 179 THR B C 1
ATOM 3415 O O . THR B 1 179 ? -23.078 13.008 -8.398 1 98.12 179 THR B O 1
ATOM 3418 N N . PHE B 1 180 ? -21.172 13.648 -9.156 1 98.56 180 PHE B N 1
ATOM 3419 C CA . PHE B 1 180 ? -21.203 15.07 -8.859 1 98.56 180 PHE B CA 1
ATOM 3420 C C . PHE B 1 180 ? -20.359 15.852 -9.859 1 98.56 180 PHE B C 1
ATOM 3422 O O . PHE B 1 180 ? -19.266 15.422 -10.227 1 98.56 180 PHE B O 1
ATOM 3429 N N . SER B 1 181 ? -20.922 16.938 -10.336 1 97.75 181 SER B N 1
ATOM 3430 C CA . SER B 1 181 ? -20.172 17.734 -11.305 1 97.75 181 SER B CA 1
ATOM 3431 C C . SER B 1 181 ? -20.297 19.234 -11 1 97.75 181 SER B C 1
ATOM 3433 O O . SER B 1 181 ? -21.406 19.734 -10.773 1 97.75 181 SER B O 1
ATOM 3435 N N . SER B 1 182 ? -19.25 19.875 -10.898 1 96.94 182 SER B N 1
ATOM 3436 C CA . SER B 1 182 ? -19.141 21.328 -10.859 1 96.94 182 SER B CA 1
ATOM 3437 C C . SER B 1 182 ? -18 21.812 -11.75 1 96.94 182 SER B C 1
ATOM 3439 O O . SER B 1 182 ? -17.359 21.016 -12.438 1 96.94 182 SER B O 1
ATOM 3441 N N . THR B 1 183 ? -17.75 23.062 -11.812 1 94.94 183 THR B N 1
ATOM 3442 C CA . THR B 1 183 ? -16.672 23.609 -12.609 1 94.94 183 THR B CA 1
ATOM 3443 C C . THR B 1 183 ? -15.312 23.188 -12.047 1 94.94 183 THR B C 1
ATOM 3445 O O . THR B 1 183 ? -14.336 23.062 -12.789 1 94.94 183 THR B O 1
ATOM 3448 N N . LYS B 1 184 ? -15.336 22.875 -10.797 1 96.75 184 LYS B N 1
ATOM 3449 C CA . LYS B 1 184 ? -14.062 22.656 -10.125 1 96.75 184 LYS B CA 1
ATOM 3450 C C . LYS B 1 184 ? -13.859 21.188 -9.805 1 96.75 184 LYS B C 1
ATOM 3452 O O . LYS B 1 184 ? -12.742 20.672 -9.898 1 96.75 184 LYS B O 1
ATOM 3457 N N . VAL B 1 185 ? -14.922 20.5 -9.453 1 98.31 185 VAL B N 1
ATOM 3458 C CA . VAL B 1 185 ? -14.781 19.141 -8.938 1 98.31 185 VAL B CA 1
ATOM 3459 C C . VAL B 1 185 ? -15.742 18.203 -9.68 1 98.31 185 VAL B C 1
ATOM 3461 O O . VAL B 1 185 ? -16.891 18.562 -9.938 1 98.31 185 VAL B O 1
ATOM 3464 N N . PHE B 1 186 ? -15.164 17.094 -10.102 1 98.62 186 PHE B N 1
ATOM 3465 C CA . PHE B 1 186 ? -15.961 16.016 -10.672 1 98.62 186 PHE B CA 1
ATOM 3466 C C . PHE B 1 186 ? -15.773 14.719 -9.883 1 98.62 186 PHE B C 1
ATOM 3468 O O . PHE B 1 186 ? -14.641 14.328 -9.594 1 98.62 186 PHE B O 1
ATOM 3475 N N . ILE B 1 187 ? -16.938 14.062 -9.43 1 98.75 187 ILE B N 1
ATOM 3476 C CA . ILE B 1 187 ? -16.891 12.781 -8.734 1 98.75 187 ILE B CA 1
ATOM 3477 C C . ILE B 1 187 ? -17.641 11.727 -9.547 1 98.75 187 ILE B C 1
ATOM 3479 O O . ILE B 1 187 ? -18.75 11.969 -10.023 1 98.75 187 ILE B O 1
ATOM 3483 N N . HIS B 1 188 ? -17 10.594 -9.703 1 98.75 188 HIS B N 1
ATOM 3484 C CA . HIS B 1 188 ? -17.625 9.438 -10.32 1 98.75 188 HIS B CA 1
ATOM 3485 C C . HIS B 1 188 ? -17.469 8.195 -9.453 1 98.75 188 HIS B C 1
ATOM 3487 O O . HIS B 1 188 ? -16.359 7.711 -9.242 1 98.75 188 HIS B O 1
ATOM 3493 N N . ASP B 1 189 ? -18.562 7.738 -8.977 1 98.62 189 ASP B N 1
ATOM 3494 C CA . ASP B 1 189 ? -18.625 6.5 -8.211 1 98.62 189 ASP B CA 1
ATOM 3495 C C . ASP B 1 189 ? -18.969 5.312 -9.102 1 98.62 189 ASP B C 1
ATOM 3497 O O . ASP B 1 189 ? -20 5.32 -9.781 1 98.62 189 ASP B O 1
ATOM 3501 N N . ASP B 1 190 ? -18.141 4.219 -9.086 1 97.62 190 ASP B N 1
ATOM 3502 C CA . ASP B 1 190 ? -18.406 3.053 -9.922 1 97.62 190 ASP B CA 1
ATOM 3503 C C . ASP B 1 190 ? -19.453 2.145 -9.266 1 97.62 190 ASP B C 1
ATOM 3505 O O . ASP B 1 190 ? -19.859 1.141 -9.852 1 97.62 190 ASP B O 1
ATOM 3509 N N . ARG B 1 191 ? -19.891 2.441 -8.039 1 96.19 191 ARG B N 1
ATOM 3510 C CA . ARG B 1 191 ? -20.891 1.726 -7.262 1 96.19 191 ARG B CA 1
ATOM 3511 C C . ARG B 1 191 ? -20.438 0.296 -6.973 1 96.19 191 ARG B C 1
ATOM 3513 O O . ARG B 1 191 ? -21.266 -0.622 -6.934 1 96.19 191 ARG B O 1
ATOM 3520 N N . ASN B 1 192 ? -19.25 0.133 -6.922 1 96.38 192 ASN B N 1
ATOM 3521 C CA . ASN B 1 192 ? -18.656 -1.168 -6.613 1 96.38 192 ASN B CA 1
ATOM 3522 C C . ASN B 1 192 ? -17.625 -1.066 -5.496 1 96.38 192 ASN B C 1
ATOM 3524 O O . ASN B 1 192 ? -17.891 -1.49 -4.367 1 96.38 192 ASN B O 1
ATOM 3528 N N . SER B 1 193 ? -16.562 -0.308 -5.746 1 97.44 193 SER B N 1
ATOM 3529 C CA . SER B 1 193 ? -15.555 -0.264 -4.688 1 97.44 193 SER B CA 1
ATOM 3530 C C . SER B 1 193 ? -14.703 0.997 -4.785 1 97.44 193 SER B C 1
ATOM 3532 O O . SER B 1 193 ? -13.781 1.191 -3.99 1 97.44 193 SER B O 1
ATOM 3534 N N . MET B 1 194 ? -15 1.846 -5.754 1 98.38 194 MET B N 1
ATOM 3535 C CA . MET B 1 194 ? -14.102 2.971 -5.992 1 98.38 194 MET B CA 1
ATOM 3536 C C . MET B 1 194 ? -14.883 4.199 -6.449 1 98.38 194 MET B C 1
ATOM 3538 O O . MET B 1 194 ? -15.828 4.086 -7.234 1 98.38 194 MET B O 1
ATOM 3542 N N . PHE B 1 195 ? -14.516 5.379 -5.988 1 98.69 195 PHE B N 1
ATOM 3543 C CA . PHE B 1 195 ? -14.984 6.617 -6.594 1 98.69 195 PHE B CA 1
ATOM 3544 C C . PHE B 1 195 ? -13.82 7.562 -6.871 1 98.69 195 PHE B C 1
ATOM 3546 O O . PHE B 1 195 ? -12.859 7.613 -6.098 1 98.69 195 PHE B O 1
ATOM 3553 N N . LEU B 1 196 ? -13.875 8.18 -8.016 1 98.88 196 LEU B N 1
ATOM 3554 C CA . LEU B 1 196 ? -12.836 9.086 -8.492 1 98.88 196 LEU B CA 1
ATOM 3555 C C . LEU B 1 196 ? -13.227 10.539 -8.234 1 98.88 196 LEU B C 1
ATOM 3557 O O . LEU B 1 196 ? -14.367 10.93 -8.477 1 98.88 196 LEU B O 1
ATOM 3561 N N . VAL B 1 197 ? -12.32 11.266 -7.711 1 98.81 197 VAL B N 1
ATOM 3562 C CA . VAL B 1 197 ? -12.492 12.703 -7.535 1 98.81 197 VAL B CA 1
ATOM 3563 C C . VAL B 1 197 ? -11.477 13.461 -8.391 1 98.81 197 VAL B C 1
ATOM 3565 O O . VAL B 1 197 ? -10.273 13.312 -8.211 1 98.81 197 VAL B O 1
ATOM 3568 N N . THR B 1 198 ? -11.984 14.219 -9.281 1 98.81 198 THR B N 1
ATOM 3569 C CA . THR B 1 198 ? -11.102 15.016 -10.125 1 98.81 198 THR B CA 1
ATOM 3570 C C . THR B 1 198 ? -11.266 16.5 -9.82 1 98.81 198 THR B C 1
ATOM 3572 O O . THR B 1 198 ? -12.375 17.031 -9.875 1 98.81 198 THR B O 1
ATOM 3575 N N . ILE B 1 199 ? -10.227 17.125 -9.477 1 98.5 199 ILE B N 1
ATOM 3576 C CA . ILE B 1 199 ? -10.195 18.578 -9.305 1 98.5 199 ILE B CA 1
ATOM 3577 C C . ILE B 1 199 ? -9.602 19.219 -10.547 1 98.5 199 ILE B C 1
ATOM 3579 O O . ILE B 1 199 ? -8.461 18.938 -10.914 1 98.5 199 ILE B O 1
ATOM 3583 N N . HIS B 1 200 ? -10.336 20.141 -11.117 1 97.38 200 HIS B N 1
ATOM 3584 C CA . HIS B 1 200 ? -9.922 20.781 -12.359 1 97.38 200 HIS B CA 1
ATOM 3585 C C . HIS B 1 200 ? -9.383 22.188 -12.109 1 97.38 200 HIS B C 1
ATOM 3587 O O . HIS B 1 200 ? -9.656 22.781 -11.07 1 97.38 200 HIS B O 1
ATOM 3593 N N . GLN B 1 201 ? -8.586 22.625 -13.094 1 96.69 201 GLN B N 1
ATOM 3594 C CA . GLN B 1 201 ? -8.086 24 -13.078 1 96.69 201 GLN B CA 1
ATOM 3595 C C . GLN B 1 201 ? -7.531 24.375 -11.711 1 96.69 201 GLN B C 1
ATOM 3597 O O . GLN B 1 201 ? -7.934 25.375 -11.117 1 96.69 201 GLN B O 1
ATOM 3602 N N . LEU B 1 202 ? -6.586 23.641 -11.336 1 98.06 202 LEU B N 1
ATOM 3603 C CA . LEU B 1 202 ? -6.02 23.766 -10 1 98.06 202 LEU B CA 1
ATOM 3604 C C . LEU B 1 202 ? -5.477 25.172 -9.773 1 98.06 202 LEU B C 1
ATOM 3606 O O . LEU B 1 202 ? -4.848 25.75 -10.664 1 98.06 202 LEU B O 1
ATOM 3610 N N . GLU B 1 203 ? -5.812 25.75 -8.672 1 97.5 203 GLU B N 1
ATOM 3611 C CA . GLU B 1 203 ? -5.254 26.984 -8.164 1 97.5 203 GLU B CA 1
ATOM 3612 C C . GLU B 1 203 ? -4.395 26.75 -6.926 1 97.5 203 GLU B C 1
ATOM 3614 O O . GLU B 1 203 ? -4.555 25.734 -6.242 1 97.5 203 GLU B O 1
ATOM 3619 N N . MET B 1 204 ? -3.506 27.656 -6.617 1 97.25 204 MET B N 1
ATOM 3620 C CA . MET B 1 204 ? -2.646 27.531 -5.445 1 97.25 204 MET B CA 1
ATOM 3621 C C . MET B 1 204 ? -3.475 27.328 -4.18 1 97.25 204 MET B C 1
ATOM 3623 O O . MET B 1 204 ? -3.072 26.594 -3.281 1 97.25 204 MET B O 1
ATOM 3627 N N . ARG B 1 205 ? -4.59 27.922 -4.152 1 96 205 ARG B N 1
ATOM 3628 C CA . ARG B 1 205 ? -5.434 27.859 -2.963 1 96 205 ARG B CA 1
ATOM 3629 C C . ARG B 1 205 ? -6.031 26.453 -2.801 1 96 205 ARG B C 1
ATOM 3631 O O . ARG B 1 205 ? -6.582 26.141 -1.747 1 96 205 ARG B O 1
ATOM 3638 N N . ASP B 1 206 ? -5.973 25.672 -3.871 1 97.25 206 ASP B N 1
ATOM 3639 C CA . ASP B 1 206 ? -6.5 24.312 -3.801 1 97.25 206 ASP B CA 1
ATOM 3640 C C . ASP B 1 206 ? -5.555 23.391 -3.023 1 97.25 206 ASP B C 1
ATOM 3642 O O . ASP B 1 206 ? -5.93 22.281 -2.645 1 97.25 206 ASP B O 1
ATOM 3646 N N . SER B 1 207 ? -4.348 23.906 -2.768 1 97.62 207 SER B N 1
ATOM 3647 C CA . SER B 1 207 ? -3.418 23.125 -1.953 1 97.62 207 SER B CA 1
ATOM 3648 C C . SER B 1 207 ? -3.959 22.922 -0.543 1 97.62 207 SER B C 1
ATOM 3650 O O . SER B 1 207 ? -4.52 23.844 0.055 1 97.62 207 SER B O 1
ATOM 3652 N N . GLY B 1 208 ? -3.85 21.656 -0.045 1 97.44 208 GLY B N 1
ATOM 3653 C CA . GLY B 1 208 ? -4.293 21.391 1.315 1 97.44 208 GLY B CA 1
ATOM 3654 C C . GLY B 1 208 ? -4.762 19.969 1.532 1 97.44 208 GLY B C 1
ATOM 3655 O O . GLY B 1 208 ? -4.543 19.109 0.683 1 97.44 208 GLY B O 1
ATOM 3656 N N . TRP B 1 209 ? -5.309 19.766 2.713 1 97.94 209 TRP B N 1
ATOM 3657 C CA . TRP B 1 209 ? -5.824 18.453 3.105 1 97.94 209 TRP B CA 1
ATOM 3658 C C . TRP B 1 209 ? -7.312 18.344 2.783 1 97.94 209 TRP B C 1
ATOM 3660 O O . TRP B 1 209 ? -8.07 19.281 2.982 1 97.94 209 TRP B O 1
ATOM 3670 N N . TYR B 1 210 ? -7.656 17.188 2.273 1 98.25 210 TYR B N 1
ATOM 3671 C CA . TYR B 1 210 ? -9.039 16.859 1.929 1 98.25 210 TYR B CA 1
ATOM 3672 C C . TYR B 1 210 ? -9.445 15.523 2.529 1 98.25 210 TYR B C 1
ATOM 3674 O O . TYR B 1 210 ? -8.602 14.805 3.074 1 98.25 210 TYR B O 1
ATOM 3682 N N . TRP B 1 211 ? -10.766 15.227 2.441 1 98.12 211 TRP B N 1
ATOM 3683 C CA . TRP B 1 211 ? -11.312 13.961 2.922 1 98.12 211 TRP B CA 1
ATOM 3684 C C . TRP B 1 211 ? -12.062 13.234 1.812 1 98.12 211 TRP B C 1
ATOM 3686 O O . TRP B 1 211 ? -12.945 13.812 1.174 1 98.12 211 TRP B O 1
ATOM 3696 N N . CYS B 1 212 ? -11.602 12.008 1.531 1 98.62 212 CYS B N 1
ATOM 3697 C CA . CYS B 1 212 ? -12.539 11.062 0.935 1 98.62 212 CYS B CA 1
ATOM 3698 C C . CYS B 1 212 ? -13.484 10.492 1.986 1 98.62 212 CYS B C 1
ATOM 3700 O O . CYS B 1 212 ? -13.039 9.906 2.975 1 98.62 212 CYS B O 1
ATOM 3702 N N . ARG B 1 213 ? -14.789 10.648 1.672 1 98.06 213 ARG B N 1
ATOM 3703 C CA . ARG B 1 213 ? -15.711 10.289 2.746 1 98.06 213 ARG B CA 1
ATOM 3704 C C . ARG B 1 213 ? -16.891 9.484 2.209 1 98.06 213 ARG B C 1
ATOM 3706 O O . ARG B 1 213 ? -17.375 9.734 1.104 1 98.06 213 ARG B O 1
ATOM 3713 N N . ALA B 1 214 ? -17.312 8.547 2.955 1 97.94 214 ALA B N 1
ATOM 3714 C CA . ALA B 1 214 ? -18.547 7.789 2.783 1 97.94 214 ALA B CA 1
ATOM 3715 C C . ALA B 1 214 ? -19.188 7.477 4.129 1 97.94 214 ALA B C 1
ATOM 3717 O O . ALA B 1 214 ? -18.672 6.668 4.902 1 97.94 214 ALA B O 1
ATOM 3718 N N . GLY B 1 215 ? -20.281 8.109 4.41 1 94 215 GLY B N 1
ATOM 3719 C CA . GLY B 1 215 ? -20.859 7.988 5.738 1 94 215 GLY B CA 1
ATOM 3720 C C . GLY B 1 215 ? -19.969 8.539 6.832 1 94 215 GLY B C 1
ATOM 3721 O O . GLY B 1 215 ? -19.531 9.688 6.77 1 94 215 GLY B O 1
ATOM 3722 N N . GLN B 1 216 ? -19.734 7.617 7.773 1 94.38 216 GLN B N 1
ATOM 3723 C CA . GLN B 1 216 ? -18.922 8.047 8.898 1 94.38 216 GLN B CA 1
ATOM 3724 C C . GLN B 1 216 ? -17.453 7.719 8.664 1 94.38 216 GLN B C 1
ATOM 3726 O O . GLN B 1 216 ? -16.594 8.055 9.492 1 94.38 216 GLN B O 1
ATOM 3731 N N . GLN B 1 217 ? -17.172 7.113 7.559 1 96.56 217 GLN B N 1
ATOM 3732 C CA . GLN B 1 217 ? -15.805 6.711 7.242 1 96.56 217 GLN B CA 1
ATOM 3733 C C . GLN B 1 217 ? -15.117 7.738 6.348 1 96.56 217 GLN B C 1
ATOM 3735 O O . GLN B 1 217 ? -15.734 8.297 5.441 1 96.56 217 GLN B O 1
ATOM 3740 N N . GLN B 1 218 ? -13.875 8.031 6.684 1 96.75 218 GLN B N 1
ATOM 3741 C CA . GLN B 1 218 ? -13.148 8.992 5.863 1 96.75 218 GLN B CA 1
ATOM 3742 C C . GLN B 1 218 ? -11.641 8.727 5.91 1 96.75 218 GLN B C 1
ATOM 3744 O O . GLN B 1 218 ? -11.148 8.07 6.828 1 96.75 218 GLN B O 1
ATOM 3749 N N . VAL B 1 219 ? -10.922 9.195 4.945 1 97.38 219 VAL B N 1
ATOM 3750 C CA . VAL B 1 219 ? -9.469 9.109 4.875 1 97.38 219 VAL B CA 1
ATOM 3751 C C . VAL B 1 219 ? -8.898 10.414 4.324 1 97.38 219 VAL B C 1
ATOM 3753 O O . VAL B 1 219 ? -9.492 11.031 3.441 1 97.38 219 VAL B O 1
ATOM 3756 N N . ALA B 1 220 ? -7.77 10.797 4.879 1 97.44 220 ALA B N 1
ATOM 3757 C CA . ALA B 1 220 ? -7.176 12.086 4.531 1 97.44 220 ALA B CA 1
ATOM 3758 C C . ALA B 1 220 ? -6.332 11.977 3.264 1 97.44 220 ALA B C 1
ATOM 3760 O O . ALA B 1 220 ? -5.621 10.984 3.066 1 97.44 220 ALA B O 1
ATOM 3761 N N . VAL B 1 221 ? -6.383 13.016 2.414 1 98.25 221 VAL B N 1
ATOM 3762 C CA . VAL B 1 221 ? -5.57 13.164 1.211 1 98.25 221 VAL B CA 1
ATOM 3763 C C . VAL B 1 221 ? -4.977 14.57 1.156 1 98.25 221 VAL B C 1
ATOM 3765 O O . VAL B 1 221 ? -5.664 15.555 1.444 1 98.25 221 VAL B O 1
ATOM 3768 N N . HIS B 1 222 ? -3.756 14.688 0.819 1 98.44 222 HIS B N 1
ATOM 3769 C CA . HIS B 1 222 ? -3.137 16 0.641 1 98.44 222 HIS B CA 1
ATOM 3770 C C . HIS B 1 222 ? -2.881 16.297 -0.834 1 98.44 222 HIS B C 1
ATOM 3772 O O . HIS B 1 222 ? -2.301 15.461 -1.543 1 98.44 222 HIS B O 1
ATOM 3778 N N . VAL B 1 223 ? -3.273 17.438 -1.257 1 98.12 223 VAL B N 1
ATOM 3779 C CA . VAL B 1 223 ? -3.02 17.906 -2.611 1 98.12 223 VAL B CA 1
ATOM 3780 C C . VAL B 1 223 ? -2.064 19.109 -2.566 1 98.12 223 VAL B C 1
ATOM 3782 O O . VAL B 1 223 ? -2.33 20.094 -1.884 1 98.12 223 VAL B O 1
ATOM 3785 N N . SER B 1 224 ? -0.966 18.938 -3.236 1 97.81 224 SER B N 1
ATOM 3786 C CA . SER B 1 224 ? -0.008 20.031 -3.369 1 97.81 224 SER B CA 1
ATOM 3787 C C . SER B 1 224 ? -0.016 20.609 -4.781 1 97.81 224 SER B C 1
ATOM 3789 O O . SER B 1 224 ? 0.172 19.875 -5.758 1 97.81 224 SER B O 1
ATOM 3791 N N . VAL B 1 225 ? -0.225 21.922 -4.871 1 97.88 225 VAL B N 1
ATOM 3792 C CA . VAL B 1 225 ? -0.247 22.594 -6.164 1 97.88 225 VAL B CA 1
ATOM 3793 C C . VAL B 1 225 ? 1.016 23.438 -6.328 1 97.88 225 VAL B C 1
ATOM 3795 O O . VAL B 1 225 ? 1.343 24.25 -5.465 1 97.88 225 VAL B O 1
ATOM 3798 N N . THR B 1 226 ? 1.737 23.156 -7.402 1 96.56 226 THR B N 1
ATOM 3799 C CA . THR B 1 226 ? 2.963 23.906 -7.664 1 96.56 226 THR B CA 1
ATOM 3800 C C . THR B 1 226 ? 2.738 24.953 -8.75 1 96.56 226 THR B C 1
ATOM 3802 O O . THR B 1 226 ? 1.973 24.719 -9.688 1 96.56 226 THR B O 1
ATOM 3805 N N . ALA B 1 227 ? 3.414 26.125 -8.57 1 92.69 227 ALA B N 1
ATOM 3806 C CA . ALA B 1 227 ? 3.264 27.219 -9.523 1 92.69 227 ALA B CA 1
ATOM 3807 C C . ALA B 1 227 ? 3.871 26.859 -10.875 1 92.69 227 ALA B C 1
ATOM 3809 O O . ALA B 1 227 ? 4.906 26.203 -10.938 1 92.69 227 ALA B O 1
ATOM 3810 N N . GLN B 1 228 ? 3.129 27.062 -11.914 1 82.88 228 GLN B N 1
ATOM 3811 C CA . GLN B 1 228 ? 3.629 26.812 -13.258 1 82.88 228 GLN B CA 1
ATOM 3812 C C . GLN B 1 228 ? 4.871 27.641 -13.555 1 82.88 228 GLN B C 1
ATOM 3814 O O . GLN B 1 228 ? 4.895 28.844 -13.281 1 82.88 228 GLN B O 1
ATOM 3819 N N . THR B 1 229 ? 5.965 27.188 -13.25 1 65.06 229 THR B N 1
ATOM 3820 C CA . THR B 1 229 ? 7.105 27.984 -13.664 1 65.06 229 THR B CA 1
ATOM 3821 C C . THR B 1 229 ? 7.039 28.297 -15.156 1 65.06 229 THR B C 1
ATOM 3823 O O . THR B 1 229 ? 6.859 27.391 -15.977 1 65.06 229 THR B O 1
ATOM 3826 N N . THR B 1 230 ? 6.453 29.375 -15.469 1 54.91 230 THR B N 1
ATOM 3827 C CA . THR B 1 230 ? 6.66 29.859 -16.828 1 54.91 230 THR B CA 1
ATOM 3828 C C . THR B 1 230 ? 8.133 29.75 -17.219 1 54.91 230 THR B C 1
ATOM 3830 O O . THR B 1 230 ? 8.984 30.422 -16.641 1 54.91 230 THR B O 1
ATOM 3833 N N . THR B 1 231 ? 8.617 28.656 -17.266 1 50.34 231 THR B N 1
ATOM 3834 C CA . THR B 1 231 ? 9.898 28.781 -17.953 1 50.34 231 THR B CA 1
ATOM 3835 C C . THR B 1 231 ? 9.773 29.719 -19.141 1 50.34 231 THR B C 1
ATOM 3837 O O . THR B 1 231 ? 9.039 29.438 -20.094 1 50.34 231 THR B O 1
ATOM 3840 N N . LEU B 1 232 ? 9.781 31.078 -18.875 1 44.78 232 LEU B N 1
ATOM 3841 C CA . LEU B 1 232 ? 10.164 31.906 -20.016 1 44.78 232 LEU B CA 1
ATOM 3842 C C . LEU B 1 232 ? 11.344 31.297 -20.766 1 44.78 232 LEU B C 1
ATOM 3844 O O . LEU B 1 232 ? 12.438 31.188 -20.203 1 44.78 232 LEU B O 1
ATOM 3848 N N . SER B 1 233 ? 11.164 30.297 -21.391 1 42.5 233 SER B N 1
ATOM 3849 C CA . SER B 1 233 ? 12.18 29.969 -22.391 1 42.5 233 SER B CA 1
ATOM 3850 C C . SER B 1 233 ? 12.602 31.203 -23.188 1 42.5 233 SER B C 1
ATOM 3852 O O . SER B 1 233 ? 11.844 31.703 -24.016 1 42.5 233 SER B O 1
ATOM 3854 N N . THR B 1 234 ? 13.07 32.312 -22.453 1 40.22 234 THR B N 1
ATOM 3855 C CA . THR B 1 234 ? 13.789 33.281 -23.266 1 40.22 234 THR B CA 1
ATOM 3856 C C . THR B 1 234 ? 14.836 32.562 -24.125 1 40.22 234 THR B C 1
ATOM 3858 O O . THR B 1 234 ? 15.836 32.062 -23.609 1 40.22 234 THR B O 1
ATOM 3861 N N . SER B 1 235 ? 14.422 31.766 -25 1 38.28 235 SER B N 1
ATOM 3862 C CA . SER B 1 235 ? 15.297 31.422 -26.125 1 38.28 235 SER B CA 1
ATOM 3863 C C . SER B 1 235 ? 15.969 32.656 -26.703 1 38.28 235 SER B C 1
ATOM 3865 O O . SER B 1 235 ? 15.367 33.406 -27.484 1 38.28 235 SER B O 1
ATOM 3867 N N . THR B 1 236 ? 16.516 33.594 -25.844 1 35.28 236 THR B N 1
ATOM 3868 C CA . THR B 1 236 ? 17.406 34.5 -26.547 1 35.28 236 THR B CA 1
ATOM 3869 C C . THR B 1 236 ? 18.5 33.75 -27.281 1 35.28 236 THR B C 1
ATOM 3871 O O . THR B 1 236 ? 19.328 33.062 -26.641 1 35.28 236 THR B O 1
ATOM 3874 N N . ILE B 1 237 ? 18.203 33.25 -28.453 1 33.09 237 ILE B N 1
ATOM 3875 C CA . ILE B 1 237 ? 19.203 32.938 -29.453 1 33.09 237 ILE B CA 1
ATOM 3876 C C . ILE B 1 237 ? 20.344 33.938 -29.422 1 33.09 237 ILE B C 1
ATOM 3878 O O . ILE B 1 237 ? 20.141 35.125 -29.734 1 33.09 237 ILE B O 1
ATOM 3882 N N . GLN B 1 238 ? 21.016 34.031 -28.281 1 31.36 238 GLN B N 1
ATOM 3883 C CA . GLN B 1 238 ? 22.234 34.844 -28.422 1 31.36 238 GLN B CA 1
ATOM 3884 C C . GLN B 1 238 ? 23.062 34.344 -29.609 1 31.36 238 GLN B C 1
ATOM 3886 O O . GLN B 1 238 ? 2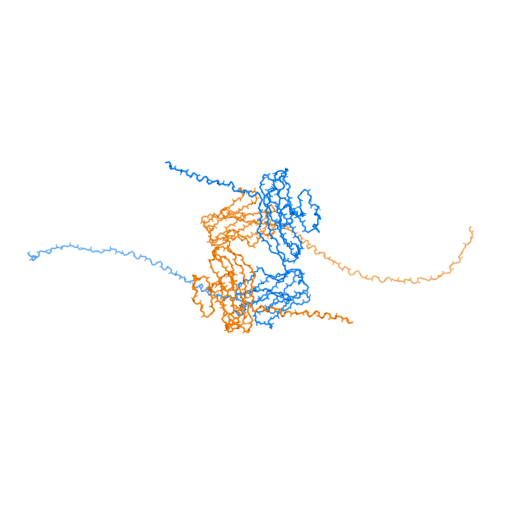3.422 33.188 -29.703 1 31.36 238 GLN B O 1
ATOM 3891 N N . ASN B 1 239 ? 22.719 34.875 -30.766 1 32.34 239 ASN B N 1
ATOM 3892 C CA . ASN B 1 239 ? 23.609 34.875 -31.938 1 32.34 239 ASN B CA 1
ATOM 3893 C C . ASN B 1 239 ? 25.047 35.188 -31.547 1 32.34 239 ASN B C 1
ATOM 3895 O O . ASN B 1 239 ? 25.375 36.312 -31.234 1 32.34 239 ASN B O 1
ATOM 3899 N N . LEU B 1 240 ? 25.578 34.312 -30.688 1 29.38 240 LEU B N 1
ATOM 3900 C CA . LEU B 1 240 ? 27.016 34.469 -30.453 1 29.38 240 LEU B CA 1
ATOM 3901 C C . LEU B 1 240 ? 27.766 34.594 -31.781 1 29.38 240 LEU B C 1
ATOM 3903 O O . LEU B 1 240 ? 27.844 33.625 -32.562 1 29.38 240 LEU B O 1
ATOM 3907 N N . LYS B 1 241 ? 27.656 35.812 -32.375 1 29.78 241 LYS B N 1
ATOM 3908 C CA . LYS B 1 241 ? 28.578 36.188 -33.438 1 29.78 241 LYS B CA 1
ATOM 3909 C C . LYS B 1 241 ? 30.016 35.906 -33.062 1 29.78 241 LYS B C 1
ATOM 3911 O O . LYS B 1 241 ? 30.547 36.562 -32.156 1 29.78 241 LYS B O 1
ATOM 3916 N N . THR B 1 242 ? 30.422 34.625 -32.938 1 27.5 242 THR B N 1
ATOM 3917 C CA . THR B 1 242 ? 31.828 34.219 -32.781 1 27.5 242 THR B CA 1
ATOM 3918 C C . THR B 1 242 ? 32.719 35 -33.75 1 27.5 242 THR B C 1
ATOM 3920 O O . THR B 1 242 ? 32.594 34.781 -34.969 1 27.5 242 THR B O 1
ATOM 3923 N N . THR B 1 243 ? 32.75 36.312 -33.562 1 28.22 243 THR B N 1
ATOM 3924 C CA . THR B 1 243 ? 33.719 37.031 -34.344 1 28.22 243 THR B CA 1
ATOM 3925 C C . THR B 1 243 ? 35.094 36.438 -34.188 1 28.22 243 THR B C 1
ATOM 3927 O O . THR B 1 243 ? 35.625 36.344 -33.094 1 28.22 243 THR B O 1
ATOM 3930 N N . VAL B 1 244 ? 35.406 35.562 -35.094 1 25.69 244 VAL B N 1
ATOM 3931 C CA . VAL B 1 244 ? 36.75 34.969 -35.312 1 25.69 244 VAL B CA 1
ATOM 3932 C C . VAL B 1 244 ? 37.812 36.094 -35.25 1 25.69 244 VAL B C 1
ATOM 3934 O O . VAL B 1 244 ? 37.844 36.938 -36.125 1 25.69 244 VAL B O 1
ATOM 3937 N N . ARG B 1 245 ? 37.938 36.75 -34 1 23.41 245 ARG B N 1
ATOM 3938 C CA . ARG B 1 245 ? 38.969 37.75 -33.938 1 23.41 245 ARG B CA 1
ATOM 3939 C C . ARG B 1 245 ? 40.312 37.188 -34.406 1 23.41 245 ARG B C 1
ATOM 3941 O O . ARG B 1 245 ? 40.719 36.094 -33.969 1 23.41 245 ARG B O 1
ATOM 3948 N N . ASN B 1 246 ? 40.719 37.469 -35.625 1 25.45 246 ASN B N 1
ATOM 3949 C CA . ASN B 1 246 ? 42 37.188 -36.281 1 25.45 246 ASN B CA 1
ATOM 3950 C C . ASN B 1 246 ? 43.156 37.469 -35.344 1 25.45 246 ASN B C 1
ATOM 3952 O O . ASN B 1 246 ? 43.281 38.562 -34.781 1 25.45 246 ASN B O 1
ATOM 3956 N N . PRO B 1 247 ? 43.75 36.438 -34.656 1 24.48 247 PRO B N 1
ATOM 3957 C CA . PRO B 1 247 ? 44.875 36.562 -33.75 1 24.48 247 PRO B CA 1
ATOM 3958 C C . PRO B 1 247 ? 45.969 37.469 -34.281 1 24.48 247 PRO B C 1
ATOM 3960 O O . PRO B 1 247 ? 46.469 37.281 -35.375 1 24.48 247 PRO B O 1
ATOM 3963 N N . SER B 1 248 ? 45.812 38.812 -34.031 1 23.3 248 SER B N 1
ATOM 3964 C CA . SER B 1 248 ? 46.844 39.719 -34.469 1 23.3 248 SER B CA 1
ATOM 3965 C C . SER B 1 248 ? 48.25 39.281 -34 1 23.3 248 SER B C 1
ATOM 3967 O O . SER B 1 248 ? 48.406 38.844 -32.875 1 23.3 248 SER B O 1
ATOM 3969 N N . VAL B 1 249 ? 49.125 38.906 -34.906 1 25.05 249 VAL B N 1
ATOM 3970 C CA . VAL B 1 249 ? 50.531 38.469 -34.906 1 25.05 249 VAL B CA 1
ATOM 3971 C C . VAL B 1 249 ? 51.375 39.531 -34.188 1 25.05 249 VAL B C 1
ATOM 3973 O O . VAL B 1 249 ? 51.469 40.656 -34.625 1 25.05 249 VAL B O 1
ATOM 3976 N N . MET B 1 250 ? 51.219 39.625 -32.781 1 21.98 250 MET B N 1
ATOM 3977 C CA . MET B 1 250 ? 52.031 40.562 -32 1 21.98 250 MET B CA 1
ATOM 3978 C C . MET B 1 250 ? 53.5 40.438 -32.344 1 21.98 250 MET B C 1
ATOM 3980 O O . MET B 1 250 ? 54.062 39.312 -32.25 1 21.98 250 MET B O 1
ATOM 3984 N N . SER B 1 251 ? 54.031 41.344 -33.156 1 22.48 251 SER B N 1
ATOM 3985 C CA . SER B 1 251 ? 55.375 41.531 -33.625 1 22.48 251 SER B CA 1
ATOM 3986 C C . SER B 1 251 ? 56.344 41.781 -32.469 1 22.48 251 SER B C 1
ATOM 3988 O O . SER B 1 251 ? 56.188 42.719 -31.719 1 22.48 251 SER B O 1
ATOM 3990 N N . SER B 1 252 ? 56.812 40.781 -31.75 1 22.2 252 SER B N 1
ATOM 3991 C CA . SER B 1 252 ? 57.781 40.812 -30.672 1 22.2 252 SER B CA 1
ATOM 3992 C C . SER B 1 252 ? 59.062 41.531 -31.094 1 22.2 252 SER B C 1
ATOM 3994 O O . SER B 1 252 ? 59.844 41 -31.875 1 22.2 252 SER B O 1
ATOM 3996 N N . THR B 1 253 ? 58.906 42.875 -31.328 1 21.36 253 THR B N 1
ATOM 3997 C CA . THR B 1 253 ? 60.094 43.594 -31.734 1 21.36 253 THR B CA 1
ATOM 3998 C C . THR B 1 253 ? 61.188 43.5 -30.641 1 21.36 253 THR B C 1
ATOM 4000 O O . THR B 1 253 ? 60.906 43.812 -29.484 1 21.36 253 THR B O 1
ATOM 4003 N N . ASP B 1 254 ? 62.281 42.844 -30.797 1 23.38 254 ASP B N 1
ATOM 4004 C CA . ASP B 1 254 ? 63.531 42.469 -30.109 1 23.38 254 ASP B CA 1
ATOM 4005 C C . ASP B 1 254 ? 64.375 43.719 -29.812 1 23.38 254 ASP B C 1
ATOM 4007 O O . ASP B 1 254 ? 65.562 43.594 -29.453 1 23.38 254 ASP B O 1
ATOM 4011 N N . PRO B 1 255 ? 63.719 44.875 -29.266 1 22.67 255 PRO B N 1
ATOM 4012 C CA . PRO B 1 255 ? 64.688 46 -29.375 1 22.67 255 PRO B CA 1
ATOM 4013 C C . PRO B 1 255 ? 66 45.719 -28.656 1 22.67 255 PRO B C 1
ATOM 4015 O O . PRO B 1 255 ? 66 44.875 -27.734 1 22.67 255 PRO B O 1
ATOM 4018 N N . HIS B 1 256 ? 67.188 46.312 -29.172 1 22.78 256 HIS B N 1
ATOM 4019 C CA . HIS B 1 256 ? 68.625 46.438 -29.156 1 22.78 256 HIS B CA 1
ATOM 4020 C C . HIS B 1 256 ? 69.125 47.188 -27.922 1 22.78 256 HIS B C 1
ATOM 4022 O O . HIS B 1 256 ? 68.375 48 -27.359 1 22.78 256 HIS B O 1
ATOM 4028 N N . ARG B 1 257 ? 70.25 46.781 -27.188 1 22.19 257 ARG B N 1
ATOM 4029 C CA . ARG B 1 257 ? 71.125 46.969 -26.031 1 22.19 257 ARG B CA 1
ATOM 4030 C C . ARG B 1 257 ? 71.75 48.375 -26.031 1 22.19 257 ARG B C 1
ATOM 4032 O O . ARG B 1 257 ? 72.562 48.656 -25.188 1 22.19 257 ARG B O 1
ATOM 4039 N N . GLU B 1 258 ? 71.312 49.406 -26.781 1 19.92 258 GLU B N 1
ATOM 4040 C CA . GLU B 1 258 ? 72.375 50.344 -26.984 1 19.92 258 GLU B CA 1
ATOM 4041 C C . GLU B 1 258 ? 72.812 50.969 -25.672 1 19.92 258 GLU B C 1
ATOM 4043 O O . GLU B 1 258 ? 72 51.156 -24.766 1 19.92 258 GLU B O 1
ATOM 4048 N N . ASN B 1 259 ? 74 51.812 -25.641 1 20.19 259 ASN B N 1
ATOM 4049 C CA . ASN B 1 259 ? 75.25 52.344 -25.109 1 20.19 259 ASN B CA 1
ATOM 4050 C C . ASN B 1 259 ? 75.062 53.625 -24.328 1 20.19 259 ASN B C 1
ATOM 4052 O O . ASN B 1 259 ? 76 54.219 -23.828 1 20.19 259 ASN B O 1
ATOM 4056 N N . ALA B 1 260 ? 73.938 54.531 -24.312 1 19.59 260 ALA B N 1
ATOM 4057 C CA . ALA B 1 260 ? 74.375 55.938 -24.312 1 19.59 260 ALA B CA 1
ATOM 4058 C C . ALA B 1 260 ? 74.875 56.344 -22.922 1 19.59 260 ALA B C 1
ATOM 4060 O O . ALA B 1 260 ? 74.188 56.094 -21.922 1 19.59 260 ALA B O 1
ATOM 4061 N N . GLU B 1 261 ? 76 57.094 -22.797 1 23.59 261 GLU B N 1
ATOM 4062 C CA . GLU B 1 261 ? 77.062 57.75 -21.984 1 23.59 261 GLU B CA 1
ATOM 4063 C C . GLU B 1 261 ? 76.5 59.031 -21.375 1 23.59 261 GLU B C 1
ATOM 4065 O O . GLU B 1 261 ? 77.125 59.562 -20.453 1 23.59 261 GLU B O 1
ATOM 4070 N N . THR B 1 262 ? 75.562 59.875 -21.859 1 22.17 262 THR B N 1
ATOM 4071 C CA . THR B 1 262 ? 76 61.281 -21.812 1 22.17 262 THR B CA 1
ATOM 4072 C C . THR B 1 262 ? 76.188 61.75 -20.359 1 22.17 262 THR B C 1
ATOM 4074 O O . THR B 1 262 ? 75.625 61.125 -19.438 1 22.17 262 THR B O 1
ATOM 4077 N N . SER B 1 263 ? 75.938 63.219 -20.203 1 24.69 263 SER B N 1
ATOM 4078 C CA . SER B 1 263 ? 76.438 64.562 -19.859 1 24.69 263 SER B CA 1
ATOM 4079 C C . SER B 1 263 ? 76 64.938 -18.469 1 24.69 263 SER B C 1
ATOM 4081 O O . SER B 1 263 ? 74.75 64.938 -18.188 1 24.69 263 SER B O 1
ATOM 4083 N N . ARG B 1 264 ? 76.938 65.312 -17.594 1 24.41 264 ARG B N 1
ATOM 4084 C CA . ARG B 1 264 ? 77.312 65.812 -16.281 1 24.41 264 ARG B CA 1
ATOM 4085 C C . ARG B 1 264 ? 77 67.312 -16.188 1 24.41 264 ARG B C 1
ATOM 4087 O O . ARG B 1 264 ? 77.438 68 -15.211 1 24.41 264 ARG B O 1
ATOM 4094 N N . ASP B 1 265 ? 76.688 68.375 -16.969 1 24.8 265 ASP B N 1
ATOM 4095 C CA . ASP B 1 265 ? 76.938 69.75 -16.469 1 24.8 265 ASP B CA 1
ATOM 4096 C C . ASP B 1 265 ? 76 70 -15.273 1 24.8 265 ASP B C 1
ATOM 4098 O O . ASP B 1 265 ? 76.438 70.562 -14.273 1 24.8 265 ASP B O 1
ATOM 4102 N N . LYS B 1 266 ? 74.75 70.375 -15.148 1 20.09 266 LYS B N 1
ATOM 4103 C CA . LYS B 1 266 ? 74.375 71.312 -14.117 1 20.09 266 LYS B CA 1
ATOM 4104 C C . LYS B 1 266 ? 74.5 70.688 -12.727 1 20.09 266 LYS B C 1
ATOM 4106 O O . LYS B 1 266 ? 74.188 69.562 -12.523 1 20.09 266 LYS B O 1
#

Secondary structure (DSSP, 8-state):
-----------------SEEE---EEEETT--EEEEEEE-GGGTTS-EEEEESSSGGGPEEEEETT-TT--SSS-S-EEEEEETTTTEEEEEE-S--GGG-EEEEEEE---STT-PPEEEEEEEEEE-SEEES-SEEEEETTS-EEEEEEE-GGGTTSPEEEEETTEEEEEEE--TTSEEE-SSEEEEE-SSSEEEEEE-S--GGG-EEEEEEETTEEEEEEEEEE----------------------------------------/-----------------SEEE---EEEETT--EEEEEEE-GGGTTS-EEEEESSSGGGPEEEEETT-TT--SSS-S-EEEEEETTTTEEEEEE-S--GGG-EEEEEEE---STT-PPEEEEEEEEEE-SEEES-SEEEEETTS-EEEEEEE-GGGTTSPEEEEETTEEEEEEE--TTSEEE-SSEEEEE-SSSEEEEEE-S--GGG-EEEEEEETTEEEEEEEEEE----------------------------------------